Protein 3L9C (pdb70)

Nearest PDB structures (foldseek):
  3l9c-assembly1_A  TM=1.004E+00  e=4.750E-46  Streptococcus mutans UA159
  3l9c-assembly2_B  TM=9.907E-01  e=5.068E-40  Streptococcus mutans UA159
  2ocz-assembly1_A-2  TM=9.695E-01  e=2.376E-30  Streptococcus pyogenes serotype M1
  4clm-assembly1_A  TM=9.074E-01  e=3.443E-18  Salmonella enterica subsp. enterica serovar Typhi
  4cnn-assembly1_A  TM=9.110E-01  e=2.105E-17  Salmonella enterica subsp. enterica serovar Typhi

Sequence (447 aa):
SSGLVPRSMKIVVPVMPQNIEEANQLDLTRIDSTDIIEWRADYLVKDDILTVAPAIFEKFSGHEVIFTLRTEKEGGNISLSNEDYLAIIRDIAALYQPDYIDFEYFSYRDVLEEMYDFSNLILSYHNFEETPENLMEVFSELTALAPRVVKIAVMPKNEQDVLDLMNYTRGFKTLNPNQEYVTMSMSKLGRISRLAADLIGSSWTFASLQISLADMRKIKEVLDANMKIVVPVMPQNIEEANQLDLTRIDSTDIIEWRADYLVKDDILTVAPAIFEKFSGHEVIFTLRTEKEGGNISLSNEDYLAIIRDIAALYQPDYIDFEYFSYRDVLEEMYDFSNLILSYHNFEETPENLMEVFSELTALAPRVVKIAVMPKNEQDVLDLMNYTRGFKTLNPNQEYVTMSMSKLGRISRLAADLIGSSWTFASSLEQAPGQISLADMRKIKEVLD

InterPro domains:
  IPR001381 3-dehydroquinate dehydratase type I [MF_00214] (2-222)
  IPR001381 3-dehydroquinate dehydratase type I [PF01487] (3-222)
  IPR001381 3-dehydroquinate dehydratase type I [TIGR01093] (2-218)
  IPR001381 3-dehydroquinate dehydratase type I [cd00502] (2-218)
  IPR013785 Aldolase-type TIM barrel [G3DSA:3.20.20.70] (1-225)
  IPR050146 Type-I 3-dehydroquinase [PTHR43699] (1-223)

Organism: Streptococcus mutans serotype c (strain ATCC 700610 / UA159) (NCBI:txid210007)

Secondary structure (DSSP, 8-state):
---SS----EEEEEE--SSHHHHHH---TT--TTPEEEEEGGGS-GGGHHHHHHHHHHHTTTSEEEEE--BGGGT-SB---HHHHHHHHHHHHHHH--SEEEEEHHHHGGGGGGGTT-SSEEEEEEESS---TTHHHHHHHHHHT--SEEEEEE--SSHHHHHHHHHHHHHHHHH-TTSEEEEEE-TGGGHHHHHTHHHHTBSEEE-B---BHHHHHHHHHHHH--/-EEEEEE--SSHHHHHH---TT--TT-EEEEEGGGS-GGGHHHHHHHHHHHHTTSEEEEE--BGGGT-SB---HHHHHHHHHHHHHHH--SEEEEEHHHHGGGGGGGTT-S-EEEEEEESS---TTHHHHHHHHHHT--SEEEEEE--SSHHHHHHHHHHHHHHHHH-TTS-EEEEE-TGGGHHHHHTHHHHTBSEEE-BS---TT--BHHHHHHHHHHH-

Radius of gyration: 26.57 Å; Cα contacts (8 Å, |Δi|>4): 813; chains: 2; bounding box: 68×66×58 Å

Foldseek 3Di:
DAAQAGFLAAEEEEDQDAAQVSLLVDDCPLPDLRYEYEYALLSYALVRSVVNLVSNRVVQGSHQYEYDDDDPVAVGNDDDDLVSVVVSQVNCCRHGNHQAYEDACVVRVVCVVVCVVDQRYAHEYHEAPALDPVVLVLLVVQVVVQHQEHEYEYEYPDLVSLVVQLQSQQVVCVVPVPHAYAYWHDDPSNVVSQLCCVVSRHRYHYAYVVHHPVVSVVSSCVVPDD/DAEEAEDQDAALVSLVVDDCVVPDLRHEYEYALLSYALVRSVVNLVVNLVVCPSHQYEYDDDDVVAPGRHDDDLVSVVVSQVVSCVPRNHQAYEDACVVHVVCVVVCVVDQRYAHEHHHEDDLDPCVLVLLVVQVVVQHQEHEYEYEYPDLVSLVVQLQSQQVSCVVPVPHAYAYWHFFLSTVVRQLCCVVSRHPYHYAYPDCPGRGHHPVRSVVSVVVVD

Solvent-accessible surface area: 21256 Å² total; per-residue (Å²): 139,94,16,136,67,108,114,123,10,67,8,0,0,24,6,70,4,110,60,70,103,73,0,86,133,34,84,81,123,38,19,53,94,83,3,0,0,6,0,38,0,2,73,6,96,88,115,54,1,78,82,2,0,60,8,0,23,120,38,5,50,77,34,61,4,2,0,0,1,8,7,110,114,11,46,7,82,14,78,23,58,52,127,46,0,8,47,16,0,93,63,0,7,55,49,26,76,2,64,13,0,2,0,0,10,74,39,11,111,118,17,27,104,95,3,93,125,50,102,23,10,3,3,0,30,14,25,102,70,83,18,17,165,62,1,101,75,7,0,57,65,0,19,88,86,75,17,88,0,0,14,0,2,0,41,10,129,74,119,100,25,9,95,47,0,20,115,53,0,98,39,25,38,101,137,39,87,148,18,51,0,0,3,12,0,31,44,69,73,0,102,104,1,15,36,12,1,59,130,4,9,4,26,7,3,35,2,60,110,82,21,37,5,71,80,1,75,126,47,37,119,92,105,86,72,154,67,72,11,5,0,14,4,70,6,108,50,51,112,74,2,84,152,41,89,16,122,99,11,41,98,93,5,0,0,6,0,36,0,1,67,3,98,103,108,48,0,72,93,1,0,60,36,1,22,141,76,1,85,77,37,50,5,0,1,0,1,1,5,109,150,15,42,8,78,13,82,21,59,66,130,48,0,5,56,16,1,96,48,0,15,69,97,53,124,6,62,11,2,1,0,0,12,65,23,10,114,126,12,26,130,79,3,178,115,49,104,34,12,0,2,0,29,14,24,74,140,54,20,12,100,86,1,51,77,7,0,54,59,0,19,88,77,77,18,98,1,0,12,0,1,0,42,10,151,71,11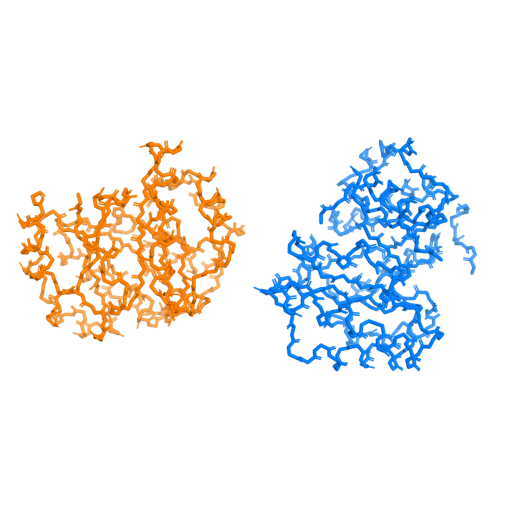6,98,25,7,90,49,0,20,110,69,0,97,32,18,32,96,134,42,85,144,19,56,0,14,7,22,0,18,38,147,76,0,77,103,0,4,33,14,1,85,126,4,10,3,27,10,5,37,0,18,48,121,162,128,127,9,54,12,7,1,64,63,0,76,52,52,32,135,120,105,152

CATH classification: 3.20.20.70

B-factor: mean 27.33, std 8.64, range [12.41, 80.89]

Structure (mmCIF, N/CA/C/O backbone):
data_3L9C
#
_entry.id   3L9C
#
_cell.length_a   55.280
_cell.length_b   62.940
_cell.length_c   65.070
_cell.angle_alpha   90.00
_cell.angle_beta   91.99
_cell.angle_gamma   90.00
#
_symmetry.space_group_name_H-M   'P 1 21 1'
#
loop_
_entity.id
_entity.type
_entity.pdbx_description
1 polymer '3-dehydroquinate dehydratase'
2 water water
#
loop_
_atom_site.group_PDB
_atom_site.id
_atom_site.type_symbol
_atom_site.label_atom_id
_atom_site.label_alt_id
_atom_site.label_comp_id
_atom_site.label_asym_id
_atom_site.label_entity_id
_atom_site.label_seq_id
_atom_site.pdbx_PDB_ins_code
_atom_site.Cartn_x
_atom_site.Cartn_y
_atom_site.Cartn_z
_atom_site.occupancy
_atom_site.B_iso_or_equiv
_atom_site.auth_seq_id
_atom_site.auth_comp_id
_atom_site.auth_asym_id
_atom_site.auth_atom_id
_atom_site.pdbx_PDB_model_num
ATOM 1 N N . SER A 1 11 ? 40.377 -1.541 20.133 1.00 55.88 -23 SER A N 1
ATOM 2 C CA . SER A 1 11 ? 40.722 -1.875 18.755 1.00 60.73 -23 SER A CA 1
ATOM 3 C C . SER A 1 11 ? 41.375 -3.253 18.661 1.00 59.48 -23 SER A C 1
ATOM 4 O O . SER A 1 11 ? 40.710 -4.272 18.814 1.00 60.00 -23 SER A O 1
ATOM 7 N N . SER A 1 12 ? 42.679 -3.280 18.407 1.00 57.91 -22 SER A N 1
ATOM 8 C CA . SER A 1 12 ? 43.406 -4.539 18.302 1.00 55.57 -22 SER A CA 1
ATOM 9 C C . SER A 1 12 ? 43.351 -5.306 19.620 1.00 50.04 -22 SER A C 1
ATOM 10 O O . SER A 1 12 ? 43.369 -4.709 20.696 1.00 51.81 -22 SER A O 1
ATOM 13 N N . GLY A 1 13 ? 43.281 -6.631 19.530 1.00 42.52 -21 GLY A N 1
ATOM 14 C CA . GLY A 1 13 ? 43.219 -7.472 20.712 1.00 37.05 -21 GLY A CA 1
ATOM 15 C C . GLY A 1 13 ? 44.598 -7.787 21.254 1.00 39.76 -21 GLY A C 1
ATOM 16 O O . GLY A 1 13 ? 45.607 -7.452 20.632 1.00 42.59 -21 GLY A O 1
ATOM 17 N N . LEU A 1 14 ? 44.637 -8.433 22.416 1.00 29.17 -20 LEU A N 1
ATOM 18 C CA . LEU A 1 14 ? 45.892 -8.835 23.044 1.00 35.16 -20 LEU A CA 1
ATOM 19 C C . LEU A 1 14 ? 46.674 -9.825 22.180 1.00 38.20 -20 LEU A C 1
ATOM 20 O O . LEU A 1 14 ? 47.870 -10.032 22.387 1.00 39.80 -20 LEU A O 1
ATOM 25 N N . VAL A 1 15 ? 45.986 -10.441 21.222 1.00 34.61 -19 VAL A N 1
ATOM 26 C CA . VAL A 1 15 ? 46.617 -11.359 20.278 1.00 36.50 -19 VAL A CA 1
ATOM 27 C C . VAL A 1 15 ? 46.458 -10.806 18.861 1.00 44.11 -19 VAL A C 1
ATOM 28 O O . VAL A 1 15 ? 45.358 -10.816 18.308 1.00 42.66 -19 VAL A O 1
ATOM 32 N N . PRO A 1 16 ? 47.566 -10.323 18.273 1.00 48.32 -18 PRO A N 1
ATOM 33 C CA . PRO A 1 16 ? 47.611 -9.588 17.000 1.00 54.35 -18 PRO A CA 1
ATOM 34 C C . PRO A 1 16 ? 47.026 -10.335 15.800 1.00 56.83 -18 PRO A C 1
ATOM 35 O O . PRO A 1 16 ? 46.871 -11.556 15.833 1.00 57.19 -18 PRO A O 1
ATOM 39 N N . ARG A 1 17 ? 46.719 -9.581 14.746 1.00 59.10 -17 ARG A N 1
ATOM 40 C CA . ARG A 1 17 ? 46.120 -10.119 13.526 1.00 60.89 -17 ARG A CA 1
ATOM 41 C C . ARG A 1 17 ? 44.739 -10.718 13.784 1.00 68.68 -17 ARG A C 1
ATOM 42 O O . ARG A 1 17 ? 43.726 -10.181 13.334 1.00 79.77 -17 ARG A O 1
ATOM 44 N N . SER A 1 34 ? 24.874 -4.345 -1.389 1.00 61.12 0 SER A N 1
ATOM 45 C CA . SER A 1 34 ? 24.580 -5.706 -1.822 1.00 52.48 0 SER A CA 1
ATOM 46 C C . SER A 1 34 ? 24.961 -6.712 -0.738 1.00 45.79 0 SER A C 1
ATOM 47 O O . SER A 1 34 ? 25.990 -6.572 -0.076 1.00 45.96 0 SER A O 1
ATOM 50 N N . MET A 1 35 ? 24.126 -7.731 -0.573 1.00 41.16 1 MET A N 1
ATOM 51 C CA . MET A 1 35 ? 24.246 -8.661 0.546 1.00 35.00 1 MET A CA 1
ATOM 52 C C . MET A 1 35 ? 25.589 -9.388 0.635 1.00 36.48 1 MET A C 1
ATOM 53 O O . MET A 1 35 ? 26.167 -9.803 -0.371 1.00 35.53 1 MET A O 1
ATOM 58 N N . LYS A 1 36 ? 26.083 -9.524 1.859 1.00 31.51 2 LYS A N 1
ATOM 59 C CA . LYS A 1 36 ? 27.294 -10.291 2.114 1.00 30.37 2 LYS A CA 1
ATOM 60 C C . LYS A 1 36 ? 26.907 -11.683 2.579 1.00 23.16 2 LYS A C 1
ATOM 61 O O . LYS A 1 36 ? 25.818 -11.892 3.115 1.00 25.11 2 LYS A O 1
ATOM 67 N N . ILE A 1 37 ? 27.803 -12.643 2.379 1.00 22.69 3 ILE A N 1
ATOM 68 C CA . ILE A 1 37 ? 27.507 -14.018 2.734 1.00 19.21 3 ILE A CA 1
ATOM 69 C C . ILE A 1 37 ? 28.252 -14.384 4.013 1.00 20.02 3 ILE A C 1
ATOM 70 O O . ILE A 1 37 ? 29.459 -14.193 4.104 1.00 22.65 3 ILE A O 1
ATOM 75 N N . VAL A 1 38 ? 27.512 -14.873 5.000 1.00 22.44 4 VAL A N 1
ATOM 76 C CA . VAL A 1 38 ? 28.098 -15.367 6.243 1.00 20.66 4 VAL A CA 1
ATOM 77 C C . VAL A 1 38 ? 28.205 -16.878 6.133 1.00 18.77 4 VAL A C 1
ATOM 78 O O . VAL A 1 38 ? 27.238 -17.554 5.778 1.00 19.31 4 VAL A O 1
ATOM 82 N N . VAL A 1 39 ? 29.385 -17.407 6.440 1.00 19.50 5 VAL A N 1
ATOM 83 C CA . VAL A 1 39 ? 29.637 -18.833 6.359 1.00 19.50 5 VAL A CA 1
ATOM 84 C C . VAL A 1 39 ? 29.975 -19.337 7.751 1.00 19.80 5 VAL A C 1
ATOM 85 O O . VAL A 1 39 ? 31.007 -18.958 8.306 1.00 20.88 5 VAL A O 1
ATOM 89 N N . PRO A 1 40 ? 29.091 -20.159 8.338 1.00 19.45 6 PRO A N 1
ATOM 90 C CA . PRO A 1 40 ? 29.363 -20.692 9.675 1.00 17.86 6 PRO A CA 1
ATOM 91 C C . PRO A 1 40 ? 30.409 -21.800 9.663 1.00 23.29 6 PRO A C 1
ATOM 92 O O . PRO A 1 40 ? 30.451 -22.611 8.738 1.00 20.63 6 PRO A O 1
ATOM 96 N N . VAL A 1 41 ? 31.252 -21.815 10.687 1.00 17.93 7 VAL A N 1
ATOM 97 C CA . VAL A 1 41 ? 32.187 -22.911 10.886 1.00 21.62 7 VAL A CA 1
ATOM 98 C C . VAL A 1 41 ? 31.976 -23.463 12.287 1.00 20.92 7 VAL A C 1
ATOM 99 O O . VAL A 1 41 ? 31.756 -22.706 13.236 1.00 19.80 7 VAL A O 1
ATOM 103 N N . MET A 1 42 ? 32.019 -24.784 12.408 1.00 22.68 8 MET A N 1
ATOM 104 C CA . MET A 1 42 ? 31.622 -25.448 13.639 1.00 22.22 8 MET A CA 1
ATOM 105 C C . MET A 1 42 ? 32.605 -26.533 14.051 1.00 22.68 8 MET A C 1
ATOM 106 O O . MET A 1 42 ? 32.197 -27.668 14.281 1.00 24.75 8 MET A O 1
ATOM 111 N N . PRO A 1 43 ? 33.899 -26.192 14.162 1.00 18.99 9 PRO A N 1
ATOM 112 C CA . PRO A 1 43 ? 34.847 -27.243 14.551 1.00 17.88 9 PRO A CA 1
ATOM 113 C C . PRO A 1 43 ? 34.555 -27.729 15.965 1.00 23.41 9 PRO A C 1
ATOM 114 O O . PRO A 1 43 ? 34.127 -26.943 16.806 1.00 19.83 9 PRO A O 1
ATOM 118 N N . GLN A 1 44 ? 34.762 -29.015 16.222 1.00 22.47 10 GLN A N 1
ATOM 119 C CA . GLN A 1 44 ? 34.462 -29.576 17.537 1.00 25.64 10 GLN A CA 1
ATOM 120 C C . GLN A 1 44 ? 35.720 -29.782 18.373 1.00 22.47 10 GLN A C 1
ATOM 121 O O . GLN A 1 44 ? 35.655 -30.264 19.504 1.00 25.80 10 GLN A O 1
ATOM 127 N N . ASN A 1 45 ? 36.862 -29.394 17.815 1.00 21.79 11 ASN A N 1
ATOM 128 C CA . ASN A 1 45 ? 38.134 -29.459 18.520 1.00 23.75 11 ASN A CA 1
ATOM 129 C C . ASN A 1 45 ? 39.206 -28.676 17.770 1.00 20.09 11 ASN A C 1
ATOM 130 O O . ASN A 1 45 ? 38.971 -28.181 16.665 1.00 19.91 11 ASN A O 1
ATOM 135 N N . ILE A 1 46 ? 40.388 -28.562 18.364 1.00 20.45 12 ILE A N 1
ATOM 136 C CA . ILE A 1 46 ? 41.426 -27.724 17.779 1.00 19.44 12 ILE A CA 1
ATOM 137 C C . ILE A 1 46 ? 41.952 -28.295 16.455 1.00 20.24 12 ILE A C 1
ATOM 138 O O . ILE A 1 46 ? 42.307 -27.545 15.544 1.00 21.33 12 ILE A O 1
ATOM 143 N N . GLU A 1 47 ? 41.984 -29.620 16.349 1.00 21.19 13 GLU A N 1
ATOM 144 C CA . GLU A 1 47 ? 42.443 -30.263 15.122 1.00 21.19 13 GLU A CA 1
ATOM 145 C C . GLU A 1 47 ? 41.517 -29.922 13.958 1.00 20.22 13 GLU A C 1
ATOM 146 O O . GLU A 1 47 ? 41.982 -29.541 12.880 1.00 19.47 13 GLU A O 1
ATOM 152 N N . GLU A 1 48 ? 40.212 -30.048 14.189 1.00 20.62 14 GLU A N 1
ATOM 153 C CA . GLU A 1 48 ? 39.225 -29.667 13.184 1.00 18.45 14 GLU A CA 1
ATOM 154 C C . GLU A 1 48 ? 39.359 -28.191 12.836 1.00 20.78 14 GLU A C 1
ATOM 155 O O . GLU A 1 48 ? 39.276 -27.815 11.670 1.00 20.27 14 GLU A O 1
ATOM 161 N N . ALA A 1 49 ? 39.588 -27.355 13.844 1.00 18.50 15 ALA A N 1
ATOM 162 C CA . ALA A 1 49 ? 39.736 -25.927 13.590 1.00 19.32 15 ALA A CA 1
ATOM 163 C C . ALA A 1 49 ? 40.888 -25.655 12.627 1.00 20.64 15 ALA A C 1
ATOM 164 O O . ALA A 1 49 ? 40.748 -24.891 11.675 1.00 19.44 15 ALA A O 1
ATOM 166 N N . ASN A 1 50 ? 42.026 -26.298 12.864 1.00 20.84 16 ASN A N 1
ATOM 167 C CA . ASN A 1 50 ? 43.181 -26.099 11.993 1.00 20.91 16 ASN A CA 1
ATOM 168 C C . ASN A 1 50 ? 43.022 -26.733 10.613 1.00 20.22 16 ASN A C 1
ATOM 169 O O . ASN A 1 50 ? 43.793 -26.441 9.706 1.00 23.39 16 ASN A O 1
ATOM 174 N N . GLN A 1 51 ? 42.018 -27.595 10.460 1.00 19.59 17 GLN A N 1
ATOM 175 C CA . GLN A 1 51 ? 41.764 -28.276 9.193 1.00 20.87 17 GLN A CA 1
ATOM 176 C C . GLN A 1 51 ? 40.697 -27.583 8.347 1.00 19.67 17 GLN A C 1
ATOM 177 O O . GLN A 1 51 ? 40.412 -28.003 7.221 1.00 19.85 17 GLN A O 1
ATOM 183 N N . LEU A 1 52 ? 40.107 -26.517 8.876 1.00 21.75 18 LEU A N 1
ATOM 184 C CA . LEU A 1 52 ? 39.089 -25.799 8.115 1.00 19.88 18 LEU A CA 1
ATOM 185 C C . LEU A 1 52 ? 39.642 -25.350 6.771 1.00 20.83 18 LEU A C 1
ATOM 186 O O . LEU A 1 52 ? 40.731 -24.777 6.692 1.00 25.28 18 LEU A O 1
ATOM 191 N N . ASP A 1 53 ? 38.870 -25.611 5.720 1.00 26.74 19 ASP A N 1
ATOM 192 C CA . ASP A 1 53 ? 39.290 -25.351 4.349 1.00 29.47 19 ASP A CA 1
ATOM 193 C C . ASP A 1 53 ? 38.874 -23.955 3.890 1.00 34.52 19 ASP A C 1
ATOM 194 O O . ASP A 1 53 ? 37.686 -23.645 3.826 1.00 33.29 19 ASP A O 1
ATOM 199 N N . LEU A 1 54 ? 39.856 -23.119 3.566 1.00 35.20 20 LEU A N 1
ATOM 200 C CA . LEU A 1 54 ? 39.585 -21.755 3.115 1.00 39.43 20 LEU A CA 1
ATOM 201 C C . LEU A 1 54 ? 39.430 -21.672 1.597 1.00 40.97 20 LEU A C 1
ATOM 202 O O . LEU A 1 54 ? 39.210 -20.593 1.047 1.00 44.13 20 LEU A O 1
ATOM 207 N N . THR A 1 55 ? 39.546 -22.812 0.927 1.00 38.54 21 THR A N 1
ATOM 208 C CA . THR A 1 55 ? 39.553 -22.852 -0.533 1.00 44.01 21 THR A CA 1
ATOM 209 C C . THR A 1 55 ? 38.269 -22.320 -1.181 1.00 44.78 21 THR A C 1
ATOM 210 O O . THR A 1 55 ? 38.313 -21.744 -2.268 1.00 47.12 21 THR A O 1
ATOM 214 N N . ARG A 1 56 ? 37.132 -22.507 -0.519 1.00 40.67 22 ARG A N 1
ATOM 215 C CA . ARG A 1 56 ? 35.850 -22.101 -1.093 1.00 43.91 22 ARG A CA 1
ATOM 216 C C . ARG A 1 56 ? 35.402 -20.716 -0.621 1.00 41.79 22 ARG A C 1
ATOM 217 O O . ARG A 1 56 ? 34.479 -20.124 -1.184 1.00 41.79 22 ARG A O 1
ATOM 219 N N . ILE A 1 57 ? 36.061 -20.202 0.411 1.00 38.99 23 ILE A N 1
ATOM 220 C CA . ILE A 1 57 ? 35.725 -18.895 0.966 1.00 34.36 23 ILE A CA 1
ATOM 221 C C . ILE A 1 57 ? 36.427 -17.785 0.201 1.00 38.00 23 ILE A C 1
ATOM 222 O O . ILE A 1 57 ? 37.598 -17.911 -0.149 1.00 41.40 23 ILE A O 1
ATOM 227 N N . ASP A 1 58 ? 35.710 -16.698 -0.067 1.00 38.04 24 ASP A N 1
ATOM 228 C CA . ASP A 1 58 ? 36.334 -15.531 -0.675 1.00 40.04 24 ASP A CA 1
ATOM 229 C C . ASP A 1 58 ? 36.495 -14.414 0.357 1.00 40.97 24 ASP A C 1
ATOM 230 O O . ASP A 1 58 ? 35.947 -14.491 1.458 1.00 37.42 24 ASP A O 1
ATOM 235 N N . SER A 1 59 ? 37.249 -13.383 -0.010 1.00 41.58 25 SER A N 1
ATOM 236 C CA . SER A 1 59 ? 37.670 -12.343 0.928 1.00 42.84 25 SER A CA 1
ATOM 237 C C . SER A 1 59 ? 36.525 -11.496 1.473 1.00 40.74 25 SER A C 1
ATOM 238 O O . SER A 1 59 ? 36.685 -10.804 2.479 1.00 43.51 25 SER A O 1
ATOM 241 N N . THR A 1 60 ? 35.376 -11.539 0.810 1.00 40.27 26 THR A N 1
ATOM 242 C CA . THR A 1 60 ? 34.243 -10.727 1.233 1.00 40.34 26 THR A CA 1
ATOM 243 C C . THR A 1 60 ? 33.262 -11.518 2.091 1.00 34.83 26 THR A C 1
ATOM 244 O O . THR A 1 60 ? 32.317 -10.954 2.636 1.00 35.72 26 THR A O 1
ATOM 248 N N . ASP A 1 61 ? 33.481 -12.822 2.207 1.00 30.69 27 ASP A N 1
ATOM 249 C CA . ASP A 1 61 ? 32.628 -13.644 3.055 1.00 26.72 27 ASP A CA 1
ATOM 250 C C . ASP A 1 61 ? 32.933 -13.346 4.514 1.00 26.74 27 ASP A C 1
ATOM 251 O O . ASP A 1 61 ? 34.088 -13.140 4.889 1.00 28.55 27 ASP A O 1
ATOM 256 N N . ILE A 1 62 ? 31.888 -13.311 5.329 1.00 22.10 28 ILE A N 1
ATOM 257 C CA . ILE A 1 62 ? 32.052 -13.191 6.766 1.00 21.41 28 ILE A CA 1
ATOM 258 C C . ILE A 1 62 ? 32.032 -14.590 7.367 1.00 18.42 28 ILE A C 1
ATOM 259 O O . ILE A 1 62 ? 31.222 -15.430 6.973 1.00 22.27 28 ILE A O 1
ATOM 264 N N . ILE A 1 63 ? 32.949 -14.860 8.295 1.00 15.89 29 ILE A N 1
ATOM 265 C CA . ILE A 1 63 ? 33.012 -16.167 8.932 1.00 18.11 29 ILE A CA 1
ATOM 266 C C . ILE A 1 63 ? 32.294 -16.126 10.275 1.00 17.61 29 ILE A C 1
ATOM 267 O O . ILE A 1 63 ? 32.579 -15.273 11.099 1.00 20.80 29 ILE A O 1
ATOM 272 N N . GLU A 1 64 ? 31.342 -17.028 10.491 1.00 16.41 30 GLU A N 1
ATOM 273 C CA . GLU A 1 64 ? 30.717 -17.117 11.808 1.00 17.33 30 GLU A CA 1
ATOM 274 C C . GLU A 1 64 ? 31.258 -18.308 12.565 1.00 16.55 30 GLU A C 1
ATOM 275 O O . GLU A 1 64 ? 31.013 -19.452 12.184 1.00 18.59 30 GLU A O 1
ATOM 281 N N . TRP A 1 65 ? 31.985 -18.046 13.646 1.00 15.62 31 TRP A N 1
ATOM 282 C CA . TRP A 1 65 ? 32.473 -19.136 14.477 1.00 15.24 31 TRP A CA 1
ATOM 283 C C . TRP A 1 65 ? 31.386 -19.535 15.460 1.00 15.56 31 TRP A C 1
ATOM 284 O O . TRP A 1 65 ? 31.073 -18.795 16.394 1.00 17.22 31 TRP A O 1
ATOM 295 N N . ARG A 1 66 ? 30.775 -20.690 15.214 1.00 15.50 32 ARG A N 1
ATOM 296 C CA . ARG A 1 66 ? 29.805 -21.249 16.142 1.00 16.45 32 ARG A CA 1
ATOM 297 C C . ARG A 1 66 ? 30.547 -21.962 17.264 1.00 20.26 32 ARG A C 1
ATOM 298 O O . ARG A 1 66 ? 30.771 -23.173 17.218 1.00 21.54 32 ARG A O 1
ATOM 306 N N . ALA A 1 67 ? 30.940 -21.193 18.272 1.00 17.10 33 ALA A N 1
ATOM 307 C CA . ALA A 1 67 ? 31.742 -21.721 19.367 1.00 16.05 33 ALA A CA 1
ATOM 308 C C . ALA A 1 67 ? 30.938 -22.642 20.294 1.00 21.82 33 ALA A C 1
ATOM 309 O O . ALA A 1 67 ? 31.510 -23.386 21.091 1.00 18.06 33 ALA A O 1
ATOM 311 N N . ASP A 1 68 ? 29.613 -22.612 20.180 1.00 20.70 34 ASP A N 1
ATOM 312 C CA . ASP A 1 68 ? 28.773 -23.462 21.018 1.00 23.46 34 ASP A CA 1
ATOM 313 C C . ASP A 1 68 ? 28.910 -24.940 20.654 1.00 22.27 34 ASP A C 1
ATOM 314 O O . ASP A 1 68 ? 28.399 -25.803 21.359 1.00 24.02 34 ASP A O 1
ATOM 319 N N . TYR A 1 69 ? 29.579 -25.224 19.541 1.00 21.42 35 TYR A N 1
ATOM 320 C CA . TYR A 1 69 ? 29.869 -26.607 19.166 1.00 26.31 35 TYR A CA 1
ATOM 321 C C . TYR A 1 69 ? 30.994 -27.186 20.013 1.00 24.47 35 TYR A C 1
ATOM 322 O O . TYR A 1 69 ? 31.389 -28.337 19.827 1.00 24.29 35 TYR A O 1
ATOM 331 N N . LEU A 1 70 ? 31.511 -26.377 20.933 1.00 22.58 36 LEU A N 1
ATOM 332 C CA . LEU A 1 70 ? 32.560 -26.818 21.847 1.00 23.25 36 LEU A CA 1
ATOM 333 C C . LEU A 1 70 ? 32.055 -26.810 23.283 1.00 26.48 36 LEU A C 1
ATOM 334 O O . LEU A 1 70 ? 31.152 -26.046 23.628 1.00 23.93 36 LEU A O 1
ATOM 339 N N . VAL A 1 71 ? 32.638 -27.659 24.123 1.00 26.66 37 VAL A N 1
ATOM 340 C CA . VAL A 1 71 ? 32.356 -27.608 25.550 1.00 28.48 37 VAL A CA 1
ATOM 341 C C . VAL A 1 71 ? 32.998 -26.345 26.110 1.00 24.12 37 VAL A C 1
ATOM 342 O O . VAL A 1 71 ? 33.977 -25.842 25.553 1.00 23.94 37 VAL A O 1
ATOM 346 N N . LYS A 1 72 ? 32.437 -25.829 27.199 1.00 27.23 38 LYS A N 1
ATOM 347 C CA . LYS A 1 72 ? 32.871 -24.555 27.761 1.00 26.57 38 LYS A CA 1
ATOM 348 C C . LYS A 1 72 ? 34.393 -24.450 27.878 1.00 27.11 38 LYS A C 1
ATOM 349 O O . LYS A 1 72 ? 34.989 -23.461 27.459 1.00 25.95 38 LYS A O 1
ATOM 355 N N . ASP A 1 73 ? 35.017 -25.485 28.427 1.00 28.06 39 ASP A N 1
ATOM 356 C CA . ASP A 1 73 ? 36.444 -25.442 28.737 1.00 30.94 39 ASP A CA 1
ATOM 357 C C . ASP A 1 73 ? 37.363 -25.526 27.516 1.00 27.51 39 ASP A C 1
ATOM 358 O O . ASP A 1 73 ? 38.581 -25.424 27.655 1.00 30.50 39 ASP A O 1
ATOM 363 N N . ASP A 1 74 ? 36.789 -25.713 26.330 1.00 24.15 40 ASP A N 1
ATOM 364 C CA . ASP A 1 74 ? 37.583 -25.797 25.109 1.00 22.74 40 ASP A CA 1
ATOM 365 C C . ASP A 1 74 ? 37.523 -24.522 24.267 1.00 23.90 40 ASP A C 1
ATOM 366 O O . ASP A 1 74 ? 38.253 -24.386 23.288 1.00 22.37 40 ASP A O 1
ATOM 371 N N . ILE A 1 75 ? 36.652 -23.588 24.629 1.00 19.93 41 ILE A N 1
ATOM 372 C CA . ILE A 1 75 ? 36.469 -22.417 23.781 1.00 19.77 41 ILE A CA 1
ATOM 373 C C . ILE A 1 75 ? 37.741 -21.573 23.698 1.00 19.11 41 ILE A C 1
ATOM 374 O O . ILE A 1 75 ? 38.206 -21.252 22.609 1.00 19.74 41 ILE A O 1
ATOM 379 N N . LEU A 1 76 ? 38.324 -21.233 24.843 1.00 19.42 42 LEU A N 1
ATOM 380 C CA . LEU A 1 76 ? 39.538 -20.428 24.824 1.00 20.56 42 LEU A CA 1
ATOM 381 C C . LEU A 1 76 ? 40.722 -21.150 24.185 1.00 19.24 42 LEU A C 1
ATOM 382 O O . LEU A 1 76 ? 41.579 -20.515 23.579 1.00 19.94 42 LEU A O 1
ATOM 387 N N . THR A 1 77 ? 40.768 -22.471 24.319 1.00 18.58 43 THR A N 1
ATOM 388 C CA . THR A 1 77 ? 41.884 -23.230 23.760 1.00 23.64 43 THR A CA 1
ATOM 389 C C . THR A 1 77 ? 41.821 -23.318 22.230 1.00 21.28 43 THR A C 1
ATOM 390 O O . THR A 1 77 ? 42.853 -23.362 21.561 1.00 21.97 43 THR A O 1
ATOM 394 N N . VAL A 1 78 ? 40.610 -23.303 21.679 1.00 19.73 44 VAL A N 1
ATOM 395 C CA . VAL A 1 78 ? 40.430 -23.379 20.229 1.00 21.63 44 VAL A CA 1
ATOM 396 C C . VAL A 1 78 ? 40.528 -22.001 19.572 1.00 19.48 44 VAL A C 1
ATOM 397 O O . VAL A 1 78 ? 40.943 -21.875 18.422 1.00 22.14 44 VAL A O 1
ATOM 401 N N . ALA A 1 79 ? 40.173 -20.962 20.321 1.00 20.95 45 ALA A N 1
ATOM 402 C CA . ALA A 1 79 ? 40.118 -19.602 19.785 1.00 21.39 45 ALA A CA 1
ATOM 403 C C . ALA A 1 79 ? 41.363 -19.144 19.009 1.00 23.15 45 ALA A C 1
ATOM 404 O O . ALA A 1 79 ? 41.242 -18.535 17.950 1.00 21.42 45 ALA A O 1
ATOM 406 N N . PRO A 1 80 ? 42.568 -19.428 19.531 1.00 23.08 46 PRO A N 1
ATOM 407 C CA . PRO A 1 80 ? 43.761 -18.972 18.807 1.00 24.96 46 PRO A CA 1
ATOM 408 C C . PRO A 1 80 ? 43.828 -19.521 17.379 1.00 25.11 46 PRO A C 1
ATOM 409 O O . PRO A 1 80 ? 44.225 -18.802 16.462 1.00 23.44 46 PRO A O 1
ATOM 413 N N . ALA A 1 81 ? 43.432 -20.779 17.200 1.00 28.79 47 ALA A N 1
ATOM 414 C CA . ALA A 1 81 ? 43.430 -21.408 15.879 1.00 26.68 47 ALA A CA 1
ATOM 415 C C . ALA A 1 81 ? 42.386 -20.783 14.960 1.00 29.83 47 ALA A C 1
ATOM 416 O O . ALA A 1 81 ? 42.633 -20.563 13.770 1.00 25.88 47 ALA A O 1
ATOM 418 N N . ILE A 1 82 ? 41.208 -20.513 15.510 1.00 24.57 48 ILE A N 1
ATOM 419 C CA . ILE A 1 82 ? 40.152 -19.882 14.736 1.00 24.05 48 ILE A CA 1
ATOM 420 C C . ILE A 1 82 ? 40.607 -18.528 14.209 1.00 23.21 48 ILE A C 1
ATOM 421 O O . ILE A 1 82 ? 40.428 -18.211 13.027 1.00 24.91 48 ILE A O 1
ATOM 426 N N . PHE A 1 83 ? 41.214 -17.727 15.078 1.00 20.39 49 PHE A N 1
ATOM 427 C CA . PHE A 1 83 ? 41.540 -16.371 14.687 1.00 22.02 49 PHE A CA 1
ATOM 428 C C . PHE A 1 83 ? 42.797 -16.282 13.829 1.00 28.42 49 PHE A C 1
ATOM 429 O O . PHE A 1 83 ? 42.966 -15.336 13.060 1.00 28.41 49 PHE A O 1
ATOM 437 N N . GLU A 1 84 ? 43.657 -17.287 13.927 1.00 25.52 50 GLU A N 1
ATOM 438 C CA . GLU A 1 84 ? 44.794 -17.361 13.025 1.00 31.39 50 GLU A CA 1
ATOM 439 C C . GLU A 1 84 ? 44.298 -17.801 11.648 1.00 29.99 50 GLU A C 1
ATOM 440 O O . GLU A 1 84 ? 44.653 -17.210 10.628 1.00 33.00 50 GLU A O 1
ATOM 446 N N . LYS A 1 85 ? 43.455 -18.829 11.630 1.00 29.32 51 LYS A N 1
ATOM 447 C CA . LYS A 1 85 ? 42.930 -19.366 10.383 1.00 23.82 51 LYS A CA 1
ATOM 448 C C . LYS A 1 85 ? 42.203 -18.286 9.593 1.00 28.43 51 LYS A C 1
ATOM 449 O O . LYS A 1 85 ? 42.401 -18.151 8.389 1.00 24.81 51 LYS A O 1
ATOM 455 N N . PHE A 1 86 ? 41.374 -17.504 10.276 1.00 25.77 52 PHE A N 1
ATOM 456 C CA . PHE A 1 86 ? 40.525 -16.542 9.579 1.00 25.56 52 PHE A CA 1
ATOM 457 C C . PHE A 1 86 ? 40.987 -15.099 9.701 1.00 27.16 52 PHE A C 1
ATOM 458 O O . PHE A 1 86 ? 40.183 -14.171 9.635 1.00 30.68 52 PHE A O 1
ATOM 466 N N . SER A 1 87 ? 42.288 -14.909 9.877 1.00 31.38 53 SER A N 1
ATOM 467 C CA . SER A 1 87 ? 42.851 -13.579 9.757 1.00 32.35 53 SER A CA 1
ATOM 468 C C . SER A 1 87 ? 42.552 -13.127 8.335 1.00 36.29 53 SER A C 1
ATOM 469 O O . SER A 1 87 ? 42.584 -13.931 7.402 1.00 38.91 53 SER A O 1
ATOM 472 N N . GLY A 1 88 ? 42.235 -11.851 8.166 1.00 37.21 54 GLY A N 1
ATOM 473 C CA . GLY A 1 88 ? 41.902 -11.344 6.849 1.00 37.21 54 GLY A CA 1
ATOM 474 C C . GLY A 1 88 ? 40.447 -11.553 6.468 1.00 36.58 54 GLY A C 1
ATOM 475 O O . GLY A 1 88 ? 40.021 -11.145 5.390 1.00 36.99 54 GLY A O 1
ATOM 476 N N . HIS A 1 89 ? 39.688 -12.209 7.341 1.00 29.38 55 HIS A N 1
ATOM 477 C CA . HIS A 1 89 ? 38.238 -12.259 7.198 1.00 28.62 55 HIS A CA 1
ATOM 478 C C . HIS A 1 89 ? 37.582 -11.560 8.377 1.00 29.07 55 HIS A C 1
ATOM 479 O O . HIS A 1 89 ? 38.142 -11.525 9.477 1.00 26.80 55 HIS A O 1
ATOM 486 N N . GLU A 1 90 ? 36.404 -10.990 8.143 1.00 26.27 56 GLU A N 1
ATOM 487 C CA . GLU A 1 90 ? 35.558 -10.535 9.235 1.00 24.50 56 GLU A CA 1
ATOM 488 C C . GLU A 1 90 ? 35.037 -11.771 9.942 1.00 23.20 56 GLU A C 1
ATOM 489 O O . GLU A 1 90 ? 34.663 -12.750 9.296 1.00 22.29 56 GLU A O 1
ATOM 495 N N . VAL A 1 91 ? 35.016 -11.726 11.268 1.00 22.53 57 VAL A N 1
ATOM 496 C CA . VAL A 1 91 ? 34.558 -12.857 12.054 1.00 18.67 57 VAL A CA 1
ATOM 497 C C . VAL A 1 91 ? 33.455 -12.472 13.042 1.00 17.88 57 VAL A C 1
ATOM 498 O O . VAL A 1 91 ? 33.545 -11.447 13.731 1.00 20.71 57 VAL A O 1
ATOM 502 N N . ILE A 1 92 ? 32.416 -13.304 13.090 1.00 16.57 58 ILE A N 1
ATOM 503 C CA . ILE A 1 92 ? 31.402 -13.246 14.138 1.00 17.75 58 ILE A CA 1
ATOM 504 C C . ILE A 1 92 ? 31.686 -14.322 15.190 1.00 18.64 58 ILE A C 1
ATOM 505 O O . ILE A 1 92 ? 31.857 -15.492 14.854 1.00 18.15 58 ILE A O 1
ATOM 510 N N . PHE A 1 93 ? 31.741 -13.928 16.459 1.00 17.02 59 PHE A N 1
ATOM 511 C CA . PHE A 1 93 ? 31.847 -14.902 17.544 1.00 18.20 59 PHE A CA 1
ATOM 512 C C . PHE A 1 93 ? 30.460 -15.223 18.092 1.00 18.94 59 PHE A C 1
ATOM 513 O O . PHE A 1 93 ? 29.805 -14.351 18.673 1.00 17.74 59 PHE A O 1
ATOM 521 N N . THR A 1 94 ? 30.029 -16.472 17.935 1.00 15.06 60 THR A N 1
ATOM 522 C CA . THR A 1 94 ? 28.672 -16.865 18.312 1.00 17.04 60 THR A CA 1
ATOM 523 C C . THR A 1 94 ? 28.591 -18.002 19.315 1.00 20.12 60 THR A C 1
ATOM 524 O O . THR A 1 94 ? 29.092 -19.100 19.077 1.00 19.94 60 THR A O 1
ATOM 528 N N . LEU A 1 95 ? 27.947 -17.717 20.440 1.00 18.66 61 LEU A N 1
ATOM 529 C CA . LEU A 1 95 ? 27.571 -18.728 21.416 1.00 20.69 61 LEU A CA 1
ATOM 530 C C . LEU A 1 95 ? 26.062 -18.926 21.304 1.00 21.64 61 LEU A C 1
ATOM 531 O O . LEU A 1 95 ? 25.294 -18.227 21.961 1.00 23.80 61 LEU A O 1
ATOM 536 N N . ARG A 1 96 ? 25.633 -19.859 20.461 1.00 17.85 62 ARG A N 1
ATOM 537 C CA . ARG A 1 96 ? 24.207 -20.136 20.330 1.00 19.70 62 ARG A CA 1
ATOM 538 C C . ARG A 1 96 ? 23.790 -21.149 21.389 1.00 21.23 62 ARG A C 1
ATOM 539 O O . ARG A 1 96 ? 24.339 -22.255 21.450 1.00 22.69 62 ARG A O 1
ATOM 547 N N . THR A 1 97 ? 22.834 -20.773 22.236 1.00 23.92 63 THR A N 1
ATOM 548 C CA . THR A 1 97 ? 22.418 -21.649 23.332 1.00 23.12 63 THR A CA 1
ATOM 549 C C . THR A 1 97 ? 21.358 -22.666 22.940 1.00 27.34 63 THR A C 1
ATOM 550 O O . THR A 1 97 ? 20.690 -22.533 21.910 1.00 25.17 63 THR A O 1
ATOM 554 N N . GLU A 1 98 ? 21.205 -23.680 23.784 1.00 28.14 64 GLU A N 1
ATOM 555 C CA . GLU A 1 98 ? 20.248 -24.752 23.540 1.00 28.71 64 GLU A CA 1
ATOM 556 C C . GLU A 1 98 ? 18.815 -24.243 23.467 1.00 28.85 64 GLU A C 1
ATOM 557 O O . GLU A 1 98 ? 17.974 -24.855 22.811 1.00 30.83 64 GLU A O 1
ATOM 563 N N . LYS A 1 99 ? 18.537 -23.121 24.123 1.00 27.21 65 LYS A N 1
ATOM 564 C CA . LYS A 1 99 ? 17.196 -22.543 24.073 1.00 28.69 65 LYS A CA 1
ATOM 565 C C . LYS A 1 99 ? 16.839 -22.074 22.663 1.00 29.94 65 LYS A C 1
ATOM 566 O O . LYS A 1 99 ? 15.662 -22.000 22.304 1.00 29.83 65 LYS A O 1
ATOM 569 N N . GLU A 1 100 ? 17.857 -21.768 21.865 1.00 25.46 66 GLU A N 1
ATOM 570 C CA . GLU A 1 100 ? 17.636 -21.287 20.502 1.00 25.53 66 GLU A CA 1
ATOM 571 C C . GLU A 1 100 ? 18.373 -22.099 19.433 1.00 23.31 66 GLU A C 1
ATOM 572 O O . GLU A 1 100 ? 18.935 -21.545 18.486 1.00 24.28 66 GLU A O 1
ATOM 578 N N . GLY A 1 101 ? 18.347 -23.417 19.583 1.00 27.13 67 GLY A N 1
ATOM 579 C CA . GLY A 1 101 ? 18.853 -24.308 18.558 1.00 27.88 67 GLY A CA 1
ATOM 580 C C . GLY A 1 101 ? 20.354 -24.508 18.586 1.00 28.98 67 GLY A C 1
ATOM 581 O O . GLY A 1 101 ? 20.923 -25.091 17.660 1.00 32.20 67 GLY A O 1
ATOM 582 N N . GLY A 1 102 ? 20.996 -24.022 19.644 1.00 26.27 68 GLY A N 1
ATOM 583 C CA . GLY A 1 102 ? 22.436 -24.134 19.792 1.00 27.86 68 GLY A CA 1
ATOM 584 C C . GLY A 1 102 ? 22.853 -25.347 20.598 1.00 28.63 68 GLY A C 1
ATOM 585 O O . GLY A 1 102 ? 22.016 -26.151 21.008 1.00 29.37 68 GLY A O 1
ATOM 586 N N . ASN A 1 103 ? 24.155 -25.471 20.840 1.00 26.33 69 ASN A N 1
ATOM 587 C CA . ASN A 1 103 ? 24.704 -26.685 21.429 1.00 29.89 69 ASN A CA 1
ATOM 588 C C . ASN A 1 103 ? 25.387 -26.479 22.785 1.00 26.51 69 ASN A C 1
ATOM 589 O O . ASN A 1 103 ? 26.132 -27.340 23.246 1.00 29.30 69 ASN A O 1
ATOM 594 N N . ILE A 1 104 ? 25.117 -25.350 23.431 1.00 24.28 70 ILE A N 1
ATOM 595 C CA . ILE A 1 104 ? 25.704 -25.079 24.736 1.00 25.33 70 ILE A CA 1
ATOM 596 C C . ILE A 1 104 ? 24.704 -24.402 25.665 1.00 29.15 70 ILE A C 1
ATOM 597 O O . ILE A 1 104 ? 23.800 -23.695 25.214 1.00 26.84 70 ILE A O 1
ATOM 602 N N . SER A 1 105 ? 24.855 -24.652 26.963 1.00 25.51 71 SER A N 1
ATOM 603 C CA . SER A 1 105 ? 24.127 -23.915 27.988 1.00 25.02 71 SER A CA 1
ATOM 604 C C . SER A 1 105 ? 25.140 -23.242 28.907 1.00 28.29 71 SER A C 1
ATOM 605 O O . SER A 1 105 ? 26.112 -23.865 29.328 1.00 31.25 71 SER A O 1
ATOM 608 N N . LEU A 1 106 ? 24.910 -21.970 29.207 1.00 24.96 72 LEU A N 1
ATOM 609 C CA . LEU A 1 106 ? 25.838 -21.195 30.019 1.00 26.09 72 LEU A CA 1
ATOM 610 C C . LEU A 1 106 ? 25.084 -20.280 30.972 1.00 24.49 72 LEU A C 1
ATOM 611 O O . LEU A 1 106 ? 24.057 -19.699 30.614 1.00 25.70 72 LEU A O 1
ATOM 616 N N . SER A 1 107 ? 25.595 -20.157 32.192 1.00 28.30 73 SER A N 1
ATOM 617 C CA . SER A 1 107 ? 25.060 -19.192 33.136 1.00 24.17 73 SER A CA 1
ATOM 618 C C . SER A 1 107 ? 25.352 -17.780 32.645 1.00 23.73 73 SER A C 1
ATOM 619 O O . SER A 1 107 ? 26.236 -17.576 31.810 1.00 24.77 73 SER A O 1
ATOM 622 N N . ASN A 1 108 ? 24.609 -16.805 33.159 1.00 26.23 74 ASN A N 1
ATOM 623 C CA . ASN A 1 108 ? 24.887 -15.411 32.850 1.00 24.30 74 ASN A CA 1
ATOM 624 C C . ASN A 1 108 ? 26.365 -15.087 33.023 1.00 29.99 74 ASN A C 1
ATOM 625 O O . ASN A 1 108 ? 26.973 -14.452 32.165 1.00 25.12 74 ASN A O 1
ATOM 630 N N . GLU A 1 109 ? 26.941 -15.521 34.143 1.00 26.99 75 GLU A N 1
ATOM 631 C CA . GLU A 1 109 ? 28.331 -15.208 34.449 1.00 30.77 75 GLU A CA 1
ATOM 632 C C . GLU A 1 109 ? 29.307 -15.785 33.428 1.00 23.02 75 GLU A C 1
ATOM 633 O O . GLU A 1 109 ? 30.235 -15.104 32.997 1.00 24.23 75 GLU A O 1
ATOM 639 N N . ASP A 1 110 ? 29.107 -17.043 33.055 1.00 24.04 76 ASP A N 1
ATOM 640 C CA . ASP A 1 110 ? 30.035 -17.712 32.151 1.00 25.35 76 ASP A CA 1
ATOM 64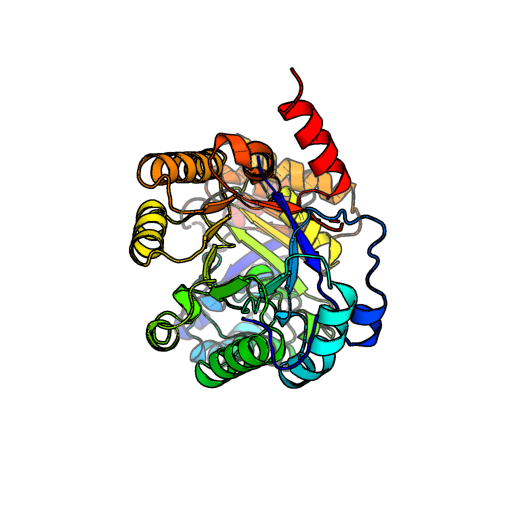1 C C . ASP A 1 110 ? 29.886 -17.174 30.735 1.00 20.23 76 ASP A C 1
ATOM 642 O O . ASP A 1 110 ? 30.866 -17.032 30.005 1.00 20.93 76 ASP A O 1
ATOM 647 N N . TYR A 1 111 ? 28.648 -16.874 30.350 1.00 22.60 77 TYR A N 1
ATOM 648 C CA . TYR A 1 111 ? 28.374 -16.310 29.042 1.00 20.22 77 TYR A CA 1
ATOM 649 C C . TYR A 1 111 ? 29.110 -14.984 28.894 1.00 18.81 77 TYR A C 1
ATOM 650 O O . TYR A 1 111 ? 29.830 -14.766 27.924 1.00 19.58 77 TYR A O 1
ATOM 659 N N . LEU A 1 112 ? 28.943 -14.103 29.876 1.00 19.02 78 LEU A N 1
ATOM 660 C CA . LEU A 1 112 ? 29.603 -12.804 29.855 1.00 19.97 78 LEU A CA 1
ATOM 661 C C . LEU A 1 112 ? 31.126 -12.926 29.905 1.00 21.26 78 LEU A C 1
ATOM 662 O O . LEU A 1 112 ? 31.834 -12.180 29.237 1.00 22.57 78 LEU A O 1
ATOM 667 N N . ALA A 1 113 ? 31.631 -13.848 30.719 1.00 22.68 79 ALA A N 1
ATOM 668 C CA . ALA A 1 113 ? 33.077 -14.004 30.864 1.00 22.17 79 ALA A CA 1
ATOM 669 C C . ALA A 1 113 ? 33.724 -14.407 29.540 1.00 20.53 79 ALA A C 1
ATOM 670 O O . ALA A 1 113 ? 34.738 -13.835 29.121 1.00 21.10 79 ALA A O 1
ATOM 672 N N . ILE A 1 114 ? 33.118 -15.383 28.873 1.00 19.02 80 ILE A N 1
ATOM 673 C CA . ILE A 1 114 ? 33.670 -15.891 27.635 1.00 19.71 80 ILE A CA 1
ATOM 674 C C . ILE A 1 114 ? 33.646 -14.809 26.566 1.00 17.92 80 ILE A C 1
ATOM 675 O O . ILE A 1 114 ? 34.631 -14.590 25.872 1.00 16.95 80 ILE A O 1
ATOM 680 N N . ILE A 1 115 ? 32.508 -14.137 26.431 1.00 18.50 81 ILE A N 1
ATOM 681 C CA . ILE A 1 115 ? 32.388 -13.062 25.463 1.00 15.79 81 ILE A CA 1
ATOM 682 C C . ILE A 1 115 ? 33.417 -11.962 25.720 1.00 17.60 81 ILE A C 1
ATOM 683 O O . ILE A 1 115 ? 34.108 -11.519 24.802 1.00 18.02 81 ILE A O 1
ATOM 688 N N . ARG A 1 116 ? 33.548 -11.550 26.980 1.00 19.80 82 ARG A N 1
ATOM 689 C CA . ARG A 1 116 ? 34.457 -10.468 27.326 1.00 23.45 82 ARG A CA 1
ATOM 690 C C . ARG A 1 116 ? 35.919 -10.841 27.088 1.00 20.04 82 ARG A C 1
ATOM 691 O O . ARG A 1 116 ? 36.703 -10.022 26.605 1.00 20.07 82 ARG A O 1
ATOM 699 N N . ASP A 1 117 ? 36.284 -12.073 27.425 1.00 18.89 83 ASP A N 1
ATOM 700 C CA . ASP A 1 117 ? 37.654 -12.528 27.203 1.00 18.66 83 ASP A CA 1
ATOM 701 C C . ASP A 1 117 ? 37.971 -12.659 25.714 1.00 19.55 83 ASP A C 1
ATOM 702 O O . ASP A 1 117 ? 39.026 -12.222 25.262 1.00 20.31 83 ASP A O 1
ATOM 707 N N . ILE A 1 118 ? 37.054 -13.243 24.947 1.00 17.18 84 ILE A N 1
ATOM 708 C CA . ILE A 1 118 ? 37.246 -13.315 23.500 1.00 20.57 84 ILE A CA 1
ATOM 709 C C . ILE A 1 118 ? 37.395 -11.914 22.907 1.00 16.54 84 ILE A C 1
ATOM 710 O O . ILE A 1 118 ? 38.285 -11.663 22.099 1.00 17.86 84 ILE A O 1
ATOM 715 N N . ALA A 1 119 ? 36.523 -10.999 23.320 1.00 19.44 85 ALA A N 1
ATOM 716 C CA . ALA A 1 119 ? 36.593 -9.615 22.858 1.00 21.51 85 ALA A CA 1
ATOM 717 C C . ALA A 1 119 ? 37.955 -8.981 23.159 1.00 18.89 85 ALA A C 1
ATOM 718 O O . ALA A 1 119 ? 38.563 -8.360 22.291 1.00 23.23 85 ALA A O 1
ATOM 720 N N . ALA A 1 120 ? 38.427 -9.156 24.389 1.00 18.20 86 ALA A N 1
ATOM 721 C CA . ALA A 1 120 ? 39.692 -8.565 24.823 1.00 21.01 86 ALA A CA 1
ATOM 722 C C . ALA A 1 120 ? 40.900 -9.211 24.140 1.00 21.25 86 ALA A C 1
ATOM 723 O O . ALA A 1 120 ? 41.866 -8.535 23.782 1.00 22.09 86 ALA A O 1
ATOM 725 N N . LEU A 1 121 ? 40.836 -10.520 23.947 1.00 19.80 87 LEU A N 1
ATOM 726 C CA . LEU A 1 121 ? 41.945 -11.254 23.356 1.00 21.08 87 LEU A CA 1
ATOM 727 C C . LEU A 1 121 ? 42.043 -11.127 21.844 1.00 24.60 87 LEU A C 1
ATOM 728 O O . LEU A 1 121 ? 43.128 -10.931 21.307 1.00 21.14 87 LEU A O 1
ATOM 733 N N . TYR A 1 122 ? 40.910 -11.241 21.158 1.00 20.55 88 TYR A N 1
ATOM 734 C CA . TYR A 1 122 ? 40.938 -11.400 19.708 1.00 17.74 88 TYR A CA 1
ATOM 735 C C . TYR A 1 122 ? 40.192 -10.321 18.941 1.00 21.35 88 TYR A C 1
ATOM 736 O O . TYR A 1 122 ? 40.352 -10.192 17.727 1.00 25.10 88 TYR A O 1
ATOM 745 N N . GLN A 1 123 ? 39.374 -9.556 19.651 1.00 20.83 89 GLN A N 1
ATOM 746 C CA . GLN A 1 123 ? 38.570 -8.506 19.026 1.00 23.25 89 GLN A CA 1
ATOM 747 C C . GLN A 1 123 ? 37.862 -8.925 17.734 1.00 21.48 89 GLN A C 1
ATOM 748 O O . GLN A 1 123 ? 38.150 -8.397 16.662 1.00 24.20 89 GLN A O 1
ATOM 754 N N . PRO A 1 124 ? 36.923 -9.869 17.846 1.00 21.98 90 PRO A N 1
ATOM 755 C CA . PRO A 1 124 ? 36.124 -10.278 16.687 1.00 18.73 90 PRO A CA 1
ATOM 756 C C . PRO A 1 124 ? 35.379 -9.071 16.133 1.00 21.96 90 PRO A C 1
ATOM 757 O O . PRO A 1 124 ? 35.028 -8.170 16.890 1.00 21.91 90 PRO A O 1
ATOM 761 N N . ASP A 1 125 ? 35.129 -9.056 14.829 1.00 21.06 91 ASP A N 1
ATOM 762 C CA . ASP A 1 125 ? 34.407 -7.936 14.231 1.00 23.10 91 ASP A CA 1
ATOM 763 C C . ASP A 1 125 ? 32.997 -7.792 14.799 1.00 20.93 91 ASP A C 1
ATOM 764 O O . ASP A 1 125 ? 32.504 -6.676 14.982 1.00 19.88 91 ASP A O 1
ATOM 769 N N . TYR A 1 126 ? 32.353 -8.921 15.081 1.00 18.65 92 TYR A N 1
ATOM 770 C CA . TYR A 1 126 ? 31.016 -8.914 15.663 1.00 21.01 92 TYR A CA 1
ATOM 771 C C . TYR A 1 126 ? 30.896 -9.935 16.781 1.00 21.47 92 TYR A C 1
ATOM 772 O O . TYR A 1 126 ? 31.538 -10.986 16.751 1.00 20.56 92 TYR A O 1
ATOM 781 N N . ILE A 1 127 ? 30.052 -9.622 17.757 1.00 19.14 93 ILE A N 1
ATOM 782 C CA . ILE A 1 127 ? 29.741 -10.543 18.834 1.00 20.84 93 ILE A CA 1
ATOM 783 C C . ILE A 1 127 ? 28.241 -10.782 18.905 1.00 20.65 93 ILE A C 1
ATOM 784 O O . ILE A 1 127 ? 27.461 -9.841 19.066 1.00 20.41 93 ILE A O 1
ATOM 789 N N . ASP A 1 128 ? 27.845 -12.043 18.765 1.00 16.81 94 ASP A N 1
ATOM 790 C CA . ASP A 1 128 ? 26.447 -12.426 18.925 1.00 18.88 94 ASP A CA 1
ATOM 791 C C . ASP A 1 128 ? 26.016 -12.315 20.382 1.00 19.86 94 ASP A C 1
ATOM 792 O O . ASP A 1 128 ? 26.738 -12.733 21.294 1.00 18.99 94 ASP A O 1
ATOM 797 N N . PHE A 1 129 ? 24.838 -11.740 20.601 1.00 19.34 95 PHE A N 1
ATOM 798 C CA . PHE A 1 129 ? 24.252 -11.679 21.933 1.00 18.83 95 PHE A CA 1
ATOM 799 C C . PHE A 1 129 ? 22.813 -12.176 21.841 1.00 20.83 95 PHE A C 1
ATOM 800 O O . PHE A 1 129 ? 21.961 -11.530 21.221 1.00 21.02 95 PHE A O 1
ATOM 808 N N . GLU A 1 130 ? 22.560 -13.343 22.423 1.00 19.68 96 GLU A N 1
ATOM 809 C CA . GLU A 1 130 ? 21.256 -13.982 22.353 1.00 21.03 96 GLU A CA 1
ATOM 810 C C . GLU A 1 130 ? 20.281 -13.260 23.285 1.00 26.43 96 GLU A C 1
ATOM 811 O O . GLU A 1 130 ? 20.192 -13.560 24.482 1.00 23.35 96 GLU A O 1
ATOM 817 N N . TYR A 1 131 ? 19.552 -12.307 22.712 1.00 19.69 97 TYR A N 1
ATOM 818 C CA . TYR A 1 131 ? 18.820 -11.302 23.479 1.00 21.63 97 TYR A CA 1
ATOM 819 C C . TYR A 1 131 ? 17.905 -11.848 24.569 1.00 25.39 97 TYR A C 1
ATOM 820 O O . TYR A 1 131 ? 18.035 -11.473 25.737 1.00 26.31 97 TYR A O 1
ATOM 829 N N . PHE A 1 132 ? 16.972 -12.714 24.194 1.00 23.34 98 PHE A N 1
ATOM 830 C CA . PHE A 1 132 ? 15.970 -13.187 25.147 1.00 28.75 98 PHE A CA 1
ATOM 831 C C . PHE A 1 132 ? 16.539 -14.164 26.170 1.00 29.57 98 PHE A C 1
ATOM 832 O O . PHE A 1 132 ? 16.022 -14.294 27.287 1.00 24.63 98 PHE A O 1
ATOM 840 N N . SER A 1 133 ? 17.621 -14.832 25.796 1.00 25.28 99 SER A N 1
ATOM 841 C CA . SER A 1 133 ? 18.308 -15.721 26.727 1.00 28.01 99 SER A CA 1
ATOM 842 C C . SER A 1 133 ? 19.103 -14.967 27.793 1.00 28.60 99 SER A C 1
ATOM 843 O O . SER A 1 133 ? 19.302 -15.474 28.900 1.00 26.64 99 SER A O 1
ATOM 846 N N . TYR A 1 134 ? 19.550 -13.757 27.472 1.00 26.67 100 TYR A N 1
ATOM 847 C CA . TYR A 1 134 ? 20.415 -13.018 28.390 1.00 27.81 100 TYR A CA 1
ATOM 848 C C . TYR A 1 134 ? 20.034 -11.548 28.569 1.00 28.29 100 TYR A C 1
ATOM 849 O O . TYR A 1 134 ? 20.879 -10.723 28.909 1.00 28.61 100 TYR A O 1
ATOM 858 N N . ARG A 1 135 ? 18.761 -11.229 28.343 1.00 30.94 101 ARG A N 1
ATOM 859 C CA . ARG A 1 135 ? 18.299 -9.844 28.406 1.00 33.70 101 ARG A CA 1
ATOM 860 C C . ARG A 1 135 ? 18.706 -9.152 29.701 1.00 36.53 101 ARG A C 1
ATOM 861 O O . ARG A 1 135 ? 19.162 -8.007 29.685 1.00 38.03 101 ARG A O 1
ATOM 869 N N . ASP A 1 136 ? 18.551 -9.858 30.817 1.00 36.35 102 ASP A N 1
ATOM 870 C CA . ASP A 1 136 ? 18.879 -9.308 32.128 1.00 39.57 102 ASP A CA 1
ATOM 871 C C . ASP A 1 136 ? 20.242 -8.629 32.149 1.00 39.14 102 ASP A C 1
ATOM 872 O O . ASP A 1 136 ? 20.376 -7.505 32.630 1.00 45.58 102 ASP A O 1
ATOM 877 N N . VAL A 1 137 ? 21.253 -9.314 31.623 1.00 34.97 103 VAL A N 1
ATOM 878 C CA . VAL A 1 137 ? 22.625 -8.833 31.725 1.00 35.03 103 VAL A CA 1
ATOM 879 C C . VAL A 1 137 ? 23.120 -8.065 30.499 1.00 32.45 103 VAL A C 1
ATOM 880 O O . VAL A 1 137 ? 24.314 -7.799 30.374 1.00 33.83 103 VAL A O 1
ATOM 884 N N . LEU A 1 138 ? 22.209 -7.701 29.602 1.00 34.95 104 LEU A N 1
ATOM 885 C CA . LEU A 1 138 ? 22.590 -6.922 28.428 1.00 29.51 104 LEU A CA 1
ATOM 886 C C . LEU A 1 138 ? 23.206 -5.586 28.840 1.00 31.64 104 LEU A C 1
ATOM 887 O O . LEU A 1 138 ? 24.085 -5.054 28.161 1.00 28.11 104 LEU A O 1
ATOM 892 N N . GLU A 1 139 ? 22.741 -5.053 29.966 1.00 37.67 105 GLU A N 1
ATOM 893 C CA . GLU A 1 139 ? 23.230 -3.777 30.479 1.00 40.47 105 GLU A CA 1
ATOM 894 C C . GLU A 1 139 ? 24.733 -3.806 30.761 1.00 40.66 105 GLU A C 1
ATOM 895 O O . GLU A 1 139 ? 25.408 -2.778 30.697 1.00 42.51 105 GLU A O 1
ATOM 898 N N . GLU A 1 140 ? 25.257 -4.986 31.072 1.00 37.96 106 GLU A N 1
ATOM 899 C CA . GLU A 1 140 ? 26.675 -5.119 31.382 1.00 42.79 106 GLU A CA 1
ATOM 900 C C . GLU A 1 140 ? 27.530 -5.053 30.121 1.00 41.10 106 GLU A C 1
ATOM 901 O O . GLU A 1 140 ? 28.759 -5.070 30.193 1.00 44.27 106 GLU A O 1
ATOM 907 N N . MET A 1 141 ? 26.871 -4.980 28.967 1.00 38.95 107 MET A N 1
ATOM 908 C CA . MET A 1 141 ? 27.566 -4.906 27.689 1.00 39.30 107 MET A CA 1
ATOM 909 C C . MET A 1 141 ? 27.493 -3.501 27.102 1.00 39.38 107 MET A C 1
ATOM 910 O O . MET A 1 141 ? 27.684 -3.310 25.903 1.00 36.39 107 MET A O 1
ATOM 915 N N . TYR A 1 142 ? 27.227 -2.520 27.960 1.00 42.63 108 TYR A N 1
ATOM 916 C CA . TYR A 1 142 ? 27.001 -1.141 27.527 1.00 44.31 108 TYR A CA 1
ATOM 917 C C . TYR A 1 142 ? 28.136 -0.553 26.687 1.00 42.47 108 TYR A C 1
ATOM 918 O O . TYR A 1 142 ? 27.918 0.358 25.890 1.00 42.45 108 TYR A O 1
ATOM 920 N N . ASP A 1 143 ? 29.346 -1.068 26.872 1.00 39.90 109 ASP A N 1
ATOM 921 C CA . ASP A 1 143 ? 30.511 -0.539 26.167 1.00 37.86 109 ASP A CA 1
ATOM 922 C C . ASP A 1 143 ? 30.810 -1.245 24.842 1.00 38.67 109 ASP A C 1
ATOM 923 O O . ASP A 1 143 ? 31.801 -0.938 24.182 1.00 38.76 109 ASP A O 1
ATOM 928 N N . PHE A 1 144 ? 29.950 -2.181 24.452 1.00 36.59 110 PHE A N 1
ATOM 929 C CA . PHE A 1 144 ? 30.114 -2.881 23.179 1.00 33.95 110 PHE A CA 1
ATOM 930 C C . PHE A 1 144 ? 29.321 -2.204 22.070 1.00 32.80 110 PHE A C 1
ATOM 931 O O . PHE A 1 144 ? 28.145 -1.889 22.246 1.00 37.44 110 PHE A O 1
ATOM 939 N N . SER A 1 145 ? 29.969 -1.985 20.930 1.00 28.67 111 SER A N 1
ATOM 940 C CA . SER A 1 145 ? 29.317 -1.349 19.787 1.00 30.93 111 SER A CA 1
ATOM 941 C C . SER A 1 145 ? 29.280 -2.268 18.564 1.00 29.51 111 SER A C 1
ATOM 942 O O . SER A 1 145 ? 28.919 -1.841 17.469 1.00 29.59 111 SER A O 1
ATOM 945 N N . ASN A 1 146 ? 29.648 -3.530 18.756 1.00 27.89 112 ASN A N 1
ATOM 946 C CA . ASN A 1 146 ? 29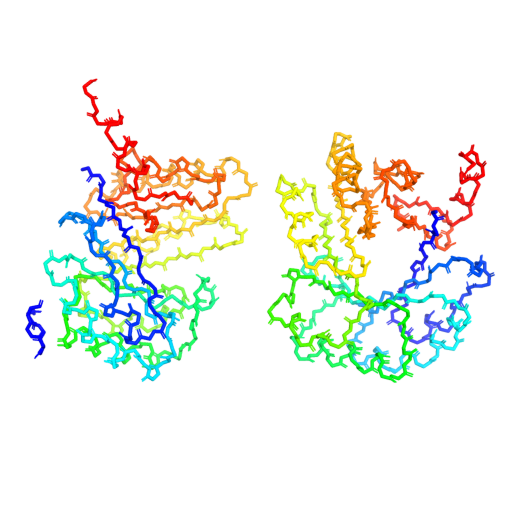.641 -4.495 17.663 1.00 22.04 112 ASN A CA 1
ATOM 947 C C . ASN A 1 146 ? 28.751 -5.693 17.952 1.00 22.26 112 ASN A C 1
ATOM 948 O O . ASN A 1 146 ? 29.047 -6.811 17.534 1.00 24.31 112 ASN A O 1
ATOM 953 N N . LEU A 1 147 ? 27.663 -5.462 18.676 1.00 20.33 113 LEU A N 1
ATOM 954 C CA . LEU A 1 147 ? 26.774 -6.551 19.053 1.00 21.32 113 LEU A CA 1
ATOM 955 C C . LEU A 1 147 ? 25.767 -6.884 17.966 1.00 24.52 113 LEU A C 1
ATOM 956 O O . LEU A 1 147 ? 25.212 -6.000 17.313 1.00 26.06 113 LEU A O 1
ATOM 961 N N . ILE A 1 148 ? 25.534 -8.176 17.792 1.00 21.28 114 ILE A N 1
ATOM 962 C CA . ILE A 1 148 ? 24.410 -8.654 17.018 1.00 20.61 114 ILE A CA 1
ATOM 963 C C . ILE A 1 148 ? 23.367 -9.124 18.022 1.00 24.07 114 ILE A C 1
ATOM 964 O O . ILE A 1 148 ? 23.545 -10.158 18.660 1.00 23.08 114 ILE A O 1
ATOM 969 N N . LEU A 1 149 ? 22.291 -8.359 18.190 1.00 19.62 115 LEU A N 1
ATOM 970 C CA . LEU A 1 149 ? 21.221 -8.795 19.067 1.00 20.39 115 LEU A CA 1
ATOM 971 C C . LEU A 1 149 ? 20.369 -9.776 18.294 1.00 23.34 115 LEU A C 1
ATOM 972 O O . LEU A 1 149 ? 19.685 -9.393 17.349 1.00 22.28 115 LEU A O 1
ATOM 977 N N . SER A 1 150 ? 20.408 -11.039 18.699 1.00 21.84 116 SER A N 1
ATOM 978 C CA . SER A 1 150 ? 19.810 -12.098 17.906 1.00 21.65 116 SER A CA 1
ATOM 979 C C . SER A 1 150 ? 18.672 -12.819 18.612 1.00 24.57 116 SER A C 1
ATOM 980 O O . SER A 1 150 ? 18.670 -12.976 19.835 1.00 21.59 116 SER A O 1
ATOM 983 N N . TYR A 1 151 ? 17.709 -13.259 17.811 1.00 18.17 117 TYR A N 1
ATOM 984 C CA . TYR A 1 151 ? 16.607 -14.089 18.265 1.00 17.51 117 TYR A CA 1
ATOM 985 C C . TYR A 1 151 ? 16.302 -15.175 17.237 1.00 22.04 117 TYR A C 1
ATOM 986 O O . TYR A 1 151 ? 16.222 -14.903 16.032 1.00 21.66 117 TYR A O 1
ATOM 995 N N . HIS A 1 152 ? 16.130 -16.401 17.718 1.00 21.04 118 HIS A N 1
ATOM 996 C CA . HIS A 1 152 ? 15.832 -17.546 16.867 1.00 24.37 118 HIS A CA 1
ATOM 997 C C . HIS A 1 152 ? 14.668 -18.355 17.423 1.00 27.21 118 HIS A C 1
ATOM 998 O O . HIS A 1 152 ? 14.715 -18.834 18.558 1.00 29.44 118 HIS A O 1
ATOM 1005 N N . ASN A 1 153 ? 13.625 -18.507 16.616 1.00 23.94 119 ASN A N 1
ATOM 1006 C CA . ASN A 1 153 ? 12.491 -19.345 16.971 1.00 27.19 119 ASN A CA 1
ATOM 1007 C C . ASN A 1 153 ? 12.361 -20.505 15.986 1.00 29.98 119 ASN A C 1
ATOM 1008 O O . ASN A 1 153 ? 12.064 -20.310 14.804 1.00 26.72 119 ASN A O 1
ATOM 1013 N N . PHE A 1 154 ? 12.604 -21.713 16.477 1.00 30.83 120 PHE A N 1
ATOM 1014 C CA . PHE A 1 154 ? 12.624 -22.896 15.628 1.00 26.20 120 PHE A CA 1
ATOM 1015 C C . PHE A 1 154 ? 11.279 -23.607 15.572 1.00 22.46 120 PHE A C 1
ATOM 1016 O O . PHE A 1 154 ? 11.138 -24.626 14.902 1.00 27.39 120 PHE A O 1
ATOM 1024 N N . GLU A 1 155 ? 10.294 -23.066 16.278 1.00 28.64 121 GLU A N 1
ATOM 1025 C CA . GLU A 1 155 ? 8.986 -23.703 16.356 1.00 32.37 121 GLU A CA 1
ATOM 1026 C C . GLU A 1 155 ? 7.952 -22.978 15.501 1.00 30.08 121 GLU A C 1
ATOM 1027 O O . GLU A 1 155 ? 7.144 -23.612 14.826 1.00 36.21 121 GLU A O 1
ATOM 1029 N N . GLU A 1 156 ? 7.982 -21.650 15.532 1.00 30.36 122 GLU A N 1
ATOM 1030 C CA . GLU A 1 156 ? 6.980 -20.864 14.825 1.00 33.47 122 GLU A CA 1
ATOM 1031 C C . GLU A 1 156 ? 7.464 -19.457 14.501 1.00 29.19 122 GLU A C 1
ATOM 1032 O O . GLU A 1 156 ? 8.580 -19.066 14.838 1.00 25.54 122 GLU A O 1
ATOM 1038 N N . THR A 1 157 ? 6.607 -18.708 13.820 1.00 26.41 123 THR A N 1
ATOM 1039 C CA . THR A 1 157 ? 6.826 -17.296 13.594 1.00 23.22 123 THR A CA 1
ATOM 1040 C C . THR A 1 157 ? 5.849 -16.547 14.488 1.00 30.33 123 THR A C 1
ATOM 1041 O O . THR A 1 157 ? 4.672 -16.430 14.168 1.00 29.09 123 THR A O 1
ATOM 1045 N N . PRO A 1 158 ? 6.333 -16.050 15.632 1.00 27.73 124 PRO A N 1
ATOM 1046 C CA . PRO A 1 158 ? 5.462 -15.470 16.662 1.00 32.57 124 PRO A CA 1
ATOM 1047 C C . PRO A 1 158 ? 4.507 -14.395 16.143 1.00 31.66 124 PRO A C 1
ATOM 1048 O O . PRO A 1 158 ? 4.838 -13.651 15.219 1.00 29.85 124 PRO A O 1
ATOM 1052 N N . GLU A 1 159 ? 3.328 -14.327 16.756 1.00 33.31 125 GLU A N 1
ATOM 1053 C CA . GLU A 1 159 ? 2.325 -13.315 16.437 1.00 30.88 125 GLU A CA 1
ATOM 1054 C C . GLU A 1 159 ? 2.878 -11.909 16.601 1.00 33.36 125 GLU A C 1
ATOM 1055 O O . GLU A 1 159 ? 2.552 -11.008 15.828 1.00 35.63 125 GLU A O 1
ATOM 1061 N N . ASN A 1 160 ? 3.705 -11.727 17.624 1.00 29.65 126 ASN A N 1
ATOM 1062 C CA . ASN A 1 160 ? 4.232 -10.414 17.966 1.00 26.66 126 ASN A CA 1
ATOM 1063 C C . ASN A 1 160 ? 5.568 -10.109 17.301 1.00 28.72 126 ASN A C 1
ATOM 1064 O O . ASN A 1 160 ? 6.347 -9.306 17.807 1.00 27.62 126 ASN A O 1
ATOM 1069 N N . LEU A 1 161 ? 5.825 -10.743 16.163 1.00 29.16 127 LEU A N 1
ATOM 1070 C CA . LEU A 1 161 ? 7.088 -10.551 15.460 1.00 27.51 127 LEU A CA 1
ATOM 1071 C C . LEU A 1 161 ? 7.428 -9.071 15.307 1.00 25.40 127 LEU A C 1
ATOM 1072 O O . LEU A 1 161 ? 8.567 -8.655 15.531 1.00 25.44 127 LEU A O 1
ATOM 1077 N N . MET A 1 162 ? 6.436 -8.271 14.929 1.00 27.97 128 MET A N 1
ATOM 1078 C CA . MET A 1 162 ? 6.638 -6.834 14.805 1.00 27.90 128 MET A CA 1
ATOM 1079 C C . MET A 1 162 ? 7.210 -6.224 16.089 1.00 29.21 128 MET A C 1
ATOM 1080 O O . MET A 1 162 ? 8.080 -5.353 16.038 1.00 27.55 128 MET A O 1
ATOM 1085 N N . GLU A 1 163 ? 6.719 -6.680 17.239 1.00 29.51 129 GLU A N 1
ATOM 1086 C CA . GLU A 1 163 ? 7.196 -6.163 18.519 1.00 28.63 129 GLU A CA 1
ATOM 1087 C C . GLU A 1 163 ? 8.649 -6.549 18.761 1.00 23.20 129 GLU A C 1
ATOM 1088 O O . GLU A 1 163 ? 9.424 -5.766 19.312 1.00 27.54 129 GLU A O 1
ATOM 1091 N N . VAL A 1 164 ? 9.020 -7.754 18.344 1.00 26.39 130 VAL A N 1
ATOM 1092 C CA . VAL A 1 164 ? 10.407 -8.182 18.456 1.00 25.51 130 VAL A CA 1
ATOM 1093 C C . VAL A 1 164 ? 11.303 -7.253 17.647 1.00 23.75 130 VAL A C 1
ATOM 1094 O O . VAL A 1 164 ? 12.297 -6.744 18.155 1.00 21.69 130 VAL A O 1
ATOM 1098 N N . PHE A 1 165 ? 10.948 -7.018 16.383 1.00 19.78 131 PHE A N 1
ATOM 1099 C CA . PHE A 1 165 ? 11.710 -6.080 15.571 1.00 23.04 131 PHE A CA 1
ATOM 1100 C C . PHE A 1 165 ? 11.833 -4.735 16.276 1.00 20.49 131 PHE A C 1
ATOM 1101 O O . PHE A 1 165 ? 12.904 -4.135 16.319 1.00 23.79 131 PHE A O 1
ATOM 1109 N N . SER A 1 166 ? 10.720 -4.252 16.818 1.00 24.57 132 SER A N 1
ATOM 1110 C CA . SER A 1 166 ? 10.706 -2.949 17.477 1.00 26.11 132 SER A CA 1
ATOM 1111 C C . SER A 1 166 ? 11.610 -2.905 18.708 1.00 24.39 132 SER A C 1
ATOM 1112 O O . SER A 1 166 ? 12.353 -1.942 18.917 1.00 25.43 132 SER A O 1
ATOM 1115 N N . GLU A 1 167 ? 11.544 -3.951 19.523 1.00 24.39 133 GLU A N 1
ATOM 1116 C CA . GLU A 1 167 ? 12.300 -3.980 20.771 1.00 24.71 133 GLU A CA 1
ATOM 1117 C C . GLU A 1 167 ? 13.808 -4.006 20.522 1.00 26.22 133 GLU A C 1
ATOM 1118 O O . GLU A 1 167 ? 14.556 -3.247 21.137 1.00 28.32 133 GLU A O 1
ATOM 1124 N N . LEU A 1 168 ? 14.247 -4.866 19.603 1.00 23.99 134 LEU A N 1
ATOM 1125 C CA . LEU A 1 168 ? 15.671 -4.977 19.304 1.00 27.08 134 LEU A CA 1
ATOM 1126 C C . LEU A 1 168 ? 16.187 -3.715 18.620 1.00 21.96 134 LEU A C 1
ATOM 1127 O O . LEU A 1 168 ? 17.306 -3.277 18.865 1.00 24.36 134 LEU A O 1
ATOM 1132 N N . THR A 1 169 ? 15.357 -3.128 17.763 1.00 26.19 135 THR A N 1
ATOM 1133 C CA . THR A 1 169 ? 15.733 -1.907 17.058 1.00 23.72 135 THR A CA 1
ATOM 1134 C C . THR A 1 169 ? 15.970 -0.751 18.028 1.00 21.87 135 THR A C 1
ATOM 1135 O O . THR A 1 169 ? 16.911 0.026 17.870 1.00 23.95 135 THR A O 1
ATOM 1139 N N . ALA A 1 170 ? 15.102 -0.646 19.028 1.00 27.44 136 ALA A N 1
ATOM 1140 C CA . ALA A 1 170 ? 15.174 0.441 19.998 1.00 29.54 136 ALA A CA 1
ATOM 1141 C C . ALA A 1 170 ? 16.503 0.451 20.753 1.00 30.25 136 ALA A C 1
ATOM 1142 O O . ALA A 1 170 ? 16.952 1.497 21.209 1.00 31.64 136 ALA A O 1
ATOM 1144 N N . LEU A 1 171 ? 17.129 -0.717 20.872 1.00 28.58 137 LEU A N 1
ATOM 1145 C CA . LEU A 1 171 ? 18.415 -0.839 21.553 1.00 29.22 137 LEU A CA 1
ATOM 1146 C C . LEU A 1 171 ? 19.575 -0.456 20.637 1.00 26.90 137 LEU A C 1
ATOM 1147 O O . LEU A 1 171 ? 20.717 -0.302 21.083 1.00 28.40 137 LEU A O 1
ATOM 1152 N N . ALA A 1 172 ? 19.267 -0.304 19.353 1.00 26.19 138 ALA A N 1
ATOM 1153 C CA . ALA A 1 172 ? 20.226 0.149 18.350 1.00 23.45 138 ALA A CA 1
ATOM 1154 C C . ALA A 1 172 ? 21.554 -0.612 18.364 1.00 28.81 138 ALA A C 1
ATOM 1155 O O . ALA A 1 172 ? 22.615 0.002 18.431 1.00 26.10 138 ALA A O 1
ATOM 1157 N N . PRO A 1 173 ? 21.499 -1.950 18.279 1.00 25.56 139 PRO A N 1
ATOM 1158 C CA . PRO A 1 173 ? 22.751 -2.711 18.241 1.00 24.24 139 PRO A CA 1
ATOM 1159 C C . PRO A 1 173 ? 23.413 -2.535 16.877 1.00 25.90 139 PRO A C 1
ATOM 1160 O O . PRO A 1 173 ? 22.830 -1.918 15.981 1.00 23.69 139 PRO A O 1
ATOM 1164 N N . ARG A 1 174 ? 24.618 -3.068 16.713 1.00 23.63 140 ARG A N 1
ATOM 1165 C CA . ARG A 1 174 ? 25.289 -3.020 15.421 1.00 20.84 140 ARG A CA 1
ATOM 1166 C C . ARG A 1 174 ? 24.434 -3.736 14.387 1.00 21.46 140 ARG A C 1
ATOM 1167 O O . ARG A 1 174 ? 24.301 -3.278 13.248 1.00 24.65 140 ARG A O 1
ATOM 1175 N N . VAL A 1 175 ? 23.850 -4.859 14.797 1.00 22.05 141 VAL A N 1
ATOM 1176 C CA . VAL A 1 175 ? 22.983 -5.660 13.933 1.00 20.31 141 VAL A CA 1
ATOM 1177 C C . VAL A 1 175 ? 21.801 -6.214 14.722 1.00 24.45 141 VAL A C 1
ATOM 1178 O O . VAL A 1 175 ? 21.956 -6.719 15.835 1.00 22.30 141 VAL A O 1
ATOM 1182 N N . VAL A 1 176 ? 20.612 -6.099 14.143 1.00 17.78 142 VAL A N 1
ATOM 1183 C CA . VAL A 1 176 ? 19.450 -6.800 14.650 1.00 17.82 142 VAL A CA 1
ATOM 1184 C C . VAL A 1 176 ? 19.287 -8.060 13.827 1.00 22.40 142 VAL A C 1
ATOM 1185 O O . VAL A 1 176 ? 19.081 -7.991 12.616 1.00 20.56 142 VAL A O 1
ATOM 1189 N N . LYS A 1 177 ? 19.403 -9.214 14.473 1.00 19.45 143 LYS A N 1
ATOM 1190 C CA . LYS A 1 177 ? 19.244 -10.481 13.768 1.00 16.40 143 LYS A CA 1
ATOM 1191 C C . LYS A 1 177 ? 18.016 -11.250 14.223 1.00 22.91 143 LYS A C 1
ATOM 1192 O O . LYS A 1 177 ? 17.877 -11.583 15.394 1.00 20.91 143 LYS A O 1
ATOM 1198 N N . ILE A 1 178 ? 17.124 -11.544 13.286 1.00 17.44 144 ILE A N 1
ATOM 1199 C CA . ILE A 1 178 ? 15.934 -12.301 13.614 1.00 17.54 144 ILE A CA 1
ATOM 1200 C C . ILE A 1 178 ? 15.758 -13.469 12.656 1.00 23.90 144 ILE A C 1
ATOM 1201 O O . ILE A 1 178 ? 15.718 -13.279 11.438 1.00 20.56 144 ILE A O 1
ATOM 1206 N N . ALA A 1 179 ? 15.652 -14.671 13.217 1.00 20.18 145 ALA A N 1
ATOM 1207 C CA . ALA A 1 179 ? 15.453 -15.888 12.439 1.00 20.10 145 ALA A CA 1
ATOM 1208 C C . ALA A 1 179 ? 14.268 -16.678 12.986 1.00 26.65 145 ALA A C 1
ATOM 1209 O O . ALA A 1 179 ? 14.237 -17.038 14.164 1.00 27.04 145 ALA A O 1
ATOM 1211 N N . VAL A 1 180 ? 13.293 -16.945 12.127 1.00 24.14 146 VAL A N 1
ATOM 1212 C CA . VAL A 1 180 ? 12.060 -17.596 12.553 1.00 22.97 146 VAL A CA 1
ATOM 1213 C C . VAL A 1 180 ? 11.683 -18.769 11.656 1.00 26.15 146 VAL A C 1
ATOM 1214 O O . VAL A 1 180 ? 12.149 -18.872 10.521 1.00 30.11 146 VAL A O 1
ATOM 1218 N N . MET A 1 181 ? 10.825 -19.643 12.176 1.00 25.15 147 MET A N 1
ATOM 1219 C CA . MET A 1 181 ? 10.401 -20.846 11.475 1.00 29.23 147 MET A CA 1
ATOM 1220 C C . MET A 1 181 ? 8.974 -20.688 10.962 1.00 25.98 147 MET A C 1
ATOM 1221 O O . MET A 1 181 ? 8.053 -20.466 11.742 1.00 25.43 147 MET A O 1
ATOM 1226 N N . PRO A 1 182 ? 8.780 -20.795 9.638 1.00 27.62 148 PRO A N 1
ATOM 1227 C CA . PRO A 1 182 ? 7.442 -20.623 9.069 1.00 28.03 148 PRO A CA 1
ATOM 1228 C C . PRO A 1 182 ? 6.589 -21.880 9.195 1.00 26.82 148 PRO A C 1
ATOM 1229 O O . PRO A 1 182 ? 7.097 -22.990 9.049 1.00 28.10 148 PRO A O 1
ATOM 1233 N N . LYS A 1 183 ? 5.295 -21.709 9.438 1.00 28.01 149 LYS A N 1
ATOM 1234 C CA . LYS A 1 183 ? 4.386 -22.846 9.401 1.00 31.41 149 LYS A CA 1
ATOM 1235 C C . LYS A 1 183 ? 3.568 -22.835 8.112 1.00 30.83 149 LYS A C 1
ATOM 1236 O O . LYS A 1 183 ? 2.969 -23.839 7.737 1.00 30.20 149 LYS A O 1
ATOM 1242 N N . ASN A 1 184 ? 3.556 -21.693 7.435 1.00 31.04 150 ASN A N 1
ATOM 1243 C CA . ASN A 1 184 ? 2.914 -21.583 6.123 1.00 25.37 150 ASN A CA 1
ATOM 1244 C C . ASN A 1 184 ? 3.631 -20.548 5.270 1.00 23.39 150 ASN A C 1
ATOM 1245 O O . ASN A 1 184 ? 4.620 -19.957 5.704 1.00 24.53 150 ASN A O 1
ATOM 1250 N N . GLU A 1 185 ? 3.132 -20.324 4.056 1.00 25.70 151 GLU A N 1
ATOM 1251 C CA . GLU A 1 185 ? 3.777 -19.383 3.150 1.00 27.34 151 GLU A CA 1
ATOM 1252 C C . GLU A 1 185 ? 3.673 -17.949 3.645 1.00 19.93 151 GLU A C 1
ATOM 1253 O O . GLU A 1 185 ? 4.623 -17.177 3.527 1.00 20.54 151 GLU A O 1
ATOM 1259 N N . GLN A 1 186 ? 2.520 -17.588 4.199 1.00 20.07 152 GLN A N 1
ATOM 1260 C CA . GLN A 1 186 ? 2.343 -16.237 4.713 1.00 24.15 152 GLN A CA 1
ATOM 1261 C C . GLN A 1 186 ? 3.386 -15.868 5.784 1.00 23.78 152 GLN A C 1
ATOM 1262 O O . GLN A 1 186 ? 3.851 -14.731 5.832 1.00 20.89 152 GLN A O 1
ATOM 1268 N N . ASP A 1 187 ? 3.758 -16.829 6.627 1.00 26.61 153 ASP A N 1
ATOM 1269 C CA . ASP A 1 187 ? 4.782 -16.601 7.653 1.00 25.32 153 ASP A CA 1
ATOM 1270 C C . ASP A 1 187 ? 6.092 -16.121 7.030 1.00 22.99 153 ASP A C 1
ATOM 1271 O O . ASP A 1 187 ? 6.771 -15.231 7.562 1.00 20.54 153 ASP A O 1
ATOM 1276 N N . VAL A 1 188 ? 6.446 -16.732 5.905 1.00 23.59 154 VAL A N 1
ATOM 1277 C CA . VAL A 1 188 ? 7.651 -16.371 5.176 1.00 21.34 154 VAL A CA 1
ATOM 1278 C C . VAL A 1 188 ? 7.544 -14.945 4.662 1.00 21.00 154 VAL A C 1
ATOM 1279 O O . VAL A 1 188 ? 8.450 -14.133 4.836 1.00 20.32 154 VAL A O 1
ATOM 1283 N N . LEU A 1 189 ? 6.426 -14.646 4.013 1.00 22.65 155 LEU A N 1
ATOM 1284 C CA . LEU A 1 189 ? 6.199 -13.303 3.498 1.00 23.41 155 LEU A CA 1
ATOM 1285 C C . LEU A 1 189 ? 6.175 -12.266 4.621 1.00 22.26 155 LEU A C 1
ATOM 1286 O O . LEU A 1 189 ? 6.643 -11.143 4.445 1.00 21.66 155 LEU A O 1
ATOM 1291 N N . ASP A 1 190 ? 5.644 -12.646 5.780 1.00 20.75 156 ASP A N 1
ATOM 1292 C CA . ASP A 1 190 ? 5.591 -11.730 6.909 1.00 23.99 156 ASP A CA 1
ATOM 1293 C C . ASP A 1 190 ? 7.002 -11.361 7.383 1.00 19.44 156 ASP A C 1
ATOM 1294 O O . ASP A 1 190 ? 7.290 -10.196 7.643 1.00 18.93 156 ASP A O 1
ATOM 1299 N N . LEU A 1 191 ? 7.880 -12.356 7.493 1.00 18.60 157 LEU A N 1
ATOM 1300 C CA . LEU A 1 191 ? 9.263 -12.098 7.887 1.00 21.19 157 LEU A CA 1
ATOM 1301 C C . LEU A 1 191 ? 9.904 -11.145 6.881 1.00 17.41 157 LEU A C 1
ATOM 1302 O O . LEU A 1 191 ? 10.573 -10.181 7.252 1.00 19.10 157 LEU A O 1
ATOM 1307 N N . MET A 1 192 ? 9.674 -11.406 5.595 1.00 18.35 158 MET A N 1
ATOM 1308 C CA . MET A 1 192 ? 10.250 -10.577 4.540 1.00 22.40 158 MET A CA 1
ATOM 1309 C C . MET A 1 192 ? 9.714 -9.147 4.610 1.00 19.31 158 MET A C 1
ATOM 1310 O O . MET A 1 192 ? 10.472 -8.174 4.537 1.00 17.08 158 MET A O 1
ATOM 1315 N N . ASN A 1 193 ? 8.403 -9.035 4.780 1.00 20.10 159 ASN A N 1
ATOM 1316 C CA . ASN A 1 193 ? 7.740 -7.738 4.816 1.00 19.86 159 ASN A CA 1
ATOM 1317 C C . ASN A 1 193 ? 8.137 -6.908 6.040 1.00 20.19 159 ASN A C 1
ATOM 1318 O O . ASN A 1 193 ? 8.375 -5.705 5.936 1.00 20.92 159 ASN A O 1
ATOM 1323 N N . TYR A 1 194 ? 8.215 -7.544 7.206 1.00 20.02 160 TYR A N 1
ATOM 1324 C CA . TYR A 1 194 ? 8.649 -6.825 8.401 1.00 20.66 160 TYR A CA 1
ATOM 1325 C C . TYR A 1 194 ? 10.080 -6.306 8.250 1.00 18.85 160 TYR A C 1
ATOM 1326 O O . TYR A 1 194 ? 10.425 -5.222 8.729 1.00 17.97 160 TYR A O 1
ATOM 1335 N N . THR A 1 195 ? 10.931 -7.095 7.610 1.00 18.06 161 THR A N 1
ATOM 1336 C CA . THR A 1 195 ? 12.310 -6.669 7.423 1.00 18.48 161 THR A CA 1
ATOM 1337 C C . THR A 1 195 ? 12.386 -5.391 6.590 1.00 17.28 161 THR A C 1
ATOM 1338 O O . THR A 1 195 ? 13.035 -4.424 6.983 1.00 16.28 161 THR A O 1
ATOM 1342 N N . ARG A 1 196 ? 11.716 -5.375 5.440 1.00 17.39 162 ARG A N 1
ATOM 1343 C CA . ARG A 1 196 ? 11.766 -4.195 4.586 1.00 19.84 162 ARG A CA 1
ATOM 1344 C C . ARG A 1 196 ? 11.058 -3.014 5.255 1.00 17.78 162 ARG A C 1
ATOM 1345 O O . ARG A 1 196 ? 11.511 -1.882 5.160 1.00 18.65 162 ARG A O 1
ATOM 1353 N N . GLY A 1 197 ? 9.974 -3.294 5.970 1.00 17.73 163 GLY A N 1
ATOM 1354 C CA . GLY A 1 197 ? 9.251 -2.255 6.674 1.00 20.81 163 GLY A CA 1
ATOM 1355 C C . GLY A 1 197 ? 10.116 -1.576 7.720 1.00 20.48 163 GLY A C 1
ATOM 1356 O O . GLY A 1 197 ? 10.164 -0.346 7.809 1.00 22.77 163 GLY A O 1
ATOM 1357 N N . PHE A 1 198 ? 10.817 -2.378 8.515 1.00 19.20 164 PHE A N 1
ATOM 1358 C CA . PHE A 1 198 ? 11.694 -1.818 9.536 1.00 21.30 164 PHE A CA 1
ATOM 1359 C C . PHE A 1 198 ? 12.953 -1.157 8.965 1.00 20.23 164 PHE A C 1
ATOM 1360 O O . PHE A 1 198 ? 13.447 -0.188 9.529 1.00 21.27 164 PHE A O 1
ATOM 1368 N N . LYS A 1 199 ? 13.460 -1.675 7.848 1.00 17.18 165 LYS A N 1
ATOM 1369 C CA . LYS A 1 199 ? 14.588 -1.052 7.167 1.00 18.93 165 LYS A CA 1
ATOM 1370 C C . LYS A 1 199 ? 14.190 0.307 6.592 1.00 21.08 165 LYS A C 1
ATOM 1371 O O . LYS A 1 199 ? 14.981 1.249 6.578 1.00 21.67 165 LYS A O 1
ATOM 1377 N N . THR A 1 200 ? 12.953 0.407 6.121 1.00 22.51 166 THR A N 1
ATOM 1378 C CA . THR A 1 200 ? 12.454 1.671 5.596 1.00 25.23 166 THR A CA 1
ATOM 1379 C C . THR A 1 200 ? 12.318 2.706 6.709 1.00 20.82 166 THR A C 1
ATOM 1380 O O . THR A 1 200 ? 12.670 3.873 6.534 1.00 23.96 166 THR A O 1
ATOM 1384 N N . LEU A 1 201 ? 11.807 2.260 7.853 1.00 22.79 167 LEU A N 1
ATOM 1385 C CA . LEU A 1 201 ? 11.667 3.108 9.034 1.00 25.75 167 LEU A CA 1
ATOM 1386 C C . LEU A 1 201 ? 13.019 3.469 9.634 1.00 28.94 167 LEU A C 1
ATOM 1387 O O . LEU A 1 201 ? 13.196 4.564 10.172 1.00 27.52 167 LEU A O 1
ATOM 1392 N N . ASN A 1 202 ? 13.963 2.534 9.540 1.00 25.16 168 ASN A N 1
ATOM 1393 C CA . ASN A 1 202 ? 15.266 2.653 10.188 1.00 25.72 168 ASN A CA 1
ATOM 1394 C C . ASN A 1 202 ? 16.404 2.357 9.220 1.00 25.88 168 ASN A C 1
ATOM 1395 O O . ASN A 1 202 ? 17.027 1.297 9.292 1.00 22.21 168 ASN A O 1
ATOM 1400 N N . PRO A 1 203 ? 16.683 3.291 8.303 1.00 23.94 169 PRO A N 1
ATOM 1401 C CA . PRO A 1 203 ? 17.620 3.003 7.213 1.00 24.54 169 PRO A CA 1
ATOM 1402 C C . PRO A 1 203 ? 19.053 2.818 7.705 1.00 27.11 169 PRO A C 1
ATOM 1403 O O . PRO A 1 203 ? 19.842 2.149 7.040 1.00 30.23 169 PRO A O 1
ATOM 1407 N N . ASN A 1 204 ? 19.378 3.399 8.855 1.00 24.90 170 ASN A N 1
ATOM 1408 C CA . ASN A 1 204 ? 20.728 3.293 9.397 1.00 30.53 170 ASN A CA 1
ATOM 1409 C C . ASN A 1 204 ? 20.918 2.085 10.301 1.00 30.34 170 ASN A C 1
ATOM 1410 O O . ASN A 1 204 ? 22.026 1.827 10.768 1.00 29.85 170 ASN A O 1
ATOM 1415 N N . GLN A 1 205 ? 19.838 1.350 10.544 1.00 23.65 171 GLN A N 1
ATOM 1416 C CA . GLN A 1 205 ? 19.920 0.117 11.314 1.00 20.38 171 GLN A CA 1
ATOM 1417 C C . GLN A 1 205 ? 20.134 -1.093 10.412 1.00 22.92 171 GLN A C 1
ATOM 1418 O O . GLN A 1 205 ? 19.351 -1.349 9.494 1.00 25.98 171 GLN A O 1
ATOM 1424 N N . GLU A 1 206 ? 21.205 -1.836 10.671 1.00 20.12 172 GLU A N 1
ATOM 1425 C CA . GLU A 1 206 ? 21.463 -3.057 9.926 1.00 20.99 172 GLU A CA 1
ATOM 1426 C C . GLU A 1 206 ? 20.605 -4.186 10.464 1.00 19.22 172 GLU A C 1
ATOM 1427 O O . GLU A 1 206 ? 20.520 -4.398 11.679 1.00 19.79 172 GLU A O 1
ATOM 1433 N N . TYR A 1 207 ? 19.976 -4.908 9.541 1.00 18.47 173 TYR A N 1
ATOM 1434 C CA . TYR A 1 207 ? 19.137 -6.044 9.867 1.00 17.96 173 TYR A CA 1
ATOM 1435 C C . TYR A 1 207 ? 19.690 -7.253 9.144 1.00 20.54 173 TYR A C 1
ATOM 1436 O O . TYR A 1 207 ? 20.147 -7.155 8.004 1.00 20.69 173 TYR A O 1
ATOM 1445 N N . VAL A 1 208 ? 19.654 -8.391 9.824 1.00 17.77 174 VAL A N 1
ATOM 1446 C CA . VAL A 1 208 ? 19.958 -9.668 9.215 1.00 16.13 174 VAL A CA 1
ATOM 1447 C C . VAL A 1 208 ? 18.828 -10.586 9.610 1.00 18.92 174 VAL A C 1
ATOM 1448 O O . VAL A 1 208 ? 18.636 -10.878 10.787 1.00 20.06 174 VAL A O 1
ATOM 1452 N N . THR A 1 209 ? 18.042 -11.015 8.634 1.00 18.31 175 THR A N 1
ATOM 1453 C CA . THR A 1 209 ? 16.851 -11.781 8.943 1.00 16.34 175 THR A CA 1
ATOM 1454 C C . THR A 1 209 ? 16.694 -12.964 7.998 1.00 19.24 175 THR A C 1
ATOM 1455 O O . THR A 1 209 ? 17.294 -13.007 6.917 1.00 20.40 175 THR A O 1
ATOM 1459 N N . MET A 1 210 ? 15.883 -13.925 8.421 1.00 17.59 176 MET A N 1
ATOM 1460 C CA . MET A 1 210 ? 15.629 -15.109 7.622 1.00 19.45 176 MET A CA 1
ATOM 1461 C C . MET A 1 210 ? 14.438 -15.884 8.146 1.00 23.96 176 MET A C 1
ATOM 1462 O O . MET A 1 210 ? 14.187 -15.938 9.348 1.00 20.45 176 MET A O 1
ATOM 1467 N N . SER A 1 211 ? 13.681 -16.450 7.218 1.00 21.31 177 SER A N 1
ATOM 1468 C CA . SER A 1 211 ? 12.671 -17.430 7.541 1.00 22.72 177 SER A CA 1
ATOM 1469 C C . SER A 1 211 ? 13.332 -18.772 7.263 1.00 26.87 177 SER A C 1
ATOM 1470 O O . SER A 1 211 ? 13.790 -19.025 6.152 1.00 25.19 177 SER A O 1
ATOM 1473 N N . MET A 1 212 ? 13.416 -19.618 8.281 1.00 27.50 178 MET A N 1
ATOM 1474 C CA . MET A 1 212 ? 14.176 -20.855 8.164 1.00 23.73 178 MET A CA 1
ATOM 1475 C C . MET A 1 212 ? 13.424 -21.965 7.430 1.00 27.68 178 MET A C 1
ATOM 1476 O O . MET A 1 212 ? 12.247 -21.816 7.105 1.00 26.93 178 MET A O 1
ATOM 1481 N N . SER A 1 213 ? 14.133 -23.060 7.159 1.00 29.87 179 SER A N 1
ATOM 1482 C CA . SER A 1 213 ? 13.594 -24.256 6.504 1.00 28.44 179 SER A CA 1
ATOM 1483 C C . SER A 1 213 ? 13.487 -24.098 4.990 1.00 30.43 179 SER A C 1
ATOM 1484 O O . SER A 1 213 ? 13.637 -23.002 4.461 1.00 29.13 179 SER A O 1
ATOM 1487 N N . LYS A 1 214 ? 13.247 -25.208 4.301 1.00 30.61 180 LYS A N 1
ATOM 1488 C CA . LYS A 1 214 ? 13.053 -25.187 2.855 1.00 28.71 180 LYS A CA 1
ATOM 1489 C C . LYS A 1 214 ? 11.958 -24.196 2.490 1.00 29.18 180 LYS A C 1
ATOM 1490 O O . LYS A 1 214 ? 12.089 -23.432 1.532 1.00 29.09 180 LYS A O 1
ATOM 1492 N N . LEU A 1 215 ? 10.882 -24.212 3.271 1.00 27.49 181 LEU A N 1
ATOM 1493 C CA . LEU A 1 215 ? 9.738 -23.335 3.057 1.00 25.87 181 LEU A CA 1
ATOM 1494 C C . LEU A 1 215 ? 10.134 -21.854 3.027 1.00 25.69 181 LEU A C 1
ATOM 1495 O O . LEU A 1 215 ? 9.551 -21.059 2.283 1.00 27.33 181 LEU A O 1
ATOM 1500 N N . GLY A 1 216 ? 11.141 -21.490 3.811 1.00 26.62 182 GLY A N 1
ATOM 1501 C CA . GLY A 1 216 ? 11.532 -20.098 3.938 1.00 24.62 182 GLY A CA 1
ATOM 1502 C C . GLY A 1 216 ? 12.692 -19.665 3.060 1.00 23.51 182 GLY A C 1
ATOM 1503 O O . GLY A 1 216 ? 13.131 -18.522 3.139 1.00 24.07 182 GLY A O 1
ATOM 1504 N N . ARG A 1 217 ? 13.189 -20.570 2.223 1.00 22.14 183 ARG A N 1
ATOM 1505 C CA . ARG A 1 217 ? 14.375 -20.304 1.405 1.00 21.08 183 ARG A CA 1
ATOM 1506 C C . ARG A 1 217 ? 14.371 -18.984 0.623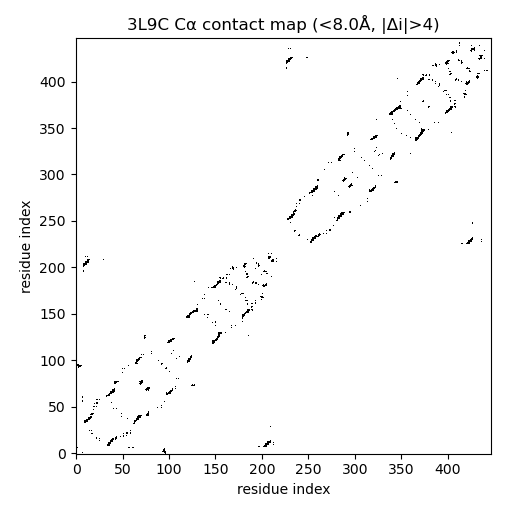 1.00 22.33 183 ARG A C 1
ATOM 1507 O O . ARG A 1 217 ? 15.394 -18.316 0.535 1.00 21.75 183 ARG A O 1
ATOM 1515 N N . ILE A 1 218 ? 13.237 -18.623 0.034 1.00 23.35 184 ILE A N 1
ATOM 1516 C CA . ILE A 1 218 ? 13.169 -17.379 -0.732 1.00 19.70 184 ILE A CA 1
ATOM 1517 C C . ILE A 1 218 ? 13.624 -16.180 0.103 1.00 22.68 184 ILE A C 1
ATOM 1518 O O . ILE A 1 218 ? 14.286 -15.273 -0.406 1.00 20.30 184 ILE A O 1
ATOM 1523 N N . SER A 1 219 ? 13.305 -16.194 1.396 1.00 24.34 185 SER A N 1
ATOM 1524 C CA . SER A 1 219 ? 13.724 -15.109 2.279 1.00 22.24 185 SER A CA 1
ATOM 1525 C C . SER A 1 219 ? 15.248 -14.954 2.318 1.00 19.26 185 SER A C 1
ATOM 1526 O O . SER A 1 219 ? 15.767 -13.855 2.525 1.00 21.55 185 SER A O 1
ATOM 1529 N N . ARG A 1 220 ? 15.964 -16.057 2.124 1.00 18.75 186 ARG A N 1
ATOM 1530 C CA . ARG A 1 220 ? 17.420 -16.029 2.105 1.00 23.12 186 ARG A CA 1
ATOM 1531 C C . ARG A 1 220 ? 17.974 -15.522 0.775 1.00 23.29 186 ARG A C 1
ATOM 1532 O O . ARG A 1 220 ? 18.961 -14.787 0.746 1.00 24.54 186 ARG A O 1
ATOM 1540 N N . LEU A 1 221 ? 17.342 -15.919 -0.325 1.00 22.31 187 LEU A N 1
ATOM 1541 C CA . LEU A 1 221 ? 17.744 -15.434 -1.640 1.00 24.80 187 LEU A CA 1
ATOM 1542 C C . LEU A 1 221 ? 17.444 -13.946 -1.767 1.00 24.82 187 LEU A C 1
ATOM 1543 O O . LEU A 1 221 ? 18.137 -13.219 -2.478 1.00 21.21 187 LEU A O 1
ATOM 1548 N N . ALA A 1 222 ? 16.423 -13.501 -1.044 1.00 20.97 188 ALA A N 1
ATOM 1549 C CA . ALA A 1 222 ? 15.892 -12.150 -1.192 1.00 18.85 188 ALA A CA 1
ATOM 1550 C C . ALA A 1 222 ? 16.487 -11.127 -0.229 1.00 19.69 188 ALA A C 1
ATOM 1551 O O . ALA A 1 222 ? 15.875 -10.091 0.009 1.00 17.55 188 ALA A O 1
ATOM 1553 N N . ALA A 1 223 ? 17.672 -11.404 0.309 1.00 17.88 189 ALA A N 1
ATOM 1554 C CA . ALA A 1 223 ? 18.302 -10.499 1.268 1.00 21.30 189 ALA A CA 1
ATOM 1555 C C . ALA A 1 223 ? 18.312 -9.035 0.806 1.00 18.27 189 ALA A C 1
ATOM 1556 O O . ALA A 1 223 ? 17.892 -8.138 1.545 1.00 17.85 189 ALA A O 1
ATOM 1558 N N . ASP A 1 224 ? 18.768 -8.789 -0.419 1.00 17.57 190 ASP A N 1
ATOM 1559 C CA . ASP A 1 224 ? 18.825 -7.428 -0.937 1.00 18.62 190 ASP A CA 1
ATOM 1560 C C . ASP A 1 224 ? 17.436 -6.795 -0.999 1.00 19.67 190 ASP A C 1
ATOM 1561 O O . ASP A 1 224 ? 17.231 -5.674 -0.533 1.00 22.15 190 ASP A O 1
ATOM 1566 N N . LEU A 1 225 ? 16.477 -7.517 -1.567 1.00 15.53 191 LEU A N 1
ATOM 1567 C CA . LEU A 1 225 ? 15.122 -6.998 -1.649 1.00 16.67 191 LEU A CA 1
ATOM 1568 C C . LEU A 1 225 ? 14.570 -6.605 -0.284 1.00 18.41 191 LEU A C 1
ATOM 1569 O O . LEU A 1 225 ? 13.980 -5.537 -0.131 1.00 16.96 191 LEU A O 1
ATOM 1574 N N . ILE A 1 226 ? 14.754 -7.465 0.711 1.00 16.79 192 ILE A N 1
ATOM 1575 C CA . ILE A 1 226 ? 14.080 -7.240 1.984 1.00 20.82 192 ILE A CA 1
ATOM 1576 C C . ILE A 1 226 ? 14.815 -6.309 2.944 1.00 16.87 192 ILE A C 1
ATOM 1577 O O . ILE A 1 226 ? 14.225 -5.833 3.905 1.00 18.01 192 ILE A O 1
ATOM 1582 N N . GLY A 1 227 ? 16.094 -6.044 2.681 1.00 18.48 193 GLY A N 1
ATOM 1583 C CA . GLY A 1 227 ? 16.871 -5.158 3.534 1.00 17.11 193 GLY A CA 1
ATOM 1584 C C . GLY A 1 227 ? 17.682 -5.889 4.584 1.00 17.71 193 GLY A C 1
ATOM 1585 O O . GLY A 1 227 ? 18.006 -5.318 5.625 1.00 18.47 193 GLY A O 1
ATOM 1586 N N . SER A 1 228 ? 17.978 -7.156 4.322 1.00 18.34 194 SER A N 1
ATOM 1587 C CA . SER A 1 228 ? 18.896 -7.922 5.162 1.00 16.34 194 SER A CA 1
ATOM 1588 C C . SER A 1 228 ? 20.310 -7.762 4.616 1.00 21.71 194 SER A C 1
ATOM 1589 O O .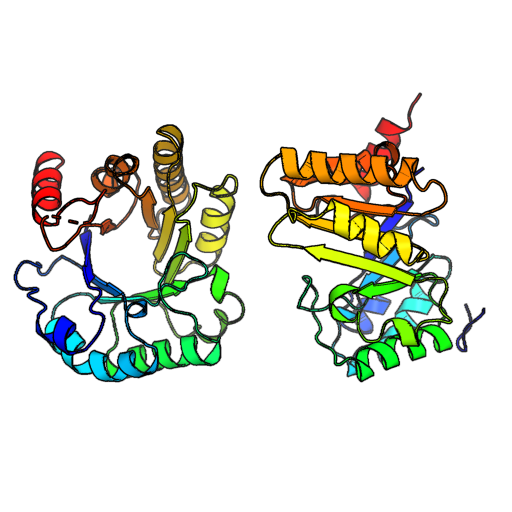 SER A 1 228 ? 20.573 -8.045 3.446 1.00 20.60 194 SER A O 1
ATOM 1592 N N . SER A 1 229 ? 21.216 -7.298 5.471 1.00 21.00 195 SER A N 1
ATOM 1593 C CA . SER A 1 229 ? 22.587 -7.010 5.065 1.00 22.22 195 SER A CA 1
ATOM 1594 C C . SER A 1 229 ? 23.390 -8.274 4.776 1.00 25.03 195 SER A C 1
ATOM 1595 O O . SER A 1 229 ? 24.314 -8.253 3.962 1.00 28.24 195 SER A O 1
ATOM 1598 N N . TRP A 1 230 ? 23.048 -9.365 5.451 1.00 22.26 196 TRP A N 1
ATOM 1599 C CA . TRP A 1 230 ? 23.750 -10.625 5.243 1.00 22.87 196 TRP A CA 1
ATOM 1600 C C . TRP A 1 230 ? 22.815 -11.774 4.924 1.00 25.36 196 TRP A C 1
ATOM 1601 O O . TRP A 1 230 ? 21.634 -11.755 5.266 1.00 25.65 196 TRP A O 1
ATOM 1612 N N . THR A 1 231 ? 23.373 -12.796 4.293 1.00 25.31 197 THR A N 1
ATOM 1613 C CA . THR A 1 231 ? 22.683 -14.059 4.134 1.00 20.55 197 THR A CA 1
ATOM 1614 C C . THR A 1 231 ? 23.605 -15.192 4.587 1.00 27.70 197 THR A C 1
ATOM 1615 O O . THR A 1 231 ? 24.821 -15.121 4.395 1.00 29.56 197 THR A O 1
ATOM 1619 N N . PHE A 1 232 ? 23.035 -16.214 5.219 1.00 25.22 198 PHE A N 1
ATOM 1620 C CA . PHE A 1 232 ? 23.829 -17.330 5.730 1.00 25.19 198 PHE A CA 1
ATOM 1621 C C . PHE A 1 232 ? 23.867 -18.463 4.718 1.00 29.30 198 PHE A C 1
ATOM 1622 O O . PHE A 1 232 ? 22.826 -18.947 4.272 1.00 33.94 198 PHE A O 1
ATOM 1630 N N . ALA A 1 233 ? 25.068 -18.883 4.347 1.00 26.65 199 ALA A N 1
ATOM 1631 C CA . ALA A 1 233 ? 25.210 -19.985 3.405 1.00 30.09 199 ALA A CA 1
ATOM 1632 C C . ALA A 1 233 ? 26.112 -21.054 3.997 1.00 28.51 199 ALA A C 1
ATOM 1633 O O . ALA A 1 233 ? 27.032 -20.753 4.765 1.00 27.62 199 ALA A O 1
ATOM 1635 N N . SER A 1 234 ? 25.836 -22.304 3.642 1.00 29.27 200 SER A N 1
ATOM 1636 C CA . SER A 1 234 ? 26.537 -23.441 4.225 1.00 30.92 200 SER A CA 1
ATOM 1637 C C . SER A 1 234 ? 27.755 -23.853 3.407 1.00 33.95 200 SER A C 1
ATOM 1638 O O . SER A 1 234 ? 27.730 -23.832 2.176 1.00 35.27 200 SER A O 1
ATOM 1641 N N . LEU A 1 235 ? 28.820 -24.232 4.103 1.00 32.33 201 LEU A N 1
ATOM 1642 C CA . LEU A 1 235 ? 30.022 -24.732 3.452 1.00 39.19 201 LEU A CA 1
ATOM 1643 C C . LEU A 1 235 ? 29.976 -26.256 3.361 1.00 41.39 201 LEU A C 1
ATOM 1644 O O . LEU A 1 235 ? 29.490 -26.817 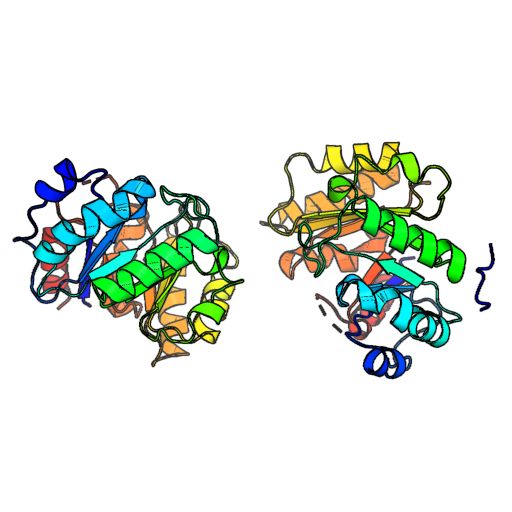2.378 1.00 45.40 201 LEU A O 1
ATOM 1649 N N . GLN A 1 243 ? 18.350 -23.571 3.992 1.00 49.20 209 GLN A N 1
ATOM 1650 C CA . GLN A 1 243 ? 19.398 -24.548 3.719 1.00 53.39 209 GLN A CA 1
ATOM 1651 C C . GLN A 1 243 ? 19.923 -24.416 2.295 1.00 49.13 209 GLN A C 1
ATOM 1652 O O . GLN A 1 243 ? 19.414 -25.072 1.386 1.00 48.24 209 GLN A O 1
ATOM 1654 N N . ILE A 1 244 ? 20.929 -23.568 2.089 1.00 44.60 210 ILE A N 1
ATOM 1655 C CA . ILE A 1 244 ? 21.502 -23.419 0.749 1.00 40.20 210 ILE A CA 1
ATOM 1656 C C . ILE A 1 244 ? 23.010 -23.136 0.759 1.00 36.63 210 ILE A C 1
ATOM 1657 O O . ILE A 1 244 ? 23.517 -22.371 1.587 1.00 33.31 210 ILE A O 1
ATOM 1662 N N . SER A 1 245 ? 23.717 -23.774 -0.170 1.00 34.55 211 SER A N 1
ATOM 1663 C CA . SER A 1 245 ? 25.178 -23.789 -0.166 1.00 30.35 211 SER A CA 1
ATOM 1664 C C . SER A 1 245 ? 25.783 -22.461 -0.593 1.00 30.95 211 SER A C 1
ATOM 1665 O O . SER A 1 245 ? 25.127 -21.639 -1.231 1.00 29.84 211 SER A O 1
ATOM 1668 N N . LEU A 1 246 ? 27.045 -22.265 -0.241 1.00 26.52 212 LEU A N 1
ATOM 1669 C CA . LEU A 1 246 ? 27.781 -21.075 -0.629 1.00 26.36 212 LEU A CA 1
ATOM 1670 C C . LEU A 1 246 ? 27.875 -21.015 -2.147 1.00 33.56 212 LEU A C 1
ATOM 1671 O O . LEU A 1 246 ? 27.770 -19.945 -2.747 1.00 29.65 212 LEU A O 1
ATOM 1676 N N . ALA A 1 247 ? 28.068 -22.180 -2.756 1.00 34.84 213 ALA A N 1
ATOM 1677 C CA . ALA A 1 247 ? 28.168 -22.294 -4.208 1.00 33.50 213 ALA A CA 1
ATOM 1678 C C . ALA A 1 247 ? 26.919 -21.767 -4.907 1.00 33.56 213 ALA A C 1
ATOM 1679 O O . ALA A 1 247 ? 27.004 -20.912 -5.793 1.00 31.25 213 ALA A O 1
ATOM 1681 N N . ASP A 1 248 ? 25.762 -22.286 -4.508 1.00 29.85 214 ASP A N 1
ATOM 1682 C CA . ASP A 1 248 ? 24.492 -21.856 -5.087 1.00 31.80 214 ASP A CA 1
ATOM 1683 C C . ASP A 1 248 ? 24.167 -20.400 -4.758 1.00 31.24 214 ASP A C 1
ATOM 1684 O O . ASP A 1 248 ? 23.618 -19.676 -5.588 1.00 26.95 214 ASP A O 1
ATOM 1689 N N . MET A 1 249 ? 24.509 -19.963 -3.549 1.00 27.65 215 MET A N 1
ATOM 1690 C CA . MET A 1 249 ? 24.205 -18.596 -3.154 1.00 29.36 215 MET A CA 1
ATOM 1691 C C . MET A 1 249 ? 24.942 -17.595 -4.034 1.00 29.47 215 MET A C 1
ATOM 1692 O O . MET A 1 249 ? 24.383 -16.567 -4.414 1.00 24.11 215 MET A O 1
ATOM 1697 N N . ARG A 1 250 ? 26.194 -17.899 -4.368 1.00 25.60 216 ARG A N 1
ATOM 1698 C CA . ARG A 1 250 ? 26.976 -17.007 -5.213 1.00 28.12 216 ARG A CA 1
ATOM 1699 C C . ARG A 1 250 ? 26.404 -16.960 -6.624 1.00 27.91 216 ARG A C 1
ATOM 1700 O O . ARG A 1 250 ? 26.399 -15.909 -7.259 1.00 27.01 216 ARG A O 1
ATOM 1708 N N . LYS A 1 251 ? 25.934 -18.107 -7.101 1.00 27.61 217 LYS A N 1
ATOM 1709 C CA . LYS A 1 251 ? 25.316 -18.199 -8.421 1.00 29.67 217 LYS A CA 1
ATOM 1710 C C . LYS A 1 251 ? 24.059 -17.347 -8.472 1.00 29.85 217 LYS A C 1
ATOM 1711 O O . LYS A 1 251 ? 23.870 -16.548 -9.392 1.00 27.38 217 LYS A O 1
ATOM 1717 N N . ILE A 1 252 ? 23.200 -17.518 -7.475 1.00 27.94 218 ILE A N 1
ATOM 1718 C CA . ILE A 1 252 ? 21.935 -16.796 -7.439 1.00 28.33 218 ILE A CA 1
ATOM 1719 C C . ILE A 1 252 ? 22.154 -15.295 -7.246 1.00 25.61 218 ILE A C 1
ATOM 1720 O O . ILE A 1 252 ? 21.422 -14.474 -7.805 1.00 23.81 218 ILE A O 1
ATOM 1725 N N . LYS A 1 253 ? 23.170 -14.930 -6.467 1.00 23.61 219 LYS A N 1
ATOM 1726 C CA . LYS A 1 253 ? 23.578 -13.532 -6.404 1.00 26.07 219 LYS A CA 1
ATOM 1727 C C . LYS A 1 253 ? 23.835 -12.984 -7.806 1.00 25.71 219 LYS A C 1
ATOM 1728 O O . LYS A 1 253 ? 23.363 -11.902 -8.158 1.00 26.66 219 LYS A O 1
ATOM 1734 N N . GLU A 1 254 ? 24.584 -13.741 -8.604 1.00 26.56 220 GLU A N 1
ATOM 1735 C CA . GLU A 1 254 ? 24.892 -13.352 -9.975 1.00 26.90 220 GLU A CA 1
ATOM 1736 C C . GLU A 1 254 ? 23.618 -13.161 -10.794 1.00 24.28 220 GLU A C 1
ATOM 1737 O O . GLU A 1 254 ? 23.486 -12.185 -11.531 1.00 24.67 220 GLU A O 1
ATOM 1743 N N . VAL A 1 255 ? 22.688 -14.104 -10.672 1.00 25.13 221 VAL A N 1
ATOM 1744 C CA . VAL A 1 255 ? 21.418 -14.003 -11.386 1.00 23.39 221 VAL A CA 1
ATOM 1745 C C . VAL A 1 255 ? 20.702 -12.712 -11.003 1.00 23.88 221 VAL A C 1
ATOM 1746 O O . VAL A 1 255 ? 20.233 -11.966 -11.860 1.00 22.88 221 VAL A O 1
ATOM 1750 N N . LEU A 1 256 ? 20.631 -12.438 -9.706 1.00 21.21 222 LEU A N 1
ATOM 1751 C CA . LEU A 1 256 ? 19.888 -11.278 -9.238 1.00 22.61 222 LEU A CA 1
ATOM 1752 C C . LEU A 1 256 ? 20.561 -9.956 -9.604 1.00 23.29 222 LEU A C 1
ATOM 1753 O O . LEU A 1 256 ? 19.884 -8.952 -9.812 1.00 24.59 222 LEU A O 1
ATOM 1758 N N . ASP A 1 257 ? 21.890 -9.963 -9.680 1.00 25.13 223 ASP A N 1
ATOM 1759 C CA . ASP A 1 257 ? 22.665 -8.736 -9.873 1.00 23.34 223 ASP A CA 1
ATOM 1760 C C . ASP A 1 257 ? 22.832 -8.348 -11.338 1.00 28.19 223 ASP A C 1
ATOM 1761 O O . ASP A 1 257 ? 23.166 -7.207 -11.650 1.00 31.68 223 ASP A O 1
ATOM 1766 N N . ALA A 1 258 ? 22.603 -9.300 -12.233 1.00 26.99 224 ALA A N 1
ATOM 1767 C CA . ALA A 1 258 ? 22.841 -9.083 -13.659 1.00 29.42 224 ALA A CA 1
ATOM 1768 C C . ALA A 1 258 ? 21.961 -7.978 -14.249 1.00 30.54 224 ALA A C 1
ATOM 1769 O O . ALA A 1 258 ? 20.843 -7.746 -13.793 1.00 31.89 224 ALA A O 1
ATOM 1771 N N . ASN A 1 259 ? 22.475 -7.292 -15.266 1.00 30.89 225 ASN A N 1
ATOM 1772 C CA . ASN A 1 259 ? 21.736 -6.205 -15.902 1.00 34.90 225 ASN A CA 1
ATOM 1773 C C . ASN A 1 259 ? 20.362 -6.646 -16.406 1.00 33.66 225 ASN A C 1
ATOM 1774 O O . ASN A 1 259 ? 20.162 -7.810 -16.751 1.00 31.72 225 ASN A O 1
ATOM 1776 N N . MET B 1 35 ? -5.020 -56.692 10.182 1.00 46.10 1 MET B N 1
ATOM 1777 C CA . MET B 1 35 ? -5.596 -55.518 10.831 1.00 44.82 1 MET B CA 1
ATOM 1778 C C . MET B 1 35 ? -6.104 -55.834 12.233 1.00 39.33 1 MET B C 1
ATOM 1779 O O . MET B 1 35 ? -7.210 -56.345 12.403 1.00 43.44 1 MET B O 1
ATOM 1784 N N . LYS B 1 36 ? -5.287 -55.530 13.237 1.00 34.22 2 LYS B N 1
ATOM 1785 C CA . LYS B 1 36 ? -5.688 -55.704 14.626 1.00 30.87 2 LYS B CA 1
ATOM 1786 C C . LYS B 1 36 ? -6.316 -54.414 15.141 1.00 24.97 2 LYS B C 1
ATOM 1787 O O . LYS B 1 36 ? -5.963 -53.325 14.690 1.00 26.10 2 LYS B O 1
ATOM 1793 N N . ILE B 1 37 ? -7.248 -54.540 16.079 1.00 20.05 3 ILE B N 1
ATOM 1794 C CA . ILE B 1 37 ? -7.913 -53.372 16.654 1.00 21.63 3 ILE B CA 1
ATOM 1795 C C . ILE B 1 37 ? -7.289 -52.974 17.988 1.00 22.48 3 ILE B C 1
ATOM 1796 O O . ILE B 1 37 ? -7.142 -53.806 18.889 1.00 23.00 3 ILE B O 1
ATOM 1801 N N . VAL B 1 38 ? -6.912 -51.702 18.101 1.00 18.38 4 VAL B N 1
ATOM 1802 C CA . VAL B 1 38 ? -6.420 -51.158 19.365 1.00 21.79 4 VAL B CA 1
ATOM 1803 C C . VAL B 1 38 ? -7.575 -50.489 20.093 1.00 19.97 4 VAL B C 1
ATOM 1804 O O . VAL B 1 38 ? -8.290 -49.660 19.522 1.00 20.14 4 VAL B O 1
ATOM 1808 N N . VAL B 1 39 ? -7.762 -50.866 21.354 1.00 21.51 5 VAL B N 1
ATOM 1809 C CA . VAL B 1 39 ? -8.816 -50.298 22.177 1.00 18.54 5 VAL B CA 1
ATOM 1810 C C . VAL B 1 39 ? -8.200 -49.573 23.374 1.00 20.42 5 VAL B C 1
ATOM 1811 O O . VAL B 1 39 ? -7.536 -50.199 24.199 1.00 20.36 5 VAL B O 1
ATOM 1815 N N . PRO B 1 40 ? -8.415 -48.251 23.473 1.00 19.28 6 PRO B N 1
ATOM 1816 C CA . PRO B 1 40 ? -7.789 -47.483 24.558 1.00 17.61 6 PRO B CA 1
ATOM 1817 C C . PRO B 1 40 ? -8.608 -47.468 25.841 1.00 22.31 6 PRO B C 1
ATOM 1818 O O . PRO B 1 40 ? -9.837 -47.504 25.810 1.00 23.00 6 PRO B O 1
ATOM 1822 N N . VAL B 1 41 ? -7.913 -47.404 26.970 1.00 21.96 7 VAL B N 1
ATOM 1823 C CA . VAL B 1 41 ? -8.552 -47.146 28.252 1.00 26.30 7 VAL B CA 1
ATOM 1824 C C . VAL B 1 41 ? -7.865 -45.941 28.894 1.00 24.61 7 VAL B C 1
ATOM 1825 O O . VAL B 1 41 ? -6.642 -45.795 28.802 1.00 21.36 7 VAL B O 1
ATOM 1829 N N . MET B 1 42 ? -8.644 -45.065 29.521 1.00 23.82 8 MET B N 1
ATOM 1830 C CA . MET B 1 42 ? -8.078 -43.847 30.095 1.00 23.99 8 MET B CA 1
ATOM 1831 C C . MET B 1 42 ? -8.683 -43.457 31.444 1.00 23.12 8 MET B C 1
ATOM 1832 O O . MET B 1 42 ? -9.175 -42.336 31.607 1.00 22.48 8 MET B O 1
ATOM 1837 N N . PRO B 1 43 ? -8.624 -44.377 32.418 1.00 25.12 9 PRO B N 1
ATOM 1838 C CA . PRO B 1 43 ? -9.105 -44.084 33.773 1.00 26.16 9 PRO B CA 1
ATOM 1839 C C . PRO B 1 43 ? -8.324 -42.921 34.371 1.00 27.37 9 PRO B C 1
ATOM 1840 O O . PRO B 1 43 ? -7.134 -42.772 34.091 1.00 25.45 9 PRO B O 1
ATOM 1844 N N . GLN B 1 44 ? -8.989 -42.101 35.178 1.00 29.21 10 GLN B N 1
ATOM 1845 C CA . GLN B 1 44 ? -8.342 -40.938 35.776 1.00 28.18 10 GLN B CA 1
ATOM 1846 C C . GLN B 1 44 ? -7.931 -41.206 37.217 1.00 28.85 10 GLN B C 1
ATOM 1847 O O . GLN B 1 44 ? -7.311 -40.359 37.860 1.00 26.89 10 GLN B O 1
ATOM 1853 N N . ASN B 1 45 ? -8.269 -42.396 37.707 1.00 27.52 11 ASN B N 1
ATOM 1854 C CA . ASN B 1 45 ? -7.881 -42.829 39.048 1.00 28.04 11 ASN B CA 1
ATOM 1855 C C . ASN B 1 45 ? -8.127 -44.325 39.226 1.00 26.30 11 ASN B C 1
ATOM 1856 O O . ASN B 1 45 ? -8.595 -44.995 38.309 1.00 26.55 11 ASN B O 1
ATOM 1861 N N . ILE B 1 46 ? -7.821 -44.855 40.405 1.00 23.90 12 ILE B N 1
ATOM 1862 C CA . ILE B 1 46 ? -7.929 -46.293 40.622 1.00 20.62 12 ILE B CA 1
ATOM 1863 C C . ILE B 1 46 ? -9.384 -46.752 40.631 1.00 25.22 12 ILE B C 1
ATOM 1864 O O . ILE B 1 46 ? -9.690 -47.880 40.254 1.00 24.43 12 ILE B O 1
ATOM 1869 N N . GLU B 1 47 ? -10.278 -45.873 41.062 1.00 25.69 13 GLU B N 1
ATOM 1870 C CA . GLU B 1 47 ? -11.692 -46.206 41.095 1.00 25.35 13 GLU B CA 1
ATOM 1871 C C . GLU B 1 47 ? -12.209 -46.427 39.675 1.00 27.51 13 GLU B C 1
ATOM 1872 O O . GLU B 1 47 ? -12.886 -47.415 39.416 1.00 25.63 13 GLU B O 1
ATOM 1878 N N . GLU B 1 48 ? -11.873 -45.513 38.765 1.00 25.27 14 GLU B N 1
ATOM 1879 C CA . GLU B 1 48 ? -12.238 -45.650 37.351 1.00 23.40 14 GLU B CA 1
ATOM 1880 C C . GLU B 1 48 ? -11.587 -46.884 36.731 1.00 28.26 14 GLU B C 1
ATOM 1881 O O . GLU B 1 48 ? -12.199 -47.575 35.913 1.00 27.89 14 GLU B O 1
ATOM 1887 N N . ALA B 1 49 ? -10.344 -47.155 37.117 1.00 21.15 15 ALA B N 1
ATOM 1888 C CA . ALA B 1 49 ? -9.640 -48.333 36.632 1.00 23.38 15 ALA B CA 1
ATOM 1889 C C . ALA B 1 49 ? -10.352 -49.618 37.055 1.00 29.33 15 ALA B C 1
ATOM 1890 O O . ALA B 1 49 ? -10.548 -50.526 36.244 1.00 28.91 15 ALA B O 1
ATOM 1892 N N . ASN B 1 50 ? -10.746 -49.691 38.323 1.00 26.85 16 ASN B N 1
ATOM 1893 C CA . ASN B 1 50 ? -11.456 -50.859 38.830 1.00 26.73 16 ASN B CA 1
ATOM 1894 C C . ASN B 1 50 ? -12.776 -51.080 38.087 1.00 28.27 16 ASN B C 1
ATOM 1895 O O . ASN B 1 50 ? -13.261 -52.206 38.001 1.00 29.22 16 ASN B O 1
ATOM 1900 N N . GLN B 1 51 ? -13.352 -49.999 37.562 1.00 26.29 17 GLN B N 1
ATOM 1901 C CA . GLN B 1 51 ? -14.646 -50.065 36.887 1.00 30.81 17 GLN B CA 1
ATOM 1902 C C . GLN B 1 51 ? -14.532 -50.702 35.509 1.00 31.65 17 GLN B C 1
ATOM 1903 O O . GLN B 1 51 ? -15.527 -51.158 34.946 1.00 30.66 17 GLN B O 1
ATOM 1909 N N . LEU B 1 52 ? -13.316 -50.739 34.974 1.00 30.59 18 LEU B N 1
ATOM 1910 C CA . LEU B 1 52 ? -13.101 -51.216 33.610 1.00 32.64 18 LEU B CA 1
ATOM 1911 C C . LEU B 1 52 ? -13.588 -52.644 33.392 1.00 32.36 18 LEU B C 1
ATOM 1912 O O . LEU B 1 52 ? -13.160 -53.579 34.073 1.00 37.42 18 LEU B O 1
ATOM 1917 N N . ASP B 1 53 ? -14.492 -52.793 32.429 1.00 38.79 19 ASP B N 1
ATOM 1918 C CA . ASP B 1 53 ? -14.944 -54.099 31.973 1.00 38.95 19 ASP B CA 1
ATOM 1919 C C . ASP B 1 53 ? -14.357 -54.344 30.591 1.00 32.99 19 ASP B C 1
ATOM 1920 O O . ASP B 1 53 ? -14.813 -53.764 29.604 1.00 38.84 19 ASP B O 1
ATOM 1925 N N . LEU B 1 54 ? -13.344 -55.198 30.522 1.00 36.79 20 LEU B N 1
ATOM 1926 C CA . LEU B 1 54 ? -12.646 -55.444 29.267 1.00 37.86 20 LEU B CA 1
ATOM 1927 C C . LEU B 1 54 ? -13.037 -56.787 28.655 1.00 37.27 20 LEU B C 1
ATOM 1928 O O . LEU B 1 54 ? -12.359 -57.288 27.756 1.00 39.13 20 LEU B O 1
ATOM 1933 N N . THR B 1 55 ? -14.134 -57.362 29.140 1.00 40.36 21 THR B N 1
ATOM 1934 C CA . THR B 1 55 ? -14.595 -58.666 28.665 1.00 41.85 21 THR B CA 1
ATOM 1935 C C . THR B 1 55 ? -15.000 -58.651 27.190 1.00 41.59 21 THR B C 1
ATOM 1936 O O . THR B 1 55 ? -14.966 -59.683 26.520 1.00 45.30 21 THR B O 1
ATOM 1940 N N . ARG B 1 56 ? -15.382 -57.480 26.691 1.00 35.84 22 ARG B N 1
ATOM 1941 C CA . ARG B 1 56 ? -15.792 -57.334 25.298 1.00 41.51 22 ARG B CA 1
ATOM 1942 C C . ARG B 1 56 ? -14.562 -57.434 24.406 1.00 38.52 22 ARG B C 1
ATOM 1943 O O . ARG B 1 56 ? -14.665 -57.660 23.199 1.00 35.46 22 ARG B O 1
ATOM 1947 N N . ILE B 1 57 ? -13.395 -57.252 25.016 1.00 34.98 23 ILE B N 1
ATOM 1948 C CA . ILE B 1 57 ? -12.132 -57.251 24.291 1.00 33.84 23 ILE B CA 1
ATOM 1949 C C . ILE B 1 57 ? -11.674 -58.669 23.964 1.00 33.94 23 ILE B C 1
ATOM 1950 O O . ILE B 1 57 ? -11.609 -59.530 24.840 1.00 39.64 23 ILE B O 1
ATOM 1955 N N . ASP B 1 58 ? -11.363 -58.906 22.696 1.00 33.99 24 ASP B N 1
ATOM 1956 C CA . ASP B 1 58 ? -10.977 -60.234 22.235 1.00 35.27 24 ASP B CA 1
ATOM 1957 C C . ASP B 1 58 ? -9.475 -60.464 22.345 1.00 35.36 24 ASP B C 1
ATOM 1958 O O . ASP B 1 58 ? -8.702 -59.522 22.504 1.00 36.74 24 ASP B O 1
ATOM 1960 N N . SER B 1 59 ? -9.069 -61.725 22.246 1.00 38.73 25 SER B N 1
ATOM 1961 C CA . SER B 1 59 ? -7.671 -62.104 22.421 1.00 42.03 25 SER B CA 1
ATOM 1962 C C . SER B 1 59 ? -6.762 -61.524 21.342 1.00 41.16 25 SER B C 1
ATOM 1963 O O . SER B 1 59 ? -5.547 -61.440 21.525 1.00 43.15 25 SER B O 1
ATOM 1966 N N . THR B 1 60 ? -7.351 -61.131 20.218 1.00 37.07 26 THR B N 1
ATOM 1967 C CA . THR B 1 60 ? -6.585 -60.560 19.117 1.00 37.04 26 THR B CA 1
ATOM 1968 C C . THR B 1 60 ? -6.483 -59.043 19.245 1.00 35.12 26 THR B C 1
ATOM 1969 O O . THR B 1 60 ? -5.656 -58.408 18.592 1.00 37.44 26 THR B O 1
ATOM 1973 N N . ASP B 1 61 ? -7.336 -58.468 20.086 1.00 30.29 27 ASP B N 1
ATOM 1974 C CA . ASP B 1 61 ? -7.357 -57.023 20.279 1.00 28.97 27 ASP B CA 1
ATOM 1975 C C . ASP B 1 61 ? -6.186 -56.592 21.153 1.00 26.07 27 ASP B C 1
ATOM 1976 O O . ASP B 1 61 ? -5.750 -57.335 22.030 1.00 30.50 27 ASP B O 1
ATOM 1981 N N . ILE B 1 62 ? -5.676 -55.394 20.887 1.00 22.36 28 ILE B N 1
ATOM 1982 C CA . ILE B 1 62 ? -4.584 -54.813 21.658 1.00 21.13 28 ILE B CA 1
ATOM 1983 C C . ILE B 1 62 ? -5.172 -53.723 22.536 1.00 21.59 28 ILE B C 1
ATOM 1984 O O . ILE B 1 62 ? -5.961 -52.905 22.069 1.00 21.95 28 ILE B O 1
ATOM 1989 N N . ILE B 1 63 ? -4.808 -53.706 23.813 1.00 21.63 29 ILE B N 1
ATOM 1990 C CA . ILE B 1 63 ? -5.303 -52.666 24.704 1.00 21.01 29 ILE B CA 1
ATOM 1991 C C . ILE B 1 63 ? -4.255 -51.565 24.867 1.00 21.42 29 ILE B C 1
ATOM 1992 O O . ILE B 1 63 ? -3.098 -51.849 25.162 1.00 23.39 29 ILE B O 1
ATOM 1997 N N . GLU B 1 64 ? -4.649 -50.314 24.647 1.00 17.28 30 GLU B N 1
ATOM 1998 C CA . GLU B 1 64 ? -3.741 -49.204 24.913 1.00 16.74 30 GLU B CA 1
ATOM 1999 C C . GLU B 1 64 ? -4.105 -48.545 26.233 1.00 17.29 30 GLU B C 1
ATOM 2000 O O . GLU B 1 64 ? -5.195 -48.005 26.385 1.00 18.13 30 GLU B O 1
ATOM 2006 N N . TRP B 1 65 ? -3.192 -48.592 27.197 1.00 16.97 31 TRP B N 1
ATOM 2007 C CA . TRP B 1 65 ? -3.399 -47.854 28.428 1.00 17.14 31 TRP B CA 1
ATOM 2008 C C . TRP B 1 65 ? -2.887 -46.428 28.286 1.00 16.98 31 TRP B C 1
ATOM 2009 O O . TRP B 1 65 ? -1.678 -46.200 28.190 1.00 17.40 31 TRP B O 1
ATOM 2020 N N . ARG B 1 66 ? -3.817 -45.476 28.241 1.00 17.51 32 ARG B N 1
ATOM 2021 C CA . ARG B 1 66 ? -3.471 -44.058 28.170 1.00 15.57 32 ARG B CA 1
ATOM 2022 C C . ARG B 1 66 ? -3.210 -43.541 29.575 1.00 20.02 32 ARG B C 1
ATOM 2023 O O . ARG B 1 66 ? -4.097 -42.987 30.228 1.00 20.83 32 ARG B O 1
ATOM 2031 N N . ALA B 1 67 ? -1.977 -43.730 30.029 1.00 14.49 33 ALA B N 1
ATOM 2032 C CA . ALA B 1 67 ? -1.610 -43.451 31.417 1.00 15.87 33 ALA B CA 1
ATOM 2033 C C . ALA B 1 67 ? -1.544 -41.956 31.708 1.00 22.53 33 ALA B C 1
ATOM 2034 O O . ALA B 1 67 ? -1.531 -41.556 32.868 1.00 20.44 33 ALA B O 1
ATOM 2036 N N . ASP B 1 68 ? -1.499 -41.135 30.660 1.00 19.94 34 ASP B N 1
ATOM 2037 C CA . ASP B 1 68 ? -1.396 -39.685 30.840 1.00 22.13 34 ASP B CA 1
ATOM 2038 C C . ASP B 1 68 ? -2.658 -39.079 31.445 1.00 22.40 34 ASP B C 1
ATOM 2039 O O . ASP B 1 68 ? -2.671 -37.900 31.807 1.00 21.20 34 ASP B O 1
ATOM 2044 N N . TYR B 1 69 ? -3.712 -39.884 31.553 1.00 23.06 35 TYR B N 1
ATOM 2045 C CA . TYR B 1 69 ? -4.963 -39.435 32.159 1.00 20.27 35 TYR B CA 1
ATOM 2046 C C . TYR B 1 69 ? -4.853 -39.406 33.670 1.00 24.72 35 TYR B C 1
ATOM 2047 O O . TYR B 1 69 ? -5.696 -38.826 34.353 1.00 27.65 35 TYR B O 1
ATOM 2056 N N . LEU B 1 70 ? -3.809 -40.049 34.172 1.00 19.60 36 LEU B N 1
ATOM 2057 C CA . LEU B 1 70 ? -3.535 -40.096 35.603 1.00 19.65 36 LEU B CA 1
ATOM 2058 C C . LEU B 1 70 ? -2.555 -38.997 35.976 1.00 22.90 36 LEU B C 1
ATOM 2059 O O . LEU B 1 70 ? -1.767 -38.561 35.140 1.00 22.97 36 LEU B O 1
ATOM 2064 N N . VAL B 1 71 ? -2.608 -38.545 37.229 1.00 27.11 37 VAL B N 1
ATOM 2065 C CA . VAL B 1 71 ? -1.573 -37.663 37.755 1.00 28.05 37 VAL B CA 1
ATOM 2066 C C . VAL B 1 71 ? -0.310 -38.495 37.942 1.00 25.17 37 VAL B C 1
ATOM 2067 O O . VAL B 1 71 ? -0.392 -39.687 38.234 1.00 26.13 37 VAL B O 1
ATOM 2071 N N . LYS B 1 72 ? 0.852 -37.877 37.766 1.00 27.85 38 LYS B N 1
ATOM 2072 C CA . LYS B 1 72 ? 2.092 -38.642 37.694 1.00 26.09 38 LYS B CA 1
ATOM 2073 C C . LYS B 1 72 ? 2.271 -39.614 38.860 1.00 27.81 38 LYS B C 1
ATOM 2074 O O . LYS B 1 72 ? 2.704 -40.746 38.661 1.00 26.73 38 LYS B O 1
ATOM 2080 N N . ASP B 1 73 ? 1.916 -39.178 40.065 1.00 31.70 39 ASP B N 1
ATOM 2081 C CA . ASP B 1 73 ? 2.106 -39.998 41.261 1.00 31.65 39 ASP B CA 1
ATOM 2082 C C . ASP B 1 73 ? 1.107 -41.144 41.392 1.00 31.55 39 ASP B C 1
ATOM 2083 O O . ASP B 1 73 ? 1.247 -41.995 42.270 1.00 29.05 39 ASP B O 1
ATOM 2088 N N . ASP B 1 74 ? 0.101 -41.166 40.522 1.00 28.58 40 ASP B N 1
ATOM 2089 C CA . ASP B 1 74 ? -0.930 -42.201 40.571 1.00 28.95 40 ASP B CA 1
ATOM 2090 C C . ASP B 1 74 ? -0.650 -43.349 39.608 1.00 27.60 40 ASP B C 1
ATOM 2091 O O . ASP B 1 74 ? -1.203 -44.437 39.750 1.00 24.93 40 ASP B O 1
ATOM 2096 N N . ILE B 1 75 ? 0.205 -43.099 38.625 1.00 24.04 41 ILE B N 1
ATOM 2097 C CA . ILE B 1 75 ? 0.447 -44.077 37.566 1.00 21.66 41 ILE B CA 1
ATOM 2098 C C . ILE B 1 75 ? 0.927 -45.424 38.115 1.00 22.11 41 ILE B C 1
ATOM 2099 O O . ILE B 1 75 ? 0.381 -46.477 37.771 1.00 20.98 41 ILE B O 1
ATOM 2104 N N . LEU B 1 76 ? 1.927 -45.395 38.997 1.00 18.49 42 LEU B N 1
ATOM 2105 C CA . LEU B 1 76 ? 2.493 -46.633 39.521 1.00 21.15 42 LEU B CA 1
ATOM 2106 C C . LEU B 1 76 ? 1.594 -47.299 40.569 1.00 18.80 42 LEU B C 1
ATOM 2107 O O . LEU B 1 76 ? 1.716 -48.495 40.844 1.00 24.59 42 LEU B O 1
ATOM 2112 N N . THR B 1 77 ? 0.688 -46.518 41.144 1.00 23.07 43 THR B N 1
ATOM 2113 C CA . THR B 1 77 ? -0.297 -47.063 42.064 1.00 26.41 43 THR B CA 1
ATOM 2114 C C . THR B 1 77 ? -1.377 -47.828 41.294 1.00 28.40 43 THR B C 1
ATOM 2115 O O . THR B 1 77 ? -1.847 -48.879 41.733 1.00 30.10 43 THR B O 1
ATOM 2119 N N . VAL B 1 78 ? -1.746 -47.308 40.129 1.00 22.76 44 VAL B N 1
ATOM 2120 C CA . VAL B 1 78 ? -2.778 -47.938 39.298 1.00 24.54 44 VAL B CA 1
ATOM 2121 C C . VAL B 1 78 ? -2.246 -49.151 38.527 1.00 27.33 44 VAL B C 1
ATOM 2122 O O . VAL B 1 78 ? -2.953 -50.135 38.333 1.00 26.30 44 VAL B O 1
ATOM 2126 N N . ALA B 1 79 ? -0.983 -49.084 38.125 1.00 21.25 45 ALA B N 1
ATOM 2127 C CA . ALA B 1 79 ? -0.368 -50.112 37.283 1.00 24.08 45 ALA B CA 1
ATOM 2128 C C . ALA B 1 79 ? -0.608 -51.586 37.660 1.00 25.78 45 ALA B C 1
ATOM 2129 O O . ALA B 1 79 ? -0.948 -52.391 36.797 1.00 25.64 45 ALA B O 1
ATOM 2131 N N . PRO B 1 80 ? -0.415 -51.957 38.939 1.00 25.24 46 PRO B N 1
ATOM 2132 C CA . PRO B 1 80 ? -0.544 -53.382 39.271 1.00 26.25 46 PRO B CA 1
ATOM 2133 C C . PRO B 1 80 ? -1.938 -53.918 38.961 1.00 28.13 46 PRO B C 1
ATOM 2134 O O . PRO B 1 80 ? -2.077 -54.964 38.325 1.00 30.03 46 PRO B O 1
ATOM 2138 N N . ALA B 1 81 ? -2.957 -53.196 39.409 1.00 28.28 47 ALA B N 1
ATOM 2139 C CA . ALA B 1 81 ? -4.339 -53.601 39.197 1.00 31.56 47 ALA B CA 1
ATOM 2140 C C . ALA B 1 81 ? -4.673 -53.650 37.712 1.00 31.47 47 ALA B C 1
ATOM 2141 O O . ALA B 1 81 ? -5.279 -54.607 37.229 1.00 31.98 47 ALA B O 1
ATOM 2143 N N . ILE B 1 82 ? -4.270 -52.618 36.983 1.00 30.36 48 ILE B N 1
ATOM 2144 C CA . ILE B 1 82 ? -4.651 -52.521 35.585 1.00 25.43 48 ILE B CA 1
ATOM 2145 C C . ILE B 1 82 ? -3.959 -53.583 34.729 1.00 30.23 48 ILE B C 1
ATOM 2146 O O . ILE B 1 82 ? -4.530 -54.058 33.748 1.00 27.33 48 ILE B O 1
ATOM 2151 N N . PHE B 1 83 ? -2.754 -53.985 35.120 1.00 26.17 49 PHE B N 1
ATOM 2152 C CA . PHE B 1 83 ? -2.033 -55.023 34.387 1.00 27.88 49 PHE B CA 1
ATOM 2153 C C . PHE B 1 83 ? -2.534 -56.442 34.665 1.00 34.22 49 PHE B C 1
ATOM 2154 O O . PHE B 1 83 ? -2.399 -57.325 33.816 1.00 33.67 49 PHE B O 1
ATOM 2162 N N . GLU B 1 84 ? -3.110 -56.661 35.843 1.00 32.20 50 GLU B N 1
ATOM 2163 C CA . GLU B 1 84 ? -3.758 -57.938 36.125 1.00 33.90 50 GLU B CA 1
ATOM 2164 C C . GLU B 1 84 ? -4.933 -58.133 35.175 1.00 32.74 50 GLU B C 1
ATOM 2165 O O . GLU B 1 84 ? -5.153 -59.230 34.658 1.00 34.98 50 GLU B O 1
ATOM 2171 N N . LYS B 1 85 ? -5.684 -57.057 34.956 1.00 31.65 51 LYS B N 1
ATOM 2172 C CA . LYS B 1 85 ? -6.815 -57.076 34.034 1.00 35.51 51 LYS B CA 1
ATOM 2173 C C . LYS B 1 85 ? -6.348 -57.272 32.599 1.00 36.92 51 LYS B C 1
ATOM 2174 O O . LYS B 1 85 ? -6.961 -58.013 31.833 1.00 38.15 51 LYS B O 1
ATOM 2180 N N . PHE B 1 86 ? -5.261 -56.599 32.240 1.00 33.03 52 PHE B N 1
ATOM 2181 C CA . PHE B 1 86 ? -4.738 -56.660 30.880 1.00 32.09 52 PHE B CA 1
ATOM 2182 C C . PHE B 1 86 ? -4.193 -58.045 30.554 1.00 32.00 52 PHE B C 1
ATOM 2183 O O . PHE B 1 86 ? -4.037 -58.397 29.385 1.00 34.45 52 PHE B O 1
ATOM 2191 N N . SER B 1 87 ? -3.893 -58.823 31.590 1.00 32.01 53 SER B N 1
ATOM 2192 C CA . SER B 1 87 ? -3.228 -60.114 31.422 1.00 29.96 53 SER B CA 1
ATOM 2193 C C . SER B 1 87 ? -3.874 -60.996 30.352 1.00 30.51 53 SER B C 1
ATOM 2194 O O . SER B 1 87 ? -5.083 -61.221 30.364 1.00 33.72 53 SER B O 1
ATOM 2197 N N . GLY B 1 88 ? -3.054 -61.498 29.434 1.00 35.16 54 GLY B N 1
ATOM 2198 C CA . GLY B 1 88 ? -3.543 -62.318 28.340 1.00 33.52 54 GLY B CA 1
ATOM 2199 C C . GLY B 1 88 ? -3.654 -61.524 27.054 1.00 35.76 54 GLY B C 1
ATOM 2200 O O . GLY B 1 88 ? -3.682 -62.089 25.956 1.00 35.00 54 GLY B O 1
ATOM 2201 N N . HIS B 1 89 ? -3.718 -60.204 27.196 1.00 35.46 55 HIS B N 1
ATOM 2202 C CA . HIS B 1 89 ? -3.814 -59.304 26.054 1.00 30.35 55 HIS B CA 1
ATOM 2203 C C . HIS B 1 89 ? -2.473 -58.659 25.753 1.00 28.99 55 HIS B C 1
ATOM 2204 O O . HIS B 1 89 ? -1.627 -58.508 26.637 1.00 26.22 55 HIS B O 1
ATOM 2211 N N . GLU B 1 90 ? -2.278 -58.263 24.504 1.00 24.88 56 GLU B N 1
ATOM 2212 C CA . GLU B 1 90 ? -1.161 -57.391 24.192 1.00 27.73 56 GLU B CA 1
ATOM 2213 C C . GLU B 1 90 ? -1.515 -56.018 24.736 1.00 27.02 56 GLU B C 1
ATOM 2214 O O . GLU B 1 90 ? -2.664 -55.582 24.637 1.00 27.06 56 GLU B O 1
ATOM 2220 N N . VAL B 1 91 ? -0.535 -55.343 25.323 1.00 24.03 57 VAL B N 1
ATOM 2221 C CA . VAL B 1 91 ? -0.764 -54.039 25.927 1.00 21.98 57 VAL B CA 1
ATOM 2222 C C . VAL B 1 91 ? 0.219 -53.001 25.400 1.00 18.96 57 VAL B C 1
ATOM 2223 O O . VAL B 1 91 ? 1.407 -53.275 25.252 1.00 22.31 57 VAL B O 1
ATOM 2227 N N . ILE B 1 92 ? -0.291 -51.814 25.089 1.00 18.85 58 ILE B N 1
ATOM 2228 C CA . ILE B 1 92 ? 0.562 -50.675 24.802 1.00 18.88 58 ILE B CA 1
ATOM 2229 C C . ILE B 1 92 ? 0.533 -49.737 25.995 1.00 17.73 58 ILE B C 1
ATOM 2230 O O . ILE B 1 92 ? -0.540 -49.347 26.449 1.00 17.63 58 ILE B O 1
ATOM 2235 N N . PHE B 1 93 ? 1.704 -49.377 26.514 1.00 18.43 59 PHE B N 1
ATOM 2236 C CA . PHE B 1 93 ? 1.770 -48.370 27.560 1.00 16.89 59 PHE B CA 1
ATOM 2237 C C . PHE B 1 93 ? 2.047 -46.994 26.955 1.00 16.67 59 PHE B C 1
ATOM 2238 O O . PHE B 1 93 ? 3.096 -46.773 26.358 1.00 17.81 59 PHE B O 1
ATOM 2246 N N . THR B 1 94 ? 1.100 -46.073 27.108 1.00 15.13 60 THR B N 1
ATOM 2247 C CA . THR B 1 94 ? 1.201 -44.768 26.460 1.00 16.05 60 THR B CA 1
ATOM 2248 C C . THR B 1 94 ? 1.140 -43.607 27.443 1.00 18.55 60 THR B C 1
ATOM 2249 O O . THR B 1 94 ? 0.181 -43.477 28.202 1.00 17.58 60 THR B O 1
ATOM 2253 N N . LEU B 1 95 ? 2.169 -42.767 27.402 1.00 17.90 61 LEU B N 1
ATOM 2254 C CA . LEU B 1 95 ? 2.142 -41.466 28.056 1.00 18.45 61 LEU B CA 1
ATOM 2255 C C . LEU B 1 95 ? 2.089 -40.356 27.010 1.00 16.66 61 LEU B C 1
ATOM 2256 O O . LEU B 1 95 ? 3.127 -39.857 26.575 1.00 20.23 61 LEU B O 1
ATOM 2261 N N . ARG B 1 96 ? 0.881 -39.976 26.587 1.00 18.24 62 ARG B N 1
ATOM 2262 C CA . ARG B 1 96 ? 0.721 -38.899 25.611 1.00 19.03 62 ARG B CA 1
ATOM 2263 C C . ARG B 1 96 ? 0.845 -37.552 26.331 1.00 19.71 62 ARG B C 1
ATOM 2264 O O . ARG B 1 96 ? 0.100 -37.284 27.269 1.00 18.45 62 ARG B O 1
ATOM 2272 N N . THR B 1 97 ? 1.790 -36.716 25.911 1.00 20.07 63 THR B N 1
ATOM 2273 C CA . THR B 1 97 ? 2.047 -35.478 26.647 1.00 22.85 63 THR B CA 1
ATOM 2274 C C . THR B 1 97 ? 1.245 -34.325 26.074 1.00 20.70 63 THR B C 1
ATOM 2275 O O . THR B 1 97 ? 0.697 -34.413 24.977 1.00 22.77 63 THR B O 1
ATOM 2279 N N . GLU B 1 98 ? 1.187 -33.229 26.818 1.00 22.91 64 GLU B N 1
ATOM 2280 C CA . GLU B 1 98 ? 0.421 -32.074 26.370 1.00 24.51 64 GLU B CA 1
ATOM 2281 C C . GLU B 1 98 ? 1.004 -31.428 25.117 1.00 24.71 64 GLU B C 1
ATOM 2282 O O . GLU B 1 98 ? 0.297 -30.735 24.391 1.00 29.55 64 GLU B O 1
ATOM 2288 N N . LYS B 1 99 ? 2.290 -31.646 24.854 1.00 26.58 65 LYS B N 1
ATOM 2289 C CA . LYS B 1 99 ? 2.881 -31.120 23.630 1.00 27.98 65 LYS B CA 1
ATOM 2290 C C . LYS B 1 99 ? 2.170 -31.682 22.404 1.00 26.84 65 LYS B C 1
ATOM 2291 O O . LYS B 1 99 ? 2.134 -31.039 21.354 1.00 27.43 65 LYS B O 1
ATOM 2297 N N . GLU B 1 100 ? 1.597 -32.876 22.547 1.00 24.66 66 GLU B N 1
ATOM 2298 C CA . GLU B 1 100 ? 0.907 -33.539 21.441 1.00 25.81 66 GLU B CA 1
ATOM 2299 C C . GLU B 1 100 ? -0.517 -33.967 21.793 1.00 20.80 66 GLU B C 1
ATOM 2300 O O . GLU B 1 100 ? -0.993 -35.026 21.380 1.00 23.20 66 GLU B O 1
ATOM 2306 N N . GLY B 1 101 ? -1.200 -33.119 22.555 1.00 25.07 67 GLY B N 1
ATOM 2307 C CA . GLY B 1 101 ? -2.621 -33.282 22.789 1.00 22.78 67 GLY B CA 1
ATOM 2308 C C . GLY B 1 101 ? -2.984 -34.289 23.857 1.00 24.04 67 GLY B C 1
ATOM 2309 O O . GLY B 1 101 ? -4.120 -34.753 23.913 1.00 22.89 67 GLY B O 1
ATOM 2310 N N . GLY B 1 102 ? -2.016 -34.637 24.699 1.00 25.37 68 GLY B N 1
ATOM 2311 C CA . GLY B 1 102 ? -2.256 -35.539 25.811 1.00 24.36 68 GLY B CA 1
ATOM 2312 C C . GLY B 1 102 ? -2.545 -34.798 27.104 1.00 25.37 68 GLY B C 1
ATOM 2313 O O . GLY B 1 102 ? -2.722 -33.580 27.105 1.00 25.92 68 GLY B O 1
ATOM 2314 N N . ASN B 1 103 ? -2.577 -35.528 28.213 1.00 23.48 69 ASN B N 1
ATOM 2315 C CA . ASN B 1 103 ? -3.021 -34.953 29.477 1.00 25.15 69 ASN B CA 1
ATOM 2316 C C . ASN B 1 103 ? -1.957 -34.892 30.563 1.00 23.46 69 ASN B C 1
ATOM 2317 O O . ASN B 1 103 ? -2.276 -34.651 31.722 1.00 26.84 69 ASN B O 1
ATOM 2322 N N . ILE B 1 104 ? -0.696 -35.090 30.196 1.00 23.82 70 ILE B N 1
ATOM 2323 C CA . ILE B 1 104 ? 0.367 -35.033 31.195 1.00 22.59 70 ILE B CA 1
ATOM 2324 C C . ILE B 1 104 ? 1.609 -34.310 30.676 1.00 27.03 70 ILE B C 1
ATOM 2325 O O . ILE B 1 104 ? 1.879 -34.294 29.475 1.00 23.79 70 ILE B O 1
ATOM 2330 N N . SER B 1 105 ? 2.349 -33.692 31.592 1.00 25.66 71 SER B N 1
ATOM 2331 C CA . SER B 1 105 ? 3.653 -33.122 31.270 1.00 29.34 71 SER B CA 1
ATOM 2332 C C . SER B 1 105 ? 4.708 -33.762 32.164 1.00 25.87 71 SER B C 1
ATOM 2333 O O . SER B 1 105 ? 4.522 -33.862 33.373 1.00 33.02 71 SER B O 1
ATOM 2336 N N . LEU B 1 106 ? 5.811 -34.203 31.566 1.00 22.45 72 LEU B N 1
ATOM 2337 C CA . LEU B 1 106 ? 6.836 -34.914 32.322 1.00 23.34 72 LEU B CA 1
ATOM 2338 C C . LEU B 1 106 ? 8.238 -34.504 31.916 1.00 26.02 72 LEU B C 1
ATOM 2339 O O . LEU B 1 106 ? 8.528 -34.324 30.739 1.00 24.10 72 LEU B O 1
ATOM 2344 N N . SER B 1 107 ? 9.116 -34.368 32.903 1.00 24.12 73 SER B N 1
ATOM 2345 C CA . SER B 1 107 ? 10.518 -34.133 32.620 1.00 26.58 73 SER B CA 1
ATOM 2346 C C . SER B 1 107 ? 11.095 -35.352 31.918 1.00 23.36 73 SER B C 1
ATOM 2347 O O . SER B 1 107 ? 10.496 -36.428 31.938 1.00 27.72 73 SER B O 1
ATOM 2350 N N . ASN B 1 108 ? 12.253 -35.184 31.291 1.00 23.65 74 ASN B N 1
ATOM 2351 C CA . ASN B 1 108 ? 12.966 -36.309 30.714 1.00 21.22 74 ASN B CA 1
ATOM 2352 C C . ASN B 1 108 ? 13.191 -37.424 31.743 1.00 24.43 74 ASN B C 1
ATOM 2353 O O . ASN B 1 108 ? 12.977 -38.598 31.452 1.00 24.26 74 ASN B O 1
ATOM 2358 N N . GLU B 1 109 ? 13.625 -37.059 32.945 1.00 24.47 75 GLU B N 1
ATOM 2359 C CA . GLU B 1 109 ? 13.901 -38.070 33.962 1.00 24.03 75 GLU B CA 1
ATOM 2360 C C . GLU B 1 109 ? 12.649 -38.830 34.408 1.00 20.07 75 GLU B C 1
ATOM 2361 O O . GLU B 1 109 ? 12.691 -40.050 34.583 1.00 20.57 75 GLU B O 1
ATOM 2367 N N . ASP B 1 110 ? 11.540 -38.117 34.591 1.00 22.16 76 ASP B N 1
ATOM 2368 C CA . ASP B 1 110 ? 10.295 -38.748 35.024 1.00 18.69 76 ASP B CA 1
ATOM 2369 C C . ASP B 1 110 ? 9.681 -39.624 33.923 1.00 19.70 76 ASP B C 1
ATOM 2370 O O . ASP B 1 110 ? 9.160 -40.710 34.191 1.00 20.64 76 ASP B O 1
ATOM 2375 N N . TYR B 1 111 ? 9.726 -39.135 32.689 1.00 19.87 77 TYR B N 1
ATOM 2376 C CA . TYR B 1 111 ? 9.216 -39.888 31.548 1.00 20.99 77 TYR B CA 1
ATOM 2377 C C . TYR B 1 111 ? 9.934 -41.226 31.461 1.00 24.46 77 TYR B C 1
ATOM 2378 O O . TYR B 1 111 ? 9.304 -42.288 31.390 1.00 18.50 77 TYR B O 1
ATOM 2387 N N . LEU B 1 112 ? 11.260 -41.162 31.474 1.00 20.55 78 LEU B N 1
ATOM 2388 C CA . LEU B 1 112 ? 12.094 -42.345 31.347 1.00 19.31 78 LEU B CA 1
ATOM 2389 C C . LEU B 1 112 ? 11.950 -43.269 32.551 1.00 23.70 78 LEU B C 1
ATOM 2390 O O . LEU B 1 112 ? 11.916 -44.487 32.401 1.00 20.43 78 LEU B O 1
ATOM 2395 N N . ALA B 1 113 ? 11.875 -42.693 33.748 1.00 17.74 79 ALA B N 1
ATOM 2396 C CA . ALA B 1 113 ? 11.741 -43.508 34.951 1.00 17.18 79 ALA B CA 1
ATOM 2397 C C . ALA B 1 113 ? 10.417 -44.256 35.008 1.00 18.23 79 ALA B C 1
ATOM 2398 O O . ALA B 1 113 ? 10.372 -45.428 35.374 1.00 20.08 79 ALA B O 1
ATOM 2400 N N . ILE B 1 114 ? 9.331 -43.587 34.646 1.00 17.30 80 ILE B N 1
ATOM 2401 C CA . ILE B 1 114 ? 8.039 -44.250 34.659 1.00 18.88 80 ILE B CA 1
ATOM 2402 C C . ILE B 1 114 ? 8.021 -45.364 33.619 1.00 19.90 80 ILE B C 1
ATOM 2403 O O . ILE B 1 114 ? 7.601 -46.484 33.909 1.00 18.47 80 ILE B O 1
ATOM 2408 N N . ILE B 1 115 ? 8.485 -45.056 32.410 1.00 19.82 81 ILE B N 1
ATOM 2409 C CA . ILE B 1 115 ? 8.498 -46.043 31.331 1.00 19.34 81 ILE B CA 1
ATOM 2410 C C . ILE B 1 115 ? 9.367 -47.247 31.708 1.00 21.02 81 ILE B C 1
ATOM 2411 O O . ILE B 1 115 ? 8.946 -48.394 31.558 1.00 20.83 81 ILE B O 1
ATOM 2416 N N . ARG B 1 116 ? 10.574 -46.988 32.199 1.00 21.51 82 ARG B N 1
ATOM 2417 C CA . ARG B 1 116 ? 11.492 -48.079 32.505 1.00 21.13 82 ARG B CA 1
ATOM 2418 C C . ARG B 1 116 ? 11.037 -48.876 33.726 1.00 21.89 82 ARG B C 1
ATOM 2419 O O . ARG B 1 116 ? 11.261 -50.083 33.802 1.00 22.50 82 ARG B O 1
ATOM 2427 N N . ASP B 1 117 ? 10.379 -48.206 34.667 1.00 18.74 83 ASP B N 1
ATOM 2428 C CA . ASP B 1 117 ? 9.783 -48.892 35.811 1.00 18.39 83 ASP B CA 1
ATOM 2429 C C . ASP B 1 117 ? 8.623 -49.786 35.366 1.00 22.03 83 ASP B C 1
ATOM 2430 O O . ASP B 1 117 ? 8.512 -50.934 35.793 1.00 20.97 83 ASP B O 1
ATOM 2435 N N . ILE B 1 118 ? 7.754 -49.249 34.517 1.00 17.71 84 ILE B N 1
ATOM 2436 C CA . ILE B 1 118 ? 6.650 -50.034 33.957 1.00 19.37 84 ILE B CA 1
ATOM 2437 C C . ILE B 1 118 ? 7.178 -51.244 33.191 1.00 18.98 84 ILE B C 1
ATOM 2438 O O . ILE B 1 118 ? 6.661 -52.356 33.335 1.00 21.29 84 ILE B O 1
ATOM 2443 N N . ALA B 1 119 ? 8.223 -51.021 32.400 1.00 18.96 85 ALA B N 1
ATOM 2444 C CA . ALA B 1 119 ? 8.848 -52.078 31.621 1.00 17.70 85 ALA B CA 1
ATOM 2445 C C . ALA B 1 119 ? 9.401 -53.163 32.538 1.00 21.77 85 ALA B C 1
ATOM 2446 O O . ALA B 1 119 ? 9.217 -54.350 32.290 1.00 22.51 85 ALA B O 1
ATOM 2448 N N . ALA B 1 120 ? 10.074 -52.749 33.605 1.00 22.98 86 ALA B N 1
ATOM 2449 C CA . ALA B 1 120 ? 10.718 -53.709 34.492 1.00 22.89 86 ALA B CA 1
ATOM 2450 C C . ALA B 1 120 ? 9.700 -54.535 35.275 1.00 28.07 86 ALA B C 1
ATOM 2451 O O . ALA B 1 120 ? 9.901 -55.728 35.507 1.00 29.39 86 ALA B O 1
ATOM 2453 N N . LEU B 1 121 ? 8.609 -53.894 35.678 1.00 21.67 87 LEU B N 1
ATOM 2454 C CA . LEU B 1 121 ? 7.620 -54.532 36.540 1.00 22.16 87 LEU B CA 1
ATOM 2455 C C . LEU B 1 121 ? 6.536 -55.303 35.790 1.00 25.37 87 LEU B C 1
ATOM 2456 O O . LEU B 1 121 ? 6.030 -56.304 36.299 1.00 25.44 87 LEU B O 1
ATOM 2461 N N . TYR B 1 122 ? 6.176 -54.846 34.592 1.00 25.30 88 TYR B N 1
ATOM 2462 C CA . TYR B 1 122 ? 5.008 -55.403 33.901 1.00 25.62 88 TYR B CA 1
ATOM 2463 C C . TYR B 1 122 ? 5.237 -55.857 32.457 1.00 23.64 88 TYR B C 1
ATOM 2464 O O . TYR B 1 122 ? 4.405 -56.564 31.890 1.00 24.18 88 TYR B O 1
ATOM 2473 N N . GLN B 1 123 ? 6.362 -55.460 31.873 1.00 24.52 89 GLN B N 1
ATOM 2474 C CA . GLN B 1 123 ? 6.707 -55.827 30.500 1.00 25.03 89 GLN B CA 1
ATOM 2475 C C . GLN B 1 123 ? 5.544 -55.700 29.519 1.00 26.15 89 GLN B C 1
ATOM 2476 O O . GLN B 1 123 ? 5.097 -56.696 28.957 1.00 26.33 89 GLN B O 1
ATOM 2482 N N . PRO B 1 124 ? 5.043 -54.475 29.312 1.00 24.12 90 PRO B N 1
ATOM 2483 C CA . PRO B 1 124 ? 4.033 -54.316 28.265 1.00 24.59 90 PRO B CA 1
ATOM 2484 C C . PRO B 1 124 ? 4.609 -54.737 26.921 1.00 20.56 90 PRO B C 1
ATOM 2485 O O . PRO B 1 124 ? 5.812 -54.614 26.700 1.00 24.48 90 PRO B O 1
ATOM 2489 N N . ASP B 1 125 ? 3.756 -55.220 26.025 1.00 21.29 91 ASP B N 1
ATOM 2490 C CA . ASP B 1 125 ? 4.213 -55.644 24.709 1.00 22.24 91 ASP B CA 1
ATOM 2491 C C . ASP B 1 125 ? 4.796 -54.488 23.906 1.00 19.90 91 ASP B C 1
ATOM 2492 O O . ASP B 1 125 ? 5.731 -54.672 23.130 1.00 22.42 91 ASP B O 1
ATOM 2497 N N . TYR B 1 126 ? 4.231 -53.294 24.086 1.00 19.27 92 TYR B N 1
ATOM 2498 C CA . TYR B 1 126 ? 4.688 -52.114 23.358 1.00 19.66 92 TYR B CA 1
ATOM 2499 C C . TYR B 1 126 ? 4.789 -50.921 24.284 1.00 18.44 92 TYR B C 1
ATOM 2500 O O . TYR B 1 126 ? 3.980 -50.772 25.200 1.00 17.74 92 TYR B O 1
ATOM 2509 N N . ILE B 1 127 ? 5.778 -50.068 24.032 1.00 18.09 93 ILE B N 1
ATOM 2510 C CA . ILE B 1 127 ? 5.925 -48.828 24.780 1.00 19.38 93 ILE B CA 1
ATOM 2511 C C . ILE B 1 127 ? 5.897 -47.645 23.818 1.00 15.65 93 ILE B C 1
ATOM 2512 O O . ILE B 1 127 ? 6.665 -47.593 22.865 1.00 19.71 93 ILE B O 1
ATOM 2517 N N . ASP B 1 128 ? 4.998 -46.700 24.070 1.00 18.36 94 ASP B N 1
ATOM 2518 C CA . ASP B 1 128 ? 4.945 -45.491 23.264 1.00 18.05 94 ASP B CA 1
ATOM 2519 C C . ASP B 1 128 ? 6.102 -44.561 23.627 1.00 16.66 94 ASP B C 1
ATOM 2520 O O . ASP B 1 128 ? 6.359 -44.304 24.799 1.00 19.08 94 ASP B O 1
ATOM 2525 N N . PHE B 1 129 ? 6.797 -44.069 22.610 1.00 17.44 95 PHE B N 1
ATOM 2526 C CA . PHE B 1 129 ? 7.833 -43.073 22.811 1.00 15.93 95 PHE B CA 1
ATOM 2527 C C . PHE B 1 129 ? 7.475 -41.884 21.932 1.00 20.12 95 PHE B C 1
ATOM 2528 O O . PHE B 1 129 ? 7.497 -41.972 20.701 1.00 19.17 95 PHE B O 1
ATOM 2536 N N . GLU B 1 130 ? 7.112 -40.780 22.572 1.00 19.19 96 GLU B N 1
ATOM 2537 C CA . GLU B 1 130 ? 6.662 -39.599 21.841 1.00 17.54 96 GLU B CA 1
ATOM 2538 C C . GLU B 1 130 ? 7.885 -38.875 21.301 1.00 19.26 96 GLU B C 1
ATOM 2539 O O . GLU B 1 130 ? 8.495 -38.053 21.989 1.00 21.86 96 GLU B O 1
ATOM 2545 N N . TYR B 1 131 ? 8.247 -39.190 20.063 1.00 20.67 97 TYR B N 1
ATOM 2546 C CA . TYR B 1 131 ? 9.565 -38.845 19.542 1.00 24.62 97 TYR B CA 1
ATOM 2547 C C . TYR B 1 131 ? 9.953 -37.370 19.608 1.00 25.74 97 TYR B C 1
ATOM 2548 O O . TYR B 1 131 ? 11.026 -37.034 20.110 1.00 24.99 97 TYR B O 1
ATOM 2557 N N . PHE B 1 132 ? 9.105 -36.484 19.097 1.00 23.73 98 PHE B N 1
ATOM 2558 C CA . PHE B 1 132 ? 9.493 -35.077 19.044 1.00 26.82 98 PHE B CA 1
ATOM 2559 C C . PHE B 1 132 ? 9.465 -34.380 20.402 1.00 28.58 98 PHE B C 1
ATOM 2560 O O . PHE B 1 132 ? 9.936 -33.250 20.536 1.00 30.78 98 PHE B O 1
ATOM 2568 N N . SER B 1 133 ? 8.935 -35.063 21.411 1.00 23.74 99 SER B N 1
ATOM 2569 C CA . SER B 1 133 ? 8.983 -34.547 22.773 1.00 25.05 99 SER B CA 1
ATOM 2570 C C . SER B 1 133 ? 10.217 -35.021 23.545 1.00 23.82 99 SER B C 1
ATOM 2571 O O . SER B 1 133 ? 10.636 -34.367 24.495 1.00 29.35 99 SER B O 1
ATOM 2574 N N . TYR B 1 134 ? 10.807 -36.138 23.124 1.00 25.42 100 TYR B N 1
ATOM 2575 C CA . TYR B 1 134 ? 11.905 -36.743 23.884 1.00 23.69 100 TYR B CA 1
ATOM 2576 C C . TYR B 1 134 ? 13.043 -37.280 23.022 1.00 30.05 100 TYR B C 1
ATOM 2577 O O . TYR B 1 134 ? 13.807 -38.137 23.461 1.00 26.81 100 TYR B O 1
ATOM 2586 N N . ARG B 1 135 ? 13.171 -36.768 21.804 1.00 28.41 101 ARG B N 1
ATOM 2587 C CA . ARG B 1 135 ? 14.204 -37.262 20.901 1.00 33.93 101 ARG B CA 1
ATOM 2588 C C . ARG B 1 135 ? 15.603 -37.187 21.520 1.00 30.41 101 ARG B C 1
ATOM 2589 O O . ARG B 1 135 ? 16.470 -38.004 21.205 1.00 30.63 101 ARG B O 1
ATOM 2597 N N . ASP B 1 136 ? 15.806 -36.225 22.413 1.00 30.55 102 ASP B N 1
ATOM 2598 C CA . ASP B 1 136 ? 17.109 -36.034 23.056 1.00 34.05 102 ASP B CA 1
ATOM 2599 C C . ASP B 1 136 ? 17.553 -37.227 23.907 1.00 36.57 102 ASP B C 1
ATOM 2600 O O . ASP B 1 136 ? 18.748 -37.395 24.176 1.00 33.19 102 ASP B O 1
ATOM 2605 N N . VAL B 1 137 ? 16.598 -38.049 24.335 1.00 34.80 103 VAL B N 1
ATOM 2606 C CA . VAL B 1 137 ? 16.909 -39.177 25.214 1.00 33.68 103 VAL B CA 1
ATOM 2607 C C . VAL B 1 137 ? 16.501 -40.532 24.646 1.00 33.52 103 VAL B C 1
ATOM 2608 O O . VAL B 1 137 ? 16.537 -41.533 25.357 1.00 30.65 103 VAL B O 1
ATOM 2612 N N . LEU B 1 138 ? 16.107 -40.563 23.376 1.00 28.70 104 LEU B N 1
ATOM 2613 C CA . LEU B 1 138 ? 15.760 -41.817 22.722 1.00 30.07 104 LEU B CA 1
ATOM 2614 C C . LEU B 1 138 ? 16.940 -42.780 22.810 1.00 34.74 104 LEU B C 1
ATOM 2615 O O . LEU B 1 138 ? 16.766 -43.993 22.892 1.00 29.27 104 LEU B O 1
ATOM 2620 N N . GLU B 1 139 ? 18.144 -42.220 22.799 1.00 35.78 105 GLU B N 1
ATOM 2621 C CA . GLU B 1 139 ? 19.362 -43.007 22.942 1.00 40.18 105 GLU B CA 1
ATOM 2622 C C . GLU B 1 139 ? 19.352 -43.847 24.221 1.00 36.76 105 GLU B C 1
ATOM 2623 O O . GLU B 1 139 ? 19.856 -44.969 24.236 1.00 38.90 105 GLU B O 1
ATOM 2629 N N . GLU B 1 140 ? 18.776 -43.304 25.289 1.00 33.91 106 GLU B N 1
ATOM 2630 C CA . GLU B 1 140 ? 18.740 -44.003 26.575 1.00 31.11 106 GLU B CA 1
ATOM 2631 C C . GLU B 1 140 ? 17.886 -45.271 26.539 1.00 33.98 106 GLU B C 1
ATOM 2632 O O . GLU B 1 140 ? 17.940 -46.085 27.464 1.00 34.23 106 GLU B O 1
ATOM 2638 N N . MET B 1 141 ? 17.095 -45.431 25.479 1.00 33.78 107 MET B N 1
ATOM 2639 C CA . MET B 1 141 ? 16.200 -46.579 25.347 1.00 31.59 107 MET B CA 1
ATOM 2640 C C . MET B 1 141 ? 16.769 -47.625 24.393 1.00 33.29 107 MET B C 1
ATOM 2641 O O . MET B 1 141 ? 16.032 -48.432 23.824 1.00 33.89 107 MET B O 1
ATOM 2646 N N . TYR B 1 142 ? 18.089 -47.616 24.234 1.00 35.76 108 TYR B N 1
ATOM 2647 C CA . TYR B 1 142 ? 18.765 -48.528 23.315 1.00 37.74 108 TYR B CA 1
ATOM 2648 C C . TYR B 1 142 ? 18.394 -49.991 23.550 1.00 38.64 108 TYR B C 1
ATOM 2649 O O . TYR B 1 142 ? 18.351 -50.783 22.610 1.00 40.88 108 TYR B O 1
ATOM 2658 N N . ASP B 1 143 ? 18.143 -50.348 24.808 1.00 39.75 109 ASP B N 1
ATOM 2659 C CA . ASP B 1 143 ? 17.831 -51.731 25.172 1.00 39.97 109 ASP B CA 1
ATOM 2660 C C . ASP B 1 143 ? 16.412 -52.160 24.816 1.00 39.43 109 ASP B C 1
ATOM 2661 O O . ASP B 1 143 ? 16.040 -53.316 25.016 1.00 35.23 109 ASP B O 1
ATOM 2666 N N . PHE B 1 144 ? 15.623 -51.233 24.290 1.00 32.11 110 PHE B N 1
ATOM 2667 C CA . PHE B 1 144 ? 14.229 -51.520 23.977 1.00 35.13 110 PHE B CA 1
ATOM 2668 C C . PHE B 1 144 ? 14.006 -51.739 22.484 1.00 28.97 110 PHE B C 1
ATOM 2669 O O . PHE B 1 144 ? 14.414 -50.924 21.656 1.00 35.88 110 PHE B O 1
ATOM 2677 N N . SER B 1 145 ? 13.361 -52.850 22.147 1.00 29.78 111 SER B N 1
ATOM 2678 C CA . SER B 1 145 ? 13.064 -53.172 20.758 1.00 30.33 111 SER B CA 1
ATOM 2679 C C . SER B 1 145 ? 11.555 -53.243 20.525 1.00 28.07 111 SER B C 1
ATOM 2680 O O . SER B 1 145 ? 11.097 -53.788 19.518 1.00 30.70 111 SER B O 1
ATOM 2683 N N . ASN B 1 146 ? 10.789 -52.691 21.462 1.00 23.58 112 ASN B N 1
ATOM 2684 C CA . ASN B 1 146 ? 9.331 -52.710 21.376 1.00 27.94 112 ASN B CA 1
ATOM 2685 C C . ASN B 1 146 ? 8.726 -51.308 21.391 1.00 23.18 112 ASN B C 1
ATOM 2686 O O . ASN B 1 146 ? 7.632 -51.106 21.913 1.00 21.73 112 ASN B O 1
ATOM 2691 N N . LEU B 1 147 ? 9.437 -50.352 20.803 1.00 26.15 113 LEU B N 1
ATOM 2692 C CA . LEU B 1 147 ? 9.019 -48.956 20.858 1.00 19.39 113 LEU B CA 1
ATOM 2693 C C . LEU B 1 147 ? 8.073 -48.560 19.733 1.00 21.18 113 LEU B C 1
ATOM 2694 O O . LEU B 1 147 ? 8.286 -48.895 18.566 1.00 20.96 113 LEU B O 1
ATOM 2699 N N . ILE B 1 148 ? 7.026 -47.836 20.098 1.00 18.42 114 ILE B N 1
ATOM 2700 C CA . ILE B 1 148 ? 6.170 -47.191 19.114 1.00 23.87 114 ILE B CA 1
ATOM 2701 C C . ILE B 1 148 ? 6.618 -45.743 19.092 1.00 19.21 114 ILE B C 1
ATOM 2702 O O . ILE B 1 148 ? 6.377 -45.003 20.041 1.00 22.20 114 ILE B O 1
ATOM 2707 N N . LEU B 1 149 ? 7.324 -45.343 18.042 1.00 18.23 115 LEU B N 1
ATOM 2708 C CA . LEU B 1 149 ? 7.721 -43.951 17.922 1.00 18.23 115 LEU B CA 1
ATOM 2709 C C . LEU B 1 149 ? 6.521 -43.215 17.362 1.00 19.17 115 LEU B C 1
ATOM 2710 O O . LEU B 1 149 ? 6.136 -43.437 16.221 1.00 20.86 115 LEU B O 1
ATOM 2715 N N . SER B 1 150 ? 5.926 -42.350 18.169 1.00 15.65 116 SER B N 1
ATOM 2716 C CA . SER B 1 150 ? 4.649 -41.753 17.798 1.00 16.78 116 SER B CA 1
ATOM 2717 C C . SER B 1 150 ? 4.735 -40.259 17.555 1.00 19.97 116 SER B C 1
ATOM 2718 O O . SER B 1 150 ? 5.565 -39.569 18.142 1.00 18.45 116 SER B O 1
ATOM 2721 N N . TYR B 1 151 ? 3.852 -39.775 16.682 1.00 18.13 117 TYR B N 1
ATOM 2722 C CA . TYR B 1 151 ? 3.629 -38.353 16.469 1.00 18.20 117 TYR B CA 1
ATOM 2723 C C . TYR B 1 151 ? 2.120 -38.140 16.377 1.00 16.15 117 TYR B C 1
ATOM 2724 O O . TYR B 1 151 ? 1.442 -38.839 15.646 1.00 17.10 117 TYR B O 1
ATOM 2733 N N . HIS B 1 152 ? 1.606 -37.195 17.155 1.00 17.57 118 HIS B N 1
ATOM 2734 C CA . HIS B 1 152 ? 0.193 -36.846 17.112 1.00 16.36 118 HIS B CA 1
ATOM 2735 C C . HIS B 1 152 ? 0.047 -35.351 16.886 1.00 17.63 118 HIS B C 1
ATOM 2736 O O . HIS B 1 152 ? 0.757 -34.546 17.485 1.00 20.00 118 HIS B O 1
ATOM 2743 N N . ASN B 1 153 ? -0.888 -34.976 16.022 1.00 17.39 119 ASN B N 1
ATOM 2744 C CA . ASN B 1 153 ? -1.224 -33.582 15.833 1.00 17.12 119 ASN B CA 1
ATOM 2745 C C . ASN B 1 153 ? -2.746 -33.463 15.867 1.00 21.17 119 ASN B C 1
ATOM 2746 O O . ASN B 1 153 ? -3.436 -33.891 14.943 1.00 20.04 119 ASN B O 1
ATOM 2751 N N . PHE B 1 154 ? -3.272 -32.913 16.957 1.00 19.85 120 PHE B N 1
ATOM 2752 C CA . PHE B 1 154 ? -4.717 -32.841 17.154 1.00 24.92 120 PHE B CA 1
ATOM 2753 C C . PHE B 1 154 ? -5.327 -31.600 16.520 1.00 25.63 120 PHE B C 1
ATOM 2754 O O . PHE B 1 154 ? -6.543 -31.413 16.558 1.00 24.52 120 PHE B O 1
ATOM 2762 N N . GLU B 1 155 ? -4.490 -30.759 15.926 1.00 21.32 121 GLU B N 1
ATOM 2763 C CA . GLU B 1 155 ? -4.983 -29.505 15.359 1.00 28.33 121 GLU B CA 1
ATOM 2764 C C . GLU B 1 155 ? -4.990 -29.449 13.831 1.00 28.16 121 GLU B C 1
ATOM 2765 O O . GLU B 1 155 ? -5.797 -28.726 13.238 1.00 28.31 121 GLU B O 1
ATOM 2771 N N . GLU B 1 156 ? -4.099 -30.199 13.189 1.00 23.93 122 GLU B N 1
ATOM 2772 C CA . GLU B 1 156 ? -3.995 -30.149 11.735 1.00 24.46 122 GLU B CA 1
ATOM 2773 C C . GLU B 1 156 ? -3.250 -31.340 11.148 1.00 24.54 122 GLU B C 1
ATOM 2774 O O . GLU B 1 156 ? -2.662 -32.153 11.870 1.00 22.33 122 GLU B O 1
ATOM 2780 N N . THR B 1 157 ? -3.294 -31.424 9.825 1.00 22.71 123 THR B N 1
ATOM 2781 C CA . THR B 1 157 ? -2.489 -32.357 9.055 1.00 21.31 123 THR B CA 1
ATOM 2782 C C . THR B 1 157 ? -1.360 -31.540 8.441 1.00 21.33 123 THR B C 1
ATOM 2783 O O . THR B 1 157 ? -1.544 -30.880 7.419 1.00 24.50 123 THR B O 1
ATOM 2787 N N . PRO B 1 158 ? -0.183 -31.564 9.081 1.00 23.58 124 PRO B N 1
ATOM 2788 C CA . PRO B 1 158 ? 0.888 -30.618 8.758 1.00 26.63 124 PRO B CA 1
ATOM 2789 C C . PRO B 1 158 ? 1.423 -30.775 7.341 1.00 27.89 124 PRO B C 1
ATOM 2790 O O . PRO B 1 158 ? 1.473 -31.883 6.812 1.00 26.53 124 PRO B O 1
ATOM 2794 N N . GLU B 1 159 ? 1.815 -29.658 6.738 1.00 33.49 125 GLU B N 1
ATOM 2795 C CA . GLU B 1 159 ? 2.339 -29.657 5.380 1.00 36.75 125 GLU B CA 1
ATOM 2796 C C . GLU B 1 159 ? 3.606 -30.498 5.276 1.00 37.00 125 GLU B C 1
ATOM 2797 O O . GLU B 1 159 ? 3.875 -31.100 4.235 1.00 39.76 125 GLU B O 1
ATOM 2799 N N . ASN B 1 160 ? 4.377 -30.539 6.359 1.00 39.57 126 ASN B N 1
ATOM 2800 C CA . ASN B 1 160 ? 5.630 -31.287 6.381 1.00 37.65 126 ASN B CA 1
ATOM 2801 C C . ASN B 1 160 ? 5.446 -32.728 6.845 1.00 31.88 126 ASN B C 1
ATOM 2802 O O . ASN B 1 160 ? 6.396 -33.370 7.285 1.00 31.42 126 ASN B O 1
ATOM 2807 N N . LEU B 1 161 ? 4.222 -33.235 6.741 1.00 30.35 127 LEU B N 1
ATOM 2808 C CA . LEU B 1 161 ? 3.904 -34.578 7.223 1.00 26.10 127 LEU B CA 1
ATOM 2809 C C . LEU B 1 161 ? 4.803 -35.662 6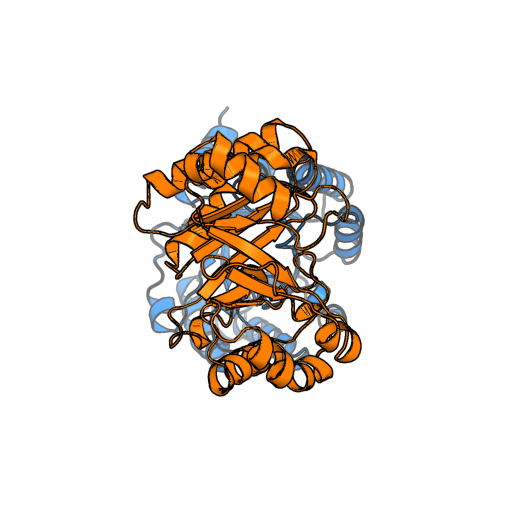.620 1.00 28.23 127 LEU B C 1
ATOM 2810 O O . LEU B 1 161 ? 5.146 -36.636 7.290 1.00 27.65 127 LEU B O 1
ATOM 2815 N N . MET B 1 162 ? 5.178 -35.495 5.357 1.00 26.34 128 MET B N 1
ATOM 2816 C CA . MET B 1 162 ? 6.077 -36.439 4.704 1.00 28.55 128 MET B CA 1
ATOM 2817 C C . MET B 1 162 ? 7.412 -36.536 5.451 1.00 28.91 128 MET B C 1
ATOM 2818 O O . MET B 1 162 ? 7.980 -37.621 5.589 1.00 32.68 128 MET B O 1
ATOM 2821 N N . GLU B 1 163 ? 7.903 -35.400 5.934 1.00 29.31 129 GLU B N 1
ATOM 2822 C CA . GLU B 1 163 ? 9.142 -35.357 6.710 1.00 31.71 129 GLU B CA 1
ATOM 2823 C C . GLU B 1 163 ? 9.038 -36.170 8.000 1.00 28.99 129 GLU B C 1
ATOM 2824 O O . GLU B 1 163 ? 10.000 -36.817 8.412 1.00 29.86 129 GLU B O 1
ATOM 2827 N N . VAL B 1 164 ? 7.872 -36.125 8.637 1.00 27.15 130 VAL B N 1
ATOM 2828 C CA . VAL B 1 164 ? 7.631 -36.886 9.861 1.00 28.08 130 VAL B CA 1
ATOM 2829 C C . VAL B 1 164 ? 7.737 -38.383 9.591 1.00 26.96 130 VAL B C 1
ATOM 2830 O O . VAL B 1 164 ? 8.429 -39.111 10.304 1.00 25.61 130 VAL B O 1
ATOM 2834 N N . PHE B 1 165 ? 7.047 -38.836 8.551 1.00 23.91 131 PHE B N 1
ATOM 2835 C CA . PHE B 1 165 ? 7.135 -40.222 8.116 1.00 24.01 131 PHE B CA 1
ATOM 2836 C C . PHE B 1 165 ? 8.592 -40.601 7.860 1.00 26.77 131 PHE B C 1
ATOM 2837 O O . PHE B 1 165 ? 9.054 -41.656 8.289 1.00 27.14 131 PHE B O 1
ATOM 2845 N N . SER B 1 166 ? 9.310 -39.728 7.160 1.00 29.86 132 SER B N 1
ATOM 2846 C CA . SER B 1 166 ? 10.704 -39.989 6.811 1.00 28.36 132 SER B CA 1
ATOM 2847 C C . SER B 1 166 ? 11.582 -40.124 8.044 1.00 29.33 132 SER B C 1
ATOM 2848 O O . SER B 1 166 ? 12.342 -41.090 8.170 1.00 28.90 132 SER B O 1
ATOM 2851 N N . GLU B 1 167 ? 11.478 -39.159 8.954 1.00 28.24 133 GLU B N 1
ATOM 2852 C CA . GLU B 1 167 ? 12.348 -39.140 10.128 1.00 26.97 133 GLU B CA 1
ATOM 2853 C C . GLU B 1 167 ? 12.102 -40.323 11.064 1.00 30.76 133 GLU B C 1
ATOM 2854 O O . GLU B 1 167 ? 13.050 -40.946 11.551 1.00 28.58 133 GLU B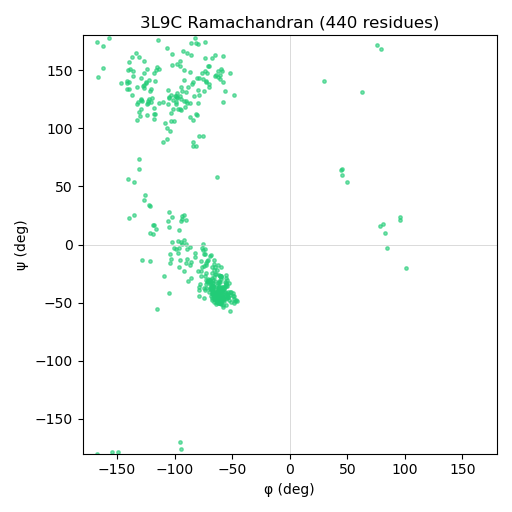 O 1
ATOM 2860 N N . LEU B 1 168 ? 10.835 -40.633 11.320 1.00 28.74 134 LEU B N 1
ATOM 2861 C CA . LEU B 1 168 ? 10.506 -41.744 12.206 1.00 26.81 134 LEU B CA 1
ATOM 2862 C C . LEU B 1 168 ? 10.880 -43.081 11.573 1.00 26.90 134 LEU B C 1
ATOM 2863 O O . LEU B 1 168 ? 11.294 -44.016 12.267 1.00 26.94 134 LEU B O 1
ATOM 2868 N N . THR B 1 169 ? 10.750 -43.165 10.255 1.00 25.65 135 THR B N 1
ATOM 2869 C CA . THR B 1 169 ? 11.107 -44.385 9.541 1.00 30.53 135 THR B CA 1
ATOM 2870 C C . THR B 1 169 ? 12.613 -44.664 9.627 1.00 25.82 135 THR B C 1
ATOM 2871 O O . THR B 1 169 ? 13.031 -45.799 9.852 1.00 30.29 135 THR B O 1
ATOM 2875 N N . ALA B 1 170 ? 13.416 -43.621 9.458 1.00 29.43 136 ALA B N 1
ATOM 2876 C CA . ALA B 1 170 ? 14.870 -43.762 9.473 1.00 27.44 136 ALA B CA 1
ATOM 2877 C C . ALA B 1 170 ? 15.350 -44.437 10.750 1.00 32.66 136 ALA B C 1
ATOM 2878 O O . ALA B 1 170 ? 16.364 -45.135 10.749 1.00 33.29 136 ALA B O 1
ATOM 2880 N N . LEU B 1 171 ? 14.611 -44.226 11.836 1.00 29.15 137 LEU B N 1
ATOM 2881 C CA . LEU B 1 171 ? 15.002 -44.733 13.149 1.00 31.28 137 LEU B CA 1
ATOM 2882 C C . LEU B 1 171 ? 14.615 -46.193 13.364 1.00 30.31 137 LEU B C 1
ATOM 2883 O O . LEU B 1 171 ? 14.992 -46.799 14.369 1.00 33.73 137 LEU B O 1
ATOM 2888 N N . ALA B 1 172 ? 13.860 -46.741 12.418 1.00 30.91 138 ALA B N 1
ATOM 2889 C CA . ALA B 1 172 ? 13.473 -48.147 12.427 1.00 30.02 138 ALA B CA 1
ATOM 2890 C C . ALA B 1 172 ? 12.995 -48.651 13.788 1.00 34.02 138 ALA B C 1
ATOM 2891 O O . ALA B 1 172 ? 13.583 -49.579 14.348 1.00 32.22 138 ALA B O 1
ATOM 2893 N N . PRO B 1 173 ? 11.924 -48.046 14.326 1.00 30.11 139 PRO B N 1
ATOM 2894 C CA . PRO B 1 173 ? 11.341 -48.564 15.567 1.00 26.03 139 PRO B CA 1
ATOM 2895 C C . PRO B 1 173 ? 10.420 -49.746 15.293 1.00 26.09 139 PRO B C 1
ATOM 2896 O O . PRO B 1 173 ? 10.161 -50.063 14.134 1.00 26.32 139 PRO B O 1
ATOM 2900 N N . ARG B 1 174 ? 9.931 -50.391 16.347 1.00 23.30 140 ARG B N 1
ATOM 2901 C CA . ARG B 1 174 ? 8.993 -51.498 16.196 1.00 24.57 140 ARG B CA 1
ATOM 2902 C C . ARG B 1 174 ? 7.770 -51.042 15.396 1.00 26.67 140 ARG B C 1
ATOM 2903 O O . ARG B 1 174 ? 7.285 -51.753 14.516 1.00 29.00 140 ARG B O 1
ATOM 2911 N N . VAL B 1 175 ? 7.284 -49.847 15.717 1.00 21.88 141 VAL B N 1
ATOM 2912 C CA . VAL B 1 175 ? 6.167 -49.244 14.994 1.00 22.89 141 VAL B CA 1
ATOM 2913 C C . VAL B 1 175 ? 6.398 -47.747 14.827 1.00 18.96 141 VAL B C 1
ATOM 2914 O O . VAL B 1 175 ? 6.843 -47.067 15.749 1.00 21.70 141 VAL B O 1
ATOM 2918 N N . VAL B 1 176 ? 6.073 -47.237 13.645 1.00 21.50 142 VAL B N 1
ATOM 2919 C CA . VAL B 1 176 ? 5.959 -45.802 13.435 1.00 21.81 142 VAL B CA 1
ATOM 2920 C C . VAL B 1 176 ? 4.468 -45.476 13.521 1.00 17.70 142 VAL B C 1
ATOM 2921 O O . VAL B 1 176 ? 3.657 -46.060 12.811 1.00 19.84 142 VAL B O 1
ATOM 2925 N N . LYS B 1 177 ? 4.111 -44.585 14.435 1.00 19.32 143 LYS B N 1
ATOM 2926 C CA . LYS B 1 177 ? 2.709 -44.239 14.640 1.00 18.20 143 LYS B CA 1
ATOM 2927 C C . LYS B 1 177 ? 2.498 -42.755 14.391 1.00 15.53 143 LYS B C 1
ATOM 2928 O O . LYS B 1 177 ? 3.135 -41.904 15.013 1.00 16.54 143 LYS B O 1
ATOM 2934 N N . ILE B 1 178 ? 1.595 -42.453 13.466 1.00 16.39 144 ILE B N 1
ATOM 2935 C CA . ILE B 1 178 ? 1.308 -41.077 13.098 1.00 17.53 144 ILE B CA 1
ATOM 2936 C C . ILE B 1 178 ? -0.201 -40.863 13.066 1.00 17.41 144 ILE B C 1
ATOM 2937 O O . ILE B 1 178 ? -0.911 -41.545 12.326 1.00 17.44 144 ILE B O 1
ATOM 2942 N N . ALA B 1 179 ? -0.683 -39.932 13.886 1.00 16.96 145 ALA B N 1
ATOM 2943 C CA . ALA B 1 179 ? -2.117 -39.616 13.939 1.00 17.87 145 ALA B CA 1
ATOM 2944 C C . ALA B 1 179 ? -2.305 -38.114 13.805 1.00 20.25 145 ALA B C 1
ATOM 2945 O O . ALA B 1 179 ? -1.725 -37.344 14.575 1.00 20.82 145 ALA B O 1
ATOM 2947 N N . VAL B 1 180 ? -3.114 -37.691 12.838 1.00 16.35 146 VAL B N 1
ATOM 2948 C CA . VAL B 1 180 ? -3.249 -36.275 12.553 1.00 15.41 146 VAL B CA 1
ATOM 2949 C C . VAL B 1 180 ? -4.715 -35.891 12.414 1.00 17.69 146 VAL B C 1
ATOM 2950 O O . VAL B 1 180 ? -5.580 -36.755 12.259 1.00 19.21 146 VAL B O 1
ATOM 2954 N N . MET B 1 181 ? -4.974 -34.591 12.464 1.00 20.04 147 MET B N 1
ATOM 2955 C CA . MET B 1 181 ? -6.338 -34.072 12.430 1.00 19.45 147 MET B CA 1
ATOM 2956 C C . MET B 1 181 ? -6.597 -33.377 11.114 1.00 17.01 147 MET B C 1
ATOM 2957 O O . MET B 1 181 ? -5.895 -32.434 10.745 1.00 19.88 147 MET B O 1
ATOM 2962 N N . PRO B 1 182 ? -7.620 -33.843 10.391 1.00 17.34 148 PRO B N 1
ATOM 2963 C CA . PRO B 1 182 ? -7.969 -33.274 9.085 1.00 16.40 148 PRO B CA 1
ATOM 2964 C C . PRO B 1 182 ? -8.740 -31.966 9.235 1.00 19.07 148 PRO B C 1
ATOM 2965 O O . PRO B 1 182 ? -9.530 -31.837 10.170 1.00 18.54 148 PRO B O 1
ATOM 2969 N N . LYS B 1 183 ? -8.486 -31.011 8.348 1.00 19.40 149 LYS B N 1
ATOM 2970 C CA . LYS B 1 183 ? -9.326 -29.815 8.256 1.00 20.46 149 LYS B CA 1
ATOM 2971 C C . LYS B 1 183 ? -10.254 -29.907 7.050 1.00 20.82 149 LYS B C 1
ATOM 2972 O O . LYS B 1 183 ? -11.196 -29.114 6.913 1.00 19.22 149 LYS B O 1
ATOM 2978 N N . ASN B 1 184 ? -9.975 -30.869 6.175 1.00 17.56 150 ASN B N 1
ATOM 2979 C CA . ASN B 1 184 ? -10.841 -31.168 5.032 1.00 17.25 150 ASN B CA 1
ATOM 2980 C C . ASN B 1 184 ? -10.700 -32.610 4.554 1.00 19.27 150 ASN B C 1
ATOM 2981 O O . ASN B 1 184 ? -9.949 -33.398 5.132 1.00 17.13 150 ASN B O 1
ATOM 2986 N N . GLU B 1 185 ? -11.425 -32.961 3.501 1.00 18.62 151 GLU B N 1
ATOM 2987 C CA . GLU B 1 185 ? -11.404 -34.329 3.005 1.00 20.21 151 GLU B CA 1
ATOM 2988 C C . GLU B 1 185 ? -10.037 -34.689 2.445 1.00 18.29 151 GLU B C 1
ATOM 2989 O O . GLU B 1 185 ? -9.543 -35.794 2.660 1.00 16.51 151 GLU B O 1
ATOM 2995 N N . GLN B 1 186 ? -9.429 -33.758 1.721 1.00 17.43 152 GLN B N 1
ATOM 2996 C CA . GLN B 1 186 ? -8.137 -34.033 1.113 1.00 20.26 152 GLN B CA 1
ATOM 2997 C C . GLN B 1 186 ? -7.098 -34.410 2.185 1.00 20.54 152 GLN B C 1
ATOM 2998 O O . GLN B 1 186 ? -6.259 -35.277 1.960 1.00 18.90 152 GLN B O 1
ATOM 3004 N N . ASP B 1 187 ? -7.163 -33.775 3.356 1.00 18.72 153 ASP B N 1
ATOM 3005 C CA . ASP B 1 187 ? -6.232 -34.099 4.447 1.00 16.34 153 ASP B CA 1
ATOM 3006 C C . ASP B 1 187 ? -6.284 -35.567 4.838 1.00 18.91 153 ASP B C 1
ATOM 3007 O O . ASP B 1 187 ? -5.257 -36.168 5.192 1.00 17.03 153 ASP B O 1
ATOM 3012 N N . VAL B 1 188 ? -7.491 -36.127 4.825 1.00 16.48 154 VAL B N 1
ATOM 3013 C CA . VAL B 1 188 ? -7.704 -37.518 5.198 1.00 16.99 154 VAL B CA 1
ATOM 3014 C C . VAL B 1 188 ? -7.058 -38.405 4.151 1.00 17.41 154 VAL B C 1
ATOM 3015 O O . VAL B 1 188 ? -6.324 -39.345 4.470 1.00 16.78 154 VAL B O 1
ATOM 3019 N N . LEU B 1 189 ? -7.331 -38.083 2.893 1.00 16.53 155 LEU B N 1
ATOM 3020 C CA . LEU B 1 189 ? -6.739 -38.795 1.767 1.00 18.36 155 LEU B CA 1
ATOM 3021 C C . LEU B 1 189 ? -5.211 -38.706 1.774 1.00 17.85 155 LEU B C 1
ATOM 3022 O O . LEU B 1 189 ? -4.535 -39.676 1.446 1.00 19.67 155 LEU B O 1
ATOM 3027 N N . ASP B 1 190 ? -4.679 -37.550 2.162 1.00 16.79 156 ASP B N 1
ATOM 3028 C CA . ASP B 1 190 ? -3.236 -37.344 2.205 1.00 19.60 156 ASP B CA 1
ATOM 3029 C C . ASP B 1 190 ? -2.596 -38.282 3.226 1.00 22.13 156 ASP B C 1
ATOM 3030 O O . ASP B 1 190 ? -1.577 -38.918 2.947 1.00 20.17 156 ASP B O 1
ATOM 3035 N N . LEU B 1 191 ? -3.200 -38.370 4.407 1.00 16.20 157 LEU B N 1
ATOM 3036 C CA . LEU B 1 191 ? -2.710 -39.277 5.443 1.00 19.30 157 LEU B CA 1
ATOM 3037 C C . LEU B 1 191 ? -2.727 -40.710 4.922 1.00 19.24 157 LEU B C 1
ATOM 3038 O O . LEU B 1 191 ? -1.782 -41.469 5.133 1.00 17.34 157 LEU B O 1
ATOM 3043 N N . MET B 1 192 ? -3.797 -41.071 4.220 1.00 17.91 158 MET B N 1
ATOM 3044 C CA . MET B 1 192 ? -3.939 -42.421 3.700 1.00 15.81 158 MET B CA 1
ATOM 3045 C C . MET B 1 192 ? -2.872 -42.686 2.637 1.00 23.58 158 MET B C 1
ATOM 3046 O O . MET B 1 192 ? -2.165 -43.695 2.698 1.00 20.63 158 MET B O 1
ATOM 3051 N N . ASN B 1 193 ? -2.740 -41.765 1.683 1.00 21.49 159 ASN B N 1
ATOM 3052 C CA . ASN B 1 193 ? -1.711 -41.873 0.641 1.00 23.67 159 ASN B CA 1
ATOM 3053 C C . ASN B 1 193 ? -0.275 -41.916 1.177 1.00 21.39 159 ASN B C 1
ATOM 3054 O O . ASN B 1 193 ? 0.575 -42.628 0.636 1.00 23.74 159 ASN B O 1
ATOM 3059 N N . TYR B 1 194 ? 0.013 -41.155 2.231 1.00 17.84 160 TYR B N 1
ATOM 3060 C CA . TYR B 1 194 ? 1.351 -41.178 2.799 1.00 22.85 160 TYR B CA 1
ATOM 3061 C C . TYR B 1 194 ? 1.632 -42.542 3.412 1.00 24.03 160 TYR B C 1
ATOM 3062 O O . TYR B 1 194 ? 2.735 -43.078 3.283 1.00 22.95 160 TYR B O 1
ATOM 3071 N N . THR B 1 195 ? 0.633 -43.108 4.081 1.00 19.75 161 THR B N 1
ATOM 3072 C CA . THR B 1 195 ? 0.816 -44.398 4.730 1.00 19.73 161 THR B CA 1
ATOM 3073 C C . THR B 1 195 ? 1.148 -45.470 3.698 1.00 20.71 161 THR B C 1
ATOM 3074 O O . THR B 1 195 ? 2.131 -46.203 3.851 1.00 21.15 161 THR B O 1
ATOM 3078 N N . ARG B 1 196 ? 0.339 -45.545 2.643 1.00 23.37 162 ARG B N 1
ATOM 3079 C CA . ARG B 1 196 ? 0.548 -46.537 1.592 1.00 22.35 162 ARG B CA 1
ATOM 3080 C C . ARG B 1 196 ? 1.882 -46.330 0.881 1.00 23.80 162 ARG B C 1
ATOM 3081 O O . ARG B 1 196 ? 2.581 -47.292 0.560 1.00 24.74 162 ARG B O 1
ATOM 3089 N N . GLY B 1 197 ? 2.213 -45.071 0.619 1.00 21.05 163 GLY B N 1
ATOM 3090 C CA . GLY B 1 197 ? 3.474 -44.721 -0.011 1.00 24.50 163 GLY B CA 1
ATOM 3091 C C . GLY B 1 197 ? 4.690 -45.170 0.780 1.00 27.15 163 GLY B C 1
ATOM 3092 O O . GLY B 1 197 ? 5.599 -45.797 0.235 1.00 32.25 163 GLY B O 1
ATOM 3093 N N . PHE B 1 198 ? 4.721 -44.847 2.070 1.00 23.21 164 PHE B N 1
ATOM 3094 C CA . PHE B 1 198 ? 5.857 -45.229 2.905 1.00 25.93 164 PHE B CA 1
ATOM 3095 C C . PHE B 1 198 ? 5.891 -46.734 3.167 1.00 26.24 164 PHE B C 1
ATOM 3096 O O . PHE B 1 198 ? 6.967 -47.325 3.309 1.00 24.19 164 PHE B O 1
ATOM 3104 N N . LYS B 1 199 ? 4.721 -47.359 3.215 1.00 24.15 165 LYS B N 1
ATOM 3105 C CA . LYS B 1 199 ? 4.663 -48.801 3.411 1.00 27.11 165 LYS B CA 1
ATOM 3106 C C . LYS B 1 199 ? 5.251 -49.520 2.203 1.00 31.10 165 LYS B C 1
ATOM 3107 O O . LYS B 1 199 ? 5.862 -50.579 2.340 1.00 32.05 165 LYS B O 1
ATOM 3113 N N . THR B 1 200 ? 5.070 -48.928 1.025 1.00 27.30 166 THR B N 1
ATOM 3114 C CA . THR B 1 200 ? 5.584 -49.500 -0.217 1.00 30.43 166 THR B CA 1
ATOM 3115 C C . THR B 1 200 ? 7.101 -49.329 -0.303 1.00 31.31 166 THR B C 1
ATOM 3116 O O . THR B 1 200 ? 7.816 -50.225 -0.757 1.00 31.47 166 THR B O 1
ATOM 3120 N N . LEU B 1 201 ? 7.587 -48.174 0.132 1.00 30.16 167 LEU B N 1
ATOM 3121 C CA . LEU B 1 201 ? 9.024 -47.926 0.184 1.00 28.63 167 LEU B CA 1
ATOM 3122 C C . LEU B 1 201 ? 9.685 -48.770 1.265 1.00 31.07 167 LEU B C 1
ATOM 3123 O O . LEU B 1 201 ? 10.840 -49.173 1.132 1.00 30.21 167 LEU B O 1
ATOM 3128 N N . ASN B 1 202 ? 8.945 -49.029 2.339 1.00 28.37 168 ASN B N 1
ATOM 3129 C CA . ASN B 1 202 ? 9.493 -49.687 3.520 1.00 29.80 168 ASN B CA 1
ATOM 3130 C C . ASN B 1 202 ? 8.601 -50.833 3.974 1.00 29.72 168 ASN B C 1
ATOM 3131 O O . ASN B 1 202 ? 8.032 -50.787 5.061 1.00 29.50 168 ASN B O 1
ATOM 3136 N N . PRO B 1 203 ? 8.486 -51.872 3.142 1.00 28.42 169 PRO B N 1
ATOM 3137 C CA . PRO B 1 203 ? 7.545 -52.981 3.334 1.00 29.01 169 PRO B CA 1
ATOM 3138 C C . PRO B 1 203 ? 7.758 -53.744 4.638 1.00 34.61 169 PRO B C 1
ATOM 3139 O O . PRO B 1 203 ? 6.847 -54.445 5.082 1.00 37.43 169 PRO B O 1
ATOM 3143 N N . ASN B 1 204 ? 8.936 -53.611 5.242 1.00 31.69 170 ASN B N 1
ATOM 3144 C CA . ASN B 1 204 ? 9.243 -54.334 6.471 1.00 32.81 170 ASN B CA 1
ATOM 3145 C C . ASN B 1 204 ? 9.058 -53.477 7.718 1.00 33.44 170 ASN B C 1
ATOM 3146 O O . ASN B 1 204 ? 9.212 -53.958 8.839 1.00 35.16 170 ASN B O 1
ATOM 3151 N N . GLN B 1 205 ? 8.727 -52.205 7.514 1.00 32.06 171 GLN B N 1
ATOM 3152 C CA . GLN B 1 205 ? 8.428 -51.308 8.624 1.00 29.40 171 GLN B CA 1
ATOM 3153 C C . GLN B 1 205 ? 6.940 -51.344 8.951 1.00 27.79 171 GLN B C 1
ATOM 3154 O O . GLN B 1 205 ? 6.097 -51.217 8.063 1.00 30.13 171 GLN B O 1
ATOM 3160 N N . GLU B 1 206 ? 6.624 -51.509 10.231 1.00 26.69 172 GLU B N 1
ATOM 3161 C CA . GLU B 1 206 ? 5.239 -51.491 10.684 1.00 28.01 172 GLU B CA 1
ATOM 3162 C C . GLU B 1 206 ? 4.806 -50.050 10.872 1.00 25.40 172 GLU B C 1
ATOM 3163 O O . GLU B 1 206 ? 5.489 -49.283 11.541 1.00 22.72 172 GLU B O 1
ATOM 3169 N N . TYR B 1 207 ? 3.678 -49.687 10.264 1.00 22.56 173 TYR B N 1
ATOM 3170 C CA . TYR B 1 207 ? 3.100 -48.361 10.422 1.00 21.83 173 TYR B CA 1
ATOM 3171 C C . TYR B 1 207 ? 1.732 -48.473 11.082 1.00 18.17 173 TYR B C 1
ATOM 3172 O O . TYR B 1 207 ? 0.975 -49.398 10.806 1.00 18.67 173 TYR B O 1
ATOM 3181 N N . VAL B 1 208 ? 1.431 -47.539 11.979 1.00 17.00 174 VAL B N 1
ATOM 3182 C CA . VAL B 1 208 ? 0.077 -47.412 12.510 1.00 20.31 174 VAL B CA 1
ATOM 3183 C C . VAL B 1 208 ? -0.338 -45.956 12.366 1.00 15.82 174 VAL B C 1
ATOM 3184 O O . VAL B 1 208 ? 0.277 -45.068 12.958 1.00 17.70 174 VAL B O 1
ATOM 3188 N N . THR B 1 209 ? -1.368 -45.701 11.563 1.00 16.46 175 THR B N 1
ATOM 3189 C CA . THR B 1 209 ? -1.739 -44.327 11.252 1.00 16.34 175 THR B CA 1
ATOM 3190 C C . THR B 1 209 ? -3.244 -44.117 11.239 1.00 13.83 175 THR B C 1
ATOM 3191 O O . THR B 1 209 ? -4.027 -45.048 11.068 1.00 16.04 175 THR B O 1
ATOM 3195 N N . MET B 1 210 ? -3.648 -42.875 11.440 1.00 18.43 176 MET B N 1
ATOM 3196 C CA . MET B 1 210 ? -5.053 -42.525 11.325 1.00 15.71 176 MET B CA 1
ATOM 3197 C C . MET B 1 210 ? -5.219 -41.031 11.166 1.00 18.26 176 MET B C 1
ATOM 3198 O O . MET B 1 210 ? -4.384 -40.249 11.605 1.00 15.53 176 MET B O 1
ATOM 3203 N N . SER B 1 211 ? -6.298 -40.656 10.489 1.00 15.35 177 SER B N 1
ATOM 3204 C CA . SER B 1 211 ? -6.760 -39.283 10.442 1.00 17.70 177 SER B CA 1
ATOM 3205 C C . SER B 1 211 ? -7.927 -39.222 11.429 1.00 17.74 177 SER B C 1
ATOM 3206 O O . SER B 1 211 ? -8.860 -40.018 11.339 1.00 19.61 177 SER B O 1
ATOM 3209 N N . MET B 1 212 ? -7.860 -38.315 12.400 1.00 16.57 178 MET B N 1
ATOM 3210 C CA . MET B 1 212 ? -8.837 -38.318 13.482 1.00 16.42 178 MET B CA 1
ATOM 3211 C C . MET B 1 212 ? -10.162 -37.625 13.142 1.00 15.72 178 MET B C 1
ATOM 3212 O O . MET B 1 212 ? -10.335 -37.096 12.044 1.00 17.15 178 MET B O 1
ATOM 3217 N N . SER B 1 213 ? -11.084 -37.671 14.104 1.00 18.50 179 SER B N 1
ATOM 3218 C CA . SER B 1 213 ? -12.399 -37.019 14.030 1.00 18.50 179 SER B CA 1
ATOM 3219 C C . SER B 1 213 ? -13.380 -37.768 13.132 1.00 21.64 179 SER B C 1
ATOM 3220 O O . SER B 1 213 ? -13.009 -38.720 12.445 1.00 20.73 179 SER B O 1
ATOM 3223 N N . LYS B 1 214 ? -14.640 -37.342 13.150 1.00 18.20 180 LYS B N 1
ATOM 3224 C CA . LYS B 1 214 ? -15.665 -37.956 12.314 1.00 18.74 180 LYS B CA 1
ATOM 3225 C C . LYS B 1 214 ? -15.240 -37.956 10.849 1.00 17.81 180 LYS B C 1
ATOM 3226 O O . LYS B 1 214 ? -15.386 -38.953 10.152 1.00 18.40 180 LYS B O 1
ATOM 3232 N N . LEU B 1 215 ? -14.697 -36.829 10.403 1.00 16.36 181 LEU B N 1
ATOM 3233 C CA . LEU B 1 215 ? -14.286 -36.655 9.016 1.00 17.64 181 LEU B CA 1
ATOM 3234 C C . LEU B 1 215 ? -13.210 -37.657 8.592 1.00 18.47 181 LEU B C 1
ATOM 3235 O O . LEU B 1 215 ? -13.108 -38.011 7.418 1.00 18.58 181 LEU B O 1
ATOM 3240 N N . GLY B 1 216 ? -12.427 -38.131 9.553 1.00 20.12 182 GLY B N 1
ATOM 3241 C CA . GLY B 1 216 ? -11.314 -39.019 9.256 1.00 19.43 182 GLY B CA 1
ATOM 3242 C C . GLY B 1 216 ? -11.639 -40.502 9.370 1.00 18.97 182 GLY B C 1
ATOM 3243 O O . GLY B 1 216 ? -10.761 -41.345 9.186 1.00 20.41 182 GLY B O 1
ATOM 3244 N N . ARG B 1 217 ? -12.891 -40.830 9.673 1.00 17.49 183 ARG B N 1
ATOM 3245 C CA . ARG B 1 217 ? -13.267 -42.216 9.954 1.00 17.59 183 ARG B CA 1
ATOM 3246 C C . ARG B 1 217 ? -12.837 -43.226 8.889 1.00 18.43 183 ARG B C 1
ATOM 3247 O O . ARG B 1 217 ? -12.403 -44.335 9.211 1.00 17.35 183 ARG B O 1
ATOM 3255 N N . ILE B 1 218 ? -12.962 -42.855 7.623 1.00 19.38 184 ILE B N 1
ATOM 3256 C CA . ILE B 1 218 ? -12.583 -43.774 6.561 1.00 18.06 184 ILE B CA 1
ATOM 3257 C C . ILE B 1 218 ? -11.137 -44.253 6.726 1.00 18.87 184 ILE B C 1
ATOM 3258 O O . ILE B 1 218 ? -10.826 -45.403 6.432 1.00 17.92 184 ILE B O 1
ATOM 3263 N N . SER B 1 219 ? -10.266 -43.388 7.239 1.00 19.05 185 SER B N 1
ATOM 3264 C CA . SER B 1 219 ? -8.860 -43.747 7.396 1.00 17.36 185 SER B CA 1
ATOM 3265 C C . SER B 1 219 ? -8.685 -44.926 8.352 1.00 20.66 185 SER B C 1
ATOM 3266 O O . SER B 1 219 ? -7.788 -45.746 8.180 1.00 17.94 185 SER B O 1
ATOM 3269 N N . ARG B 1 220 ? -9.549 -45.019 9.357 1.00 17.88 186 ARG B N 1
ATOM 3270 C CA . ARG B 1 220 ? -9.481 -46.146 10.281 1.00 16.85 186 ARG B CA 1
ATOM 3271 C C . ARG B 1 220 ? -10.098 -47.420 9.718 1.00 20.94 186 ARG B C 1
ATOM 3272 O O . ARG B 1 220 ? -9.587 -48.514 9.955 1.00 24.98 186 ARG B O 1
ATOM 3280 N N . LEU B 1 221 ? -11.184 -47.278 8.964 1.00 20.02 187 LEU B N 1
ATOM 3281 C CA . LEU B 1 221 ? -11.778 -48.434 8.293 1.00 20.48 187 LEU B CA 1
ATOM 3282 C C . LEU B 1 221 ? -10.814 -48.979 7.240 1.00 20.76 187 LEU B C 1
ATOM 3283 O O . LEU B 1 221 ? -10.825 -50.172 6.935 1.00 25.77 187 LEU B O 1
ATOM 3288 N N . ALA B 1 222 ? -9.978 -48.097 6.700 1.00 19.81 188 ALA B N 1
ATOM 3289 C CA . ALA B 1 222 ? -9.113 -48.426 5.569 1.00 23.96 188 ALA B CA 1
ATOM 3290 C C . ALA B 1 222 ? -7.699 -48.867 5.951 1.00 19.07 188 ALA B C 1
ATOM 3291 O O . ALA B 1 222 ? -6.783 -48.791 5.124 1.00 20.13 188 ALA B O 1
ATOM 3293 N N . ALA B 1 223 ? -7.517 -49.312 7.195 1.00 20.02 189 ALA B N 1
ATOM 3294 C CA . ALA B 1 223 ? -6.190 -49.698 7.689 1.00 20.02 189 ALA B CA 1
ATOM 3295 C C . ALA B 1 223 ? -5.459 -50.677 6.760 1.00 20.05 189 ALA B C 1
ATOM 3296 O O . ALA B 1 223 ? -4.303 -50.448 6.391 1.00 20.87 189 ALA B O 1
ATOM 3298 N N . ASP B 1 224 ? -6.142 -51.749 6.365 1.00 26.39 190 ASP B N 1
ATOM 3299 C CA . ASP B 1 224 ? -5.557 -52.742 5.462 1.00 27.37 190 ASP B CA 1
ATOM 3300 C C . ASP B 1 224 ? -5.142 -52.118 4.133 1.00 23.11 190 ASP B C 1
ATOM 3301 O O . ASP B 1 224 ? -4.049 -52.365 3.625 1.00 25.60 190 ASP B O 1
ATOM 3306 N N . LEU B 1 225 ? -6.026 -51.304 3.570 1.00 21.19 191 LEU B N 1
ATOM 3307 C CA . LEU B 1 225 ? -5.750 -50.669 2.292 1.00 22.65 191 LEU B CA 1
ATOM 3308 C C . LEU B 1 225 ? -4.524 -49.754 2.339 1.00 21.35 191 LEU B C 1
ATOM 3309 O O . LEU B 1 225 ? -3.717 -49.748 1.411 1.00 24.21 191 LEU B O 1
ATOM 3314 N N . ILE B 1 226 ? -4.368 -48.995 3.425 1.00 20.29 192 ILE B N 1
ATOM 3315 C CA . ILE B 1 226 ? -3.328 -47.972 3.471 1.00 20.28 192 ILE B CA 1
ATOM 3316 C C . ILE B 1 226 ? -2.002 -48.486 4.004 1.00 18.88 192 ILE B C 1
ATOM 3317 O O . ILE B 1 226 ? -0.982 -47.814 3.887 1.00 23.12 192 ILE B O 1
ATOM 3322 N N . GLY B 1 227 ? -2.019 -49.677 4.588 1.00 21.24 193 GLY B N 1
ATOM 3323 C CA . GLY B 1 227 ? -0.800 -50.282 5.083 1.00 21.73 193 GLY B CA 1
ATOM 3324 C C . GLY B 1 227 ? -0.586 -50.035 6.562 1.00 24.77 193 GLY B C 1
ATOM 3325 O O . GLY B 1 227 ? 0.538 -50.124 7.057 1.00 27.27 193 GLY B O 1
ATOM 3326 N N . SER B 1 228 ? -1.665 -49.715 7.268 1.00 21.52 194 SER B N 1
ATOM 3327 C CA . SER B 1 228 ? -1.599 -49.550 8.718 1.00 19.65 194 SER B CA 1
ATOM 3328 C C . SER B 1 228 ? -1.853 -50.896 9.377 1.00 20.66 194 SER B C 1
ATOM 3329 O O . SER B 1 228 ? -2.901 -51.500 9.170 1.00 23.20 194 SER B O 1
ATOM 3332 N N . SER B 1 229 ? -0.898 -51.367 10.177 1.00 21.43 195 SER B N 1
ATOM 3333 C CA . SER B 1 229 ? -1.009 -52.692 10.772 1.00 23.71 195 SER B CA 1
ATOM 3334 C C . SER B 1 229 ? -2.146 -52.787 11.777 1.00 25.60 195 SER B C 1
ATOM 3335 O O . SER B 1 229 ? -2.731 -53.855 11.962 1.00 25.60 195 SER B O 1
ATOM 3338 N N . TRP B 1 230 ? -2.450 -51.673 12.433 1.00 23.55 196 TRP B N 1
ATOM 3339 C CA . TRP B 1 230 ? -3.523 -51.652 13.418 1.00 21.86 196 TRP B CA 1
ATOM 3340 C C . TRP B 1 230 ? -4.564 -50.592 13.110 1.00 22.48 196 TRP B C 1
ATOM 3341 O O . TRP B 1 230 ? -4.263 -49.558 12.509 1.00 22.09 196 TRP B O 1
ATOM 3352 N N . THR B 1 231 ? -5.792 -50.862 13.539 1.00 21.51 197 THR B N 1
ATOM 3353 C CA . THR B 1 231 ? -6.830 -49.848 13.534 1.00 23.84 197 THR B CA 1
ATOM 3354 C C . THR B 1 231 ? -7.222 -49.528 14.968 1.00 23.14 197 THR B C 1
ATOM 3355 O O . THR B 1 231 ? -6.735 -50.144 15.914 1.00 23.95 197 THR B O 1
ATOM 3359 N N . PHE B 1 232 ? -8.106 -48.560 15.120 1.00 25.22 198 PHE B N 1
ATOM 3360 C CA . PHE B 1 232 ? -8.353 -47.931 16.398 1.00 23.21 198 PHE B CA 1
ATOM 3361 C C . PHE B 1 232 ? -9.859 -47.871 16.607 1.00 24.10 198 PHE B C 1
ATOM 3362 O O . PHE B 1 232 ? -10.602 -47.539 15.683 1.00 25.20 198 PHE B O 1
ATOM 3370 N N . ALA B 1 233 ? -10.319 -48.220 17.801 1.00 21.86 199 ALA B N 1
ATOM 3371 C CA . ALA B 1 233 ? -11.754 -48.231 18.071 1.00 21.02 199 ALA B CA 1
ATOM 3372 C C . ALA B 1 233 ? -12.035 -48.054 19.555 1.00 21.65 199 ALA B C 1
ATOM 3373 O O . ALA B 1 233 ? -11.210 -48.413 20.398 1.00 22.86 199 ALA B O 1
ATOM 3375 N N A SER B 1 234 ? -13.211 -47.520 19.873 0.50 21.98 200 SER B N 1
ATOM 3376 N N B SER B 1 234 ? -13.196 -47.490 19.868 0.50 21.20 200 SER B N 1
ATOM 3377 C CA A SER B 1 234 ? -13.571 -47.209 21.260 0.50 23.01 200 SER B CA 1
ATOM 3378 C CA B SER B 1 234 ? -13.567 -47.226 21.254 0.50 22.81 200 SER B CA 1
ATOM 3379 C C A SER B 1 234 ? -14.381 -48.311 21.941 0.50 25.90 200 SER B C 1
ATOM 3380 C C B SER B 1 234 ? -14.265 -48.424 21.888 0.50 25.90 200 SER B C 1
ATOM 3381 O O A SER B 1 234 ? -15.344 -48.827 21.379 0.50 23.60 200 SER B O 1
ATOM 3382 O O B SER B 1 234 ? -15.027 -49.133 21.236 0.50 23.45 200 SER B O 1
ATOM 3387 N N . LEU B 1 235 ? -13.998 -48.650 23.169 1.00 26.28 201 LEU B N 1
ATOM 3388 C CA . LEU B 1 235 ? -14.615 -49.763 23.875 1.00 29.48 201 LEU B CA 1
ATOM 3389 C C . LEU B 1 235 ? -16.136 -49.652 23.855 1.00 33.62 201 LEU B C 1
ATOM 3390 O O . LEU B 1 235 ? -16.829 -50.578 23.432 1.00 36.06 201 LEU B O 1
ATOM 3395 N N . GLU B 1 236 ? -16.649 -48.512 24.299 1.00 36.30 202 GLU B N 1
ATOM 3396 C CA . GLU B 1 236 ? -18.091 -48.296 24.344 1.00 39.04 202 GLU B CA 1
ATOM 3397 C C . GLU B 1 236 ? -18.621 -47.558 23.115 1.00 41.68 202 GLU B C 1
ATOM 3398 O O . GLU B 1 236 ? -17.877 -46.868 22.418 1.00 38.77 202 GLU B O 1
ATOM 3404 N N . GLN B 1 237 ? -19.914 -47.718 22.852 1.00 43.44 203 GLN B N 1
ATOM 3405 C CA . GLN B 1 237 ? -20.551 -47.065 21.716 1.00 46.61 203 GLN B CA 1
ATOM 3406 C C . GLN B 1 237 ? -20.510 -45.548 21.863 1.00 51.88 203 GLN B C 1
ATOM 3407 O O . GLN B 1 237 ? -20.546 -44.816 20.872 1.00 59.64 203 GLN B O 1
ATOM 3413 N N . ALA B 1 240 ? -15.608 -38.874 22.787 1.00 41.59 206 ALA B N 1
ATOM 3414 C CA . ALA B 1 240 ? -16.913 -39.423 22.440 1.00 45.36 206 ALA B CA 1
ATOM 3415 C C . ALA B 1 240 ? -17.255 -39.182 20.970 1.00 38.25 206 ALA B C 1
ATOM 3416 O O . ALA B 1 240 ? -17.542 -40.130 20.239 1.00 38.89 206 ALA B O 1
ATOM 3418 N N . PRO B 1 241 ? -17.220 -37.913 20.527 1.00 38.87 207 PRO B N 1
ATOM 3419 C CA . PRO B 1 241 ? -17.550 -37.641 19.125 1.00 35.50 207 PRO B CA 1
ATOM 3420 C C . PRO B 1 241 ? -16.429 -38.080 18.189 1.00 34.89 207 PRO B C 1
ATOM 3421 O O . PRO B 1 241 ? -15.257 -38.065 18.576 1.00 32.02 207 PRO B O 1
ATOM 3425 N N . GLY B 1 242 ? -16.793 -38.473 16.971 1.00 31.27 208 GLY B N 1
ATOM 3426 C CA . GLY B 1 242 ? -15.817 -38.802 15.948 1.00 26.11 208 GLY B CA 1
ATOM 3427 C C . GLY B 1 242 ? -15.188 -40.172 16.104 1.00 31.20 208 GLY B C 1
ATOM 3428 O O . GLY B 1 242 ? -14.150 -40.459 15.500 1.00 33.43 208 GLY B O 1
ATOM 3429 N N . GLN B 1 243 ? -15.810 -41.026 16.912 1.00 26.47 209 GLN B N 1
ATOM 3430 C CA . GLN B 1 243 ? -15.273 -42.361 17.137 1.00 20.98 209 GLN B CA 1
ATOM 3431 C C . GLN B 1 243 ? -15.982 -43.474 16.381 1.00 28.29 209 GLN B C 1
ATOM 3432 O O . GLN B 1 243 ? -17.083 -43.293 15.859 1.00 27.21 209 GLN B O 1
ATOM 3438 N N . ILE B 1 244 ? -15.317 -44.623 16.309 1.00 26.54 210 ILE B N 1
ATOM 3439 C CA . ILE B 1 244 ? -15.932 -45.844 15.815 1.00 23.48 210 ILE B CA 1
ATOM 3440 C C . ILE B 1 244 ? -15.870 -46.870 16.932 1.00 22.06 210 ILE B C 1
ATOM 3441 O O . ILE B 1 244 ? -14.799 -47.131 17.485 1.00 21.53 210 ILE B O 1
ATOM 3446 N N . SER B 1 245 ? -17.017 -47.443 17.277 1.00 20.26 211 SER B N 1
ATOM 3447 C CA . SER B 1 245 ? -17.053 -48.406 18.373 1.00 20.51 211 SER B CA 1
ATOM 3448 C C . SER B 1 245 ? -16.358 -49.716 18.013 1.00 22.88 211 SER B C 1
ATOM 3449 O O . SER B 1 245 ? -16.255 -50.090 16.848 1.00 20.52 211 SER B O 1
ATOM 3452 N N . LEU B 1 246 ? -15.863 -50.413 19.028 1.00 22.98 212 LEU B N 1
ATOM 3453 C CA . LEU B 1 246 ? -15.256 -51.717 18.814 1.00 20.40 212 LEU B CA 1
ATOM 3454 C C . LEU B 1 246 ? -16.249 -52.633 18.094 1.00 22.15 212 LEU B C 1
ATOM 3455 O O . LEU B 1 246 ? -15.882 -53.374 17.182 1.00 21.70 212 LEU B O 1
ATOM 3460 N N . ALA B 1 247 ? -17.508 -52.567 18.512 1.00 21.53 213 ALA B N 1
ATOM 3461 C CA . ALA B 1 247 ? -18.561 -53.388 17.922 1.00 25.74 213 ALA B CA 1
ATOM 3462 C C . ALA B 1 247 ? -18.717 -53.116 16.425 1.00 26.39 213 ALA B C 1
ATOM 3463 O O . ALA B 1 247 ? -18.741 -54.043 15.615 1.00 26.13 213 ALA B O 1
ATOM 3465 N N . ASP B 1 248 ? -18.816 -51.842 16.063 1.00 23.84 214 ASP B N 1
ATOM 3466 C CA . ASP B 1 248 ? -18.989 -51.465 14.662 1.00 23.33 214 ASP B CA 1
ATOM 3467 C C . ASP B 1 248 ? -17.751 -51.773 13.825 1.00 27.29 214 ASP B C 1
ATOM 3468 O O . ASP B 1 248 ? -17.863 -52.159 12.660 1.00 27.29 214 ASP B O 1
ATOM 3473 N N . MET B 1 249 ? -16.569 -51.606 14.414 1.00 20.97 215 MET B N 1
ATOM 3474 C CA . MET B 1 249 ? -15.340 -51.893 13.687 1.00 21.64 215 MET B CA 1
ATOM 3475 C C . MET B 1 249 ? -15.287 -53.364 13.291 1.00 24.72 215 MET B C 1
ATOM 3476 O O . MET B 1 249 ? -14.901 -53.700 12.171 1.00 26.65 215 MET B O 1
ATOM 3481 N N . ARG B 1 250 ? -15.684 -54.237 14.209 1.00 24.11 216 ARG B N 1
ATOM 3482 C CA . ARG B 1 250 ? -15.688 -55.666 13.933 1.00 27.91 216 ARG B CA 1
ATOM 3483 C C . ARG B 1 250 ? -16.628 -55.990 12.786 1.00 27.36 216 ARG B C 1
ATOM 3484 O O . ARG B 1 250 ? -16.300 -56.791 11.912 1.00 29.85 216 ARG B O 1
ATOM 3492 N N . LYS B 1 251 ? -17.796 -55.362 12.804 1.00 24.83 217 LYS B N 1
ATOM 3493 C CA . LYS B 1 251 ? -18.803 -55.567 11.766 1.00 26.73 217 LYS B CA 1
ATOM 3494 C C . LYS B 1 251 ? -18.276 -55.129 10.405 1.00 31.23 217 LYS B C 1
ATOM 3495 O O . LYS B 1 251 ? -18.462 -55.819 9.402 1.00 29.01 217 LYS B O 1
ATOM 3497 N N . ILE B 1 252 ? -17.612 -53.979 10.367 1.00 28.09 218 ILE B N 1
ATOM 3498 C CA . ILE B 1 252 ? -17.108 -53.460 9.104 1.00 29.70 218 ILE B CA 1
ATOM 3499 C C . ILE B 1 252 ? -15.912 -54.273 8.611 1.00 31.10 218 ILE B C 1
ATOM 3500 O O . ILE B 1 252 ? -15.736 -54.454 7.409 1.00 30.06 218 ILE B O 1
ATOM 3505 N N . LYS B 1 253 ? -15.100 -54.778 9.536 1.00 27.50 219 LYS B N 1
ATOM 3506 C CA . LYS B 1 253 ? -14.028 -55.691 9.160 1.00 28.71 219 LYS B CA 1
ATOM 3507 C C . LYS B 1 253 ? -14.613 -56.874 8.395 1.00 33.49 219 LYS B C 1
ATOM 3508 O O . LYS B 1 253 ? -14.073 -57.293 7.371 1.00 35.98 219 LYS B O 1
ATOM 3511 N N . GLU B 1 254 ? -15.721 -57.404 8.905 1.00 32.24 220 GLU B N 1
ATOM 3512 C CA . GLU B 1 254 ? -16.411 -58.525 8.270 1.00 35.55 220 GLU B CA 1
ATOM 3513 C C . GLU B 1 254 ? -16.866 -58.172 6.863 1.00 37.49 220 GLU B C 1
ATOM 3514 O O . GLU B 1 254 ? -16.793 -58.994 5.946 1.00 36.45 220 GLU B O 1
ATOM 3520 N N . VAL B 1 255 ? -17.348 -56.946 6.701 1.00 29.48 221 VAL B N 1
ATOM 3521 C CA . VAL B 1 255 ? -17.837 -56.485 5.411 1.00 33.71 221 VAL B CA 1
ATOM 3522 C C . VAL B 1 255 ? -16.704 -56.354 4.397 1.00 35.61 221 VAL B C 1
ATOM 3523 O O . VAL B 1 255 ? -16.872 -56.676 3.218 1.00 35.42 221 VAL B O 1
ATOM 3527 N N . LEU B 1 256 ? -15.550 -55.887 4.860 1.00 28.96 222 LEU B N 1
ATOM 3528 C CA . LEU B 1 256 ? -14.384 -55.730 4.000 1.00 35.31 222 LEU B CA 1
ATOM 3529 C C . LEU B 1 256 ? -13.711 -57.070 3.736 1.00 38.42 222 LEU B C 1
ATOM 3530 O O . LEU B 1 256 ? -13.008 -57.233 2.739 1.00 36.86 222 LEU B O 1
ATOM 3535 N N . ASP B 1 257 ? -13.939 -58.026 4.633 1.00 39.75 223 ASP B N 1
ATOM 3536 C CA . ASP B 1 257 ? -13.241 -59.310 4.612 1.00 45.07 223 ASP B CA 1
ATOM 3537 C C . ASP B 1 257 ? -11.750 -59.121 4.885 1.00 52.99 223 ASP B C 1
ATOM 3538 O O . ASP B 1 257 ? -11.361 -58.499 5.879 1.00 51.60 223 ASP B O 1
#